Protein AF-A0ABD3GRA4-F1 (afdb_monomer)

Solvent-accessible surface area (backbone atoms only — not comparable to full-atom values): 23542 Å² total; per-residue (Å²): 140,82,86,83,85,83,82,88,80,82,86,82,70,78,74,65,75,72,73,77,81,79,74,88,78,79,84,75,77,83,80,80,84,81,78,81,77,82,74,78,76,74,87,75,80,74,75,79,78,67,68,38,83,41,50,31,40,39,38,40,36,30,64,94,40,62,54,54,72,63,49,53,52,30,49,48,56,46,41,74,77,55,38,71,28,29,38,39,17,38,41,63,38,94,86,76,68,31,35,24,39,36,31,27,38,30,29,74,39,68,41,56,68,55,52,45,50,55,49,31,50,55,53,50,34,69,86,60,54,57,84,53,52,44,79,48,56,42,75,51,78,70,49,81,34,38,27,74,43,18,35,47,12,52,50,50,72,54,74,85,42,93,76,44,47,76,51,71,39,78,67,50,72,68,46,49,53,53,2,42,53,35,12,58,74,56,54,70,42,89,51,74,82,29,47,71,36,38,92,88,46,41,64,63,50,49,51,49,45,56,75,76,66,50,91,53,91,64,63,92,44,70,69,52,46,52,52,53,46,36,64,67,55,42,27,29,73,32,73,74,70,62,74,46,99,80,64,48,71,69,40,54,48,29,42,47,34,40,59,75,38,29,88,80,48,49,74,63,31,55,41,34,54,76,42,40,90,41,94,86,46,52,79,73,71,56,87,76,39,68,63,59,58,48,49,53,50,49,50,51,51,50,50,51,51,51,54,50,50,50,53,50,52,56,50,50,53,50,56,58,73,70,60,82,87,79,78,79,90,83,81,87,83,89,82,88,82,89,83,90,83,84,86,86,87,88,82,86,89,85,87,82,87,88,79,87,88,89,84,89,87,84,82,90,85,82,86,83,85,80,83,85,76,88,83,92,133

Radius of gyration: 33.42 Å; Cα contacts (8 Å, |Δi|>4): 390; chains: 1; bounding box: 102×71×97 Å

Sequence (377 aa):
MTYATVVSGTPKNIRELKRAARKPAPKQAEPPPLKKTTKVPAKVTRKKPEAKLQQVSITVGIVGDDITQETFADMKRFMDNRATVGLIALERGDATLQLHIQGVLALLSTSTKAVKQDIMEAIGWKSNCPLGGVVCVKALTNKGIHTLVGMVGYCTKDQQELHYQMHSVNVSPEQMEEGKRRYLIFGACNFKNRVELSPYNLLSRAMQYRRYRAKNPLPITFRGCLRQMLFTGQYYPGLRWLLSPKMSYERAESMWRLATAPESTTLRDIDFTFYGLQPTERYHTYNFNESMLFHAQEKAQAQEADDINQQLHDLEARIRGTTIAADPDENDDEDSQAGDHQNPPRFEESAPRLQCCGAALLSALNAVSVSVKPDCL

Nearest PDB structures (foldseek):
  6we0-assembly1_A  TM=5.720E-01  e=1.160E-01  Wheat dwarf virus
  6q1m-assembly1_A  TM=5.713E-01  e=1.953E-01  Wheat dwarf virus
  6u9d-assembly1_O  TM=3.521E-01  e=6.580E-01  Saccharomyces cerevisiae
  6yao-assembly1_A  TM=3.759E-01  e=2.217E+00  Zea mays
  6yap-assembly1_A  TM=3.249E-01  e=1.759E+00  Zea mays

Foldseek 3Di:
DDDDDDDDDDDDDPPVVVPPPDDDDDDDDDDPDDDDDPPPDDPPPPDDQFWDWFKKKKKKAAQPAADDPLLVVLVLVLCVVFFPWKKWKFDQDPPRRHTMITMIGTGTGSDQVVVQCSSCVSSVNNPPNPHRIDMDMDTQPCDQLSNRLLSLLQNCPCVVPPRMDMDIDPQDPVSNVVNVVSCVVQNPFPLVQAAEDDPVCLVVVLVVCCVPPCPDNFDPDSLSSQLVNLLVVRYAYDCNLVPQPPRDPVLVVLRVCSRPPSVPHDSCSSCCSQQNPDVVPRVPPPCPPVVVVVVVVVVVVVVVVVVVVVVVVVVVVVVVVPPDPPDDDDDDDDDDDDDDDDDDDDDDDDDDDDDDDDDDDPDPPPDDPDDDDDDDD

Organism: NCBI:txid122646

Mean predicted aligned error: 18.88 Å

InterPro domains:
  IPR054424 Replitron, HUH endonuclease domain [PF21859] (57-183)

Structure (mmCIF, N/CA/C/O backbone):
data_AF-A0ABD3GRA4-F1
#
_entry.id   AF-A0ABD3GRA4-F1
#
loop_
_atom_site.group_PDB
_atom_site.id
_atom_site.type_symbol
_atom_site.label_atom_id
_atom_site.label_alt_id
_atom_site.label_comp_id
_atom_site.label_asym_id
_atom_site.label_entity_id
_atom_site.label_seq_id
_atom_site.pdbx_PDB_ins_code
_atom_site.Cartn_x
_atom_site.Cartn_y
_atom_site.Cartn_z
_atom_site.occupancy
_atom_site.B_iso_or_equiv
_atom_site.auth_seq_id
_atom_site.auth_comp_id
_atom_site.auth_asym_id
_atom_site.auth_atom_id
_atom_site.pdbx_PDB_model_num
ATOM 1 N N . MET A 1 1 ? -10.895 10.662 -70.676 1.00 42.84 1 MET A N 1
ATOM 2 C CA . MET A 1 1 ? -10.137 10.721 -69.408 1.00 42.84 1 MET A CA 1
ATOM 3 C C . MET A 1 1 ? -9.459 12.073 -69.360 1.00 42.84 1 MET A C 1
ATOM 5 O O . MET A 1 1 ? -8.559 12.323 -70.147 1.00 42.84 1 MET A O 1
ATOM 9 N N . THR A 1 2 ? -9.998 12.976 -68.550 1.00 32.81 2 THR A N 1
ATOM 10 C CA . THR A 1 2 ? -9.712 14.414 -68.596 1.00 32.81 2 THR A CA 1
ATOM 11 C C . THR A 1 2 ? -8.955 14.783 -67.324 1.00 32.81 2 THR A C 1
ATOM 13 O O . THR A 1 2 ? -9.456 14.544 -66.228 1.00 32.81 2 THR A O 1
ATOM 16 N N . TYR A 1 3 ? -7.738 15.307 -67.465 1.00 33.28 3 TYR A N 1
ATOM 17 C CA . TYR A 1 3 ? -6.909 15.752 -66.345 1.00 33.28 3 TYR A CA 1
ATOM 18 C C . TYR A 1 3 ? -7.356 17.145 -65.889 1.00 33.28 3 TYR A C 1
ATOM 20 O O . TYR A 1 3 ? -7.451 18.061 -66.703 1.00 33.28 3 TYR A O 1
ATOM 28 N N . ALA A 1 4 ? -7.632 17.295 -64.592 1.00 36.78 4 ALA A N 1
ATOM 29 C CA . ALA A 1 4 ? -7.951 18.575 -63.970 1.00 36.78 4 ALA A CA 1
ATOM 30 C C . ALA A 1 4 ? -6.682 19.220 -63.392 1.00 36.78 4 ALA A C 1
ATOM 32 O O . ALA A 1 4 ? -6.004 18.650 -62.537 1.00 36.78 4 ALA A O 1
ATOM 33 N N . THR A 1 5 ? -6.381 20.422 -63.876 1.00 39.12 5 THR A N 1
ATOM 34 C CA . THR A 1 5 ? -5.289 21.295 -63.439 1.00 39.12 5 THR A CA 1
ATOM 35 C C . THR A 1 5 ? -5.660 21.978 -62.121 1.00 39.12 5 THR A C 1
ATOM 37 O O . THR A 1 5 ? -6.655 22.699 -62.059 1.00 39.12 5 THR A O 1
ATOM 40 N N . VAL A 1 6 ? -4.862 21.791 -61.066 1.00 41.25 6 VAL A N 1
ATOM 41 C CA . VAL A 1 6 ? -5.013 22.522 -59.796 1.00 41.25 6 VAL A CA 1
ATOM 42 C C . VAL A 1 6 ? -4.161 23.790 -59.847 1.00 41.25 6 VAL A C 1
ATOM 44 O O . VAL A 1 6 ? -2.940 23.729 -59.969 1.00 41.25 6 VAL A O 1
ATOM 47 N N . VAL A 1 7 ? -4.822 24.944 -59.758 1.00 38.09 7 VAL A N 1
ATOM 48 C CA . VAL A 1 7 ? -4.205 26.274 -59.703 1.00 38.09 7 VAL A CA 1
ATOM 49 C C . VAL A 1 7 ? -3.816 26.589 -58.256 1.00 38.09 7 VAL A C 1
ATOM 51 O O . VAL A 1 7 ? -4.661 26.603 -57.363 1.00 38.09 7 VAL A O 1
ATOM 54 N N . SER A 1 8 ? -2.532 26.856 -58.020 1.00 36.38 8 SER A N 1
ATOM 55 C CA . SER A 1 8 ? -1.988 27.271 -56.725 1.00 36.38 8 SER A CA 1
ATOM 56 C C . SER A 1 8 ? -2.227 28.764 -56.473 1.00 36.38 8 SER A C 1
ATOM 58 O O . SER A 1 8 ? -1.632 29.611 -57.141 1.00 36.38 8 SER A O 1
ATOM 60 N N . GLY A 1 9 ? -3.061 29.098 -55.488 1.00 39.53 9 GLY A N 1
ATOM 61 C CA . GLY A 1 9 ? -3.200 30.459 -54.964 1.00 39.53 9 GLY A CA 1
ATOM 62 C C . GLY A 1 9 ? -2.287 30.694 -53.758 1.00 39.53 9 GLY A C 1
ATOM 63 O O . GLY A 1 9 ? -2.387 29.999 -52.751 1.00 39.53 9 GLY A O 1
ATOM 64 N N . THR A 1 10 ? -1.401 31.685 -53.842 1.00 45.12 10 THR A N 1
ATOM 65 C CA . THR A 1 10 ? -0.575 32.181 -52.725 1.00 45.12 10 THR A CA 1
ATOM 66 C C . THR A 1 10 ? -1.410 32.913 -51.662 1.00 45.12 10 THR A C 1
ATOM 68 O O . THR A 1 10 ? -2.288 33.699 -52.031 1.00 45.12 10 THR A O 1
ATOM 71 N N . PRO A 1 11 ? -1.114 32.770 -50.354 1.00 42.31 11 PRO A N 1
ATOM 72 C CA . PRO A 1 11 ? -1.825 33.501 -49.312 1.00 42.31 11 PRO A CA 1
ATOM 73 C C . PRO A 1 11 ? -1.339 34.952 -49.184 1.00 42.31 11 PRO A C 1
ATOM 75 O O . PRO A 1 11 ? -0.147 35.238 -49.057 1.00 42.31 11 PRO A O 1
ATOM 78 N N . LYS A 1 12 ? -2.305 35.877 -49.180 1.00 49.62 12 LYS A N 1
ATOM 79 C CA . LYS A 1 12 ? -2.115 37.312 -48.949 1.00 49.62 12 LYS A CA 1
ATOM 80 C C . LYS A 1 12 ? -1.783 37.601 -47.475 1.00 49.62 12 LYS A C 1
ATOM 82 O O . LYS A 1 12 ? -2.536 37.272 -46.569 1.00 49.62 12 LYS A O 1
ATOM 87 N N . ASN A 1 13 ? -0.630 38.239 -47.285 1.00 48.66 13 ASN A N 1
ATOM 88 C CA . ASN A 1 13 ? -0.258 39.241 -46.278 1.00 48.66 13 ASN A CA 1
ATOM 89 C C . ASN A 1 13 ? -1.005 39.250 -44.913 1.00 48.66 13 ASN A C 1
ATOM 91 O O . ASN A 1 13 ? -1.967 39.981 -44.692 1.00 48.66 13 ASN A O 1
ATOM 95 N N . ILE A 1 14 ? -0.447 38.537 -43.928 1.00 54.81 14 ILE A N 1
ATOM 96 C CA . ILE A 1 14 ? -0.885 38.475 -42.512 1.00 54.81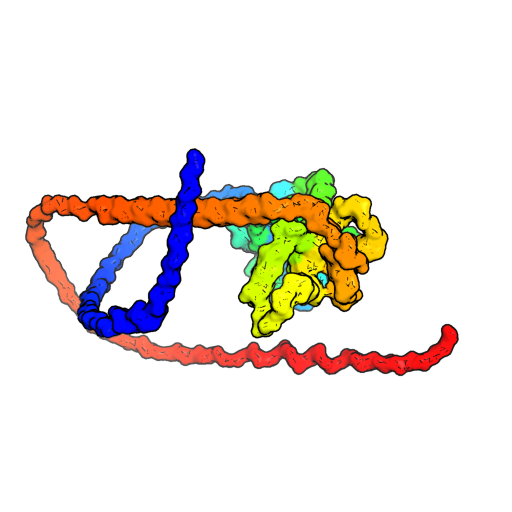 14 ILE A CA 1
ATOM 97 C C . ILE A 1 14 ? -0.834 39.844 -41.785 1.00 54.81 14 ILE A C 1
ATOM 99 O O . ILE A 1 14 ? -1.385 40.002 -40.692 1.00 54.81 14 ILE A O 1
ATOM 103 N N . ARG A 1 15 ? -0.199 40.870 -42.369 1.00 50.81 15 ARG A N 1
ATOM 104 C CA . ARG A 1 15 ? -0.061 42.200 -41.746 1.00 50.81 15 ARG A CA 1
ATOM 105 C C . ARG A 1 15 ? -1.327 43.063 -41.781 1.00 50.81 15 ARG A C 1
ATOM 107 O O . ARG A 1 15 ? -1.425 43.967 -40.954 1.00 50.81 15 ARG A O 1
ATOM 114 N N . GLU A 1 16 ? -2.311 42.775 -42.632 1.00 51.34 16 GLU A N 1
ATOM 115 C CA . GLU A 1 16 ? -3.551 43.574 -42.692 1.00 51.34 16 GLU A CA 1
ATOM 116 C C . GLU A 1 16 ? -4.628 43.116 -41.694 1.00 51.34 16 GLU A C 1
ATOM 118 O O . GLU A 1 16 ? -5.396 43.937 -41.194 1.00 51.34 16 GLU A O 1
ATOM 123 N N . LEU A 1 17 ? -4.611 41.849 -41.263 1.00 51.69 17 LEU A N 1
ATOM 124 C CA . LEU A 1 17 ? -5.580 41.312 -40.293 1.00 51.69 17 LEU A CA 1
ATOM 125 C C . LEU A 1 17 ? -5.391 41.828 -38.855 1.00 51.69 17 LEU A C 1
ATOM 127 O O . LEU A 1 17 ? -6.306 41.740 -38.041 1.00 51.69 17 LEU A O 1
ATOM 131 N N . LYS A 1 18 ? -4.233 42.413 -38.521 1.00 50.22 18 LYS A N 1
ATOM 132 C CA . LYS A 1 18 ? -3.946 42.912 -37.161 1.00 50.22 18 LYS A CA 1
ATOM 133 C C . LYS A 1 18 ? -4.336 44.375 -36.919 1.00 50.22 18 LYS A C 1
ATOM 135 O O . LYS A 1 18 ? -4.207 44.844 -35.790 1.00 50.22 18 LYS A O 1
ATOM 140 N N . ARG A 1 19 ? -4.830 45.102 -37.931 1.00 48.66 19 ARG A N 1
ATOM 141 C CA . ARG A 1 19 ? -5.167 46.535 -37.803 1.00 48.66 19 ARG A CA 1
ATOM 142 C C . ARG A 1 19 ? -6.656 46.838 -37.590 1.00 48.66 19 ARG A C 1
ATOM 144 O O . ARG A 1 19 ? -6.978 47.966 -37.238 1.00 48.66 19 ARG A O 1
ATOM 151 N N . ALA A 1 20 ? -7.544 45.846 -37.699 1.00 45.97 20 ALA A N 1
ATOM 152 C CA . ALA A 1 20 ? -8.993 46.032 -37.534 1.00 45.97 20 ALA A CA 1
ATOM 153 C C . ALA A 1 20 ? -9.529 45.810 -36.097 1.00 45.97 20 ALA A C 1
ATOM 155 O O . ALA A 1 20 ? -10.708 46.036 -35.846 1.00 45.97 20 ALA A O 1
ATOM 156 N N . ALA A 1 21 ? -8.691 45.408 -35.132 1.00 48.84 21 ALA A N 1
ATOM 157 C CA . ALA A 1 21 ? -9.140 44.958 -33.803 1.00 48.84 21 ALA A CA 1
ATOM 158 C C . ALA A 1 21 ? -8.899 45.955 -32.645 1.00 48.84 21 ALA A C 1
ATOM 160 O O . ALA A 1 21 ? -8.736 45.549 -31.496 1.00 48.84 21 ALA A O 1
ATOM 161 N N . ARG A 1 22 ? -8.860 47.267 -32.909 1.00 53.09 22 ARG A N 1
ATOM 162 C CA . ARG A 1 22 ? -8.808 48.297 -31.853 1.00 53.09 22 ARG A CA 1
ATOM 163 C C . ARG A 1 22 ? -9.919 49.328 -32.039 1.00 53.09 22 ARG A C 1
ATOM 165 O O . ARG A 1 22 ? -9.678 50.442 -32.486 1.00 53.09 22 ARG A O 1
ATOM 172 N N . LYS A 1 23 ? -11.139 48.949 -31.655 1.00 50.16 23 LYS A N 1
ATOM 173 C CA . LYS A 1 23 ? -12.157 49.908 -31.204 1.00 50.16 23 LYS A CA 1
ATOM 174 C C . LYS A 1 23 ? -12.236 49.827 -29.673 1.00 50.16 23 LYS A C 1
ATOM 176 O O . LYS A 1 23 ? -12.261 48.713 -29.151 1.00 50.16 23 LYS A O 1
ATOM 181 N N . PRO A 1 24 ? -12.232 50.957 -28.947 1.00 49.62 24 PRO A N 1
ATOM 182 C CA . PRO A 1 24 ? -12.436 50.952 -27.504 1.00 49.62 24 PRO A CA 1
ATOM 183 C C . PRO A 1 24 ? -13.862 50.484 -27.189 1.00 49.62 24 PRO A C 1
ATOM 185 O O . PRO A 1 24 ? -14.824 50.950 -27.799 1.00 49.62 24 PRO A O 1
ATOM 188 N N . ALA A 1 25 ? -13.984 49.529 -26.267 1.00 52.97 25 ALA A N 1
ATOM 189 C CA . ALA A 1 25 ? -15.270 49.019 -25.810 1.00 52.97 25 ALA A CA 1
ATOM 190 C C . ALA A 1 25 ? -16.052 50.119 -25.060 1.00 52.97 25 ALA A C 1
ATOM 192 O O . ALA A 1 25 ? -15.443 50.888 -24.310 1.00 52.97 25 ALA A O 1
ATOM 193 N N . PRO A 1 26 ? -17.383 50.211 -25.239 1.00 51.25 26 PRO A N 1
ATOM 194 C CA . PRO A 1 26 ? -18.208 51.147 -24.487 1.00 51.25 26 PRO A CA 1
ATOM 195 C C . PRO A 1 26 ? -18.197 50.775 -22.999 1.00 51.25 26 PRO A C 1
ATOM 197 O O . PRO A 1 26 ? -18.285 49.599 -22.643 1.00 51.25 26 PRO A O 1
ATOM 200 N N . LYS A 1 27 ? -18.073 51.789 -22.132 1.00 51.75 27 LYS A N 1
ATOM 201 C CA . LYS A 1 27 ? -18.171 51.647 -20.673 1.00 51.75 27 LYS A CA 1
ATOM 202 C C . LYS A 1 27 ? -19.510 50.994 -20.324 1.00 51.75 27 LYS A C 1
ATOM 204 O O . LYS A 1 27 ? -20.558 51.604 -20.521 1.00 51.75 27 LYS A O 1
ATOM 209 N N . GLN A 1 28 ? -19.464 49.762 -19.824 1.00 46.94 28 GLN A N 1
ATOM 210 C CA . GLN A 1 28 ? -20.629 49.098 -19.251 1.00 46.94 28 GLN A CA 1
ATOM 211 C C . GLN A 1 28 ? -21.009 49.809 -17.949 1.00 46.94 28 GLN A C 1
ATOM 213 O O . GLN A 1 28 ? -20.153 50.044 -17.097 1.00 46.94 28 GLN A O 1
ATOM 218 N N . ALA A 1 29 ? -22.282 50.187 -17.841 1.00 59.81 29 ALA A N 1
ATOM 219 C CA . ALA A 1 29 ? -22.868 50.709 -16.616 1.00 59.81 29 ALA A CA 1
ATOM 220 C C . ALA A 1 29 ? -22.843 49.626 -15.527 1.00 59.81 29 ALA A C 1
ATOM 222 O O . ALA A 1 29 ? -23.078 48.450 -15.812 1.00 59.81 29 ALA A O 1
ATOM 223 N N . GLU A 1 30 ? -22.533 50.026 -14.294 1.00 56.22 30 GLU A N 1
ATOM 224 C CA . GLU A 1 30 ? -22.500 49.122 -13.147 1.00 56.22 30 GLU A CA 1
ATOM 225 C C . GLU A 1 30 ? -23.884 48.492 -12.913 1.00 56.22 30 GLU A C 1
ATOM 227 O O . GLU A 1 30 ? -24.892 49.207 -12.913 1.00 56.22 30 GLU A O 1
ATOM 232 N N . PRO A 1 31 ? -23.967 47.163 -12.722 1.00 57.78 31 PRO A N 1
ATOM 233 C CA . PRO A 1 31 ? -25.227 46.509 -12.416 1.00 57.78 31 PRO A CA 1
ATOM 234 C C . PRO A 1 31 ? -25.711 46.911 -11.012 1.00 57.78 31 PRO A C 1
ATOM 236 O O . PRO A 1 31 ? -24.899 47.027 -10.089 1.00 57.78 31 PRO A O 1
ATOM 239 N N . PRO A 1 32 ? -27.029 47.096 -10.818 1.00 62.09 32 PRO A N 1
ATOM 240 C CA . PRO A 1 32 ? -27.587 47.447 -9.520 1.00 62.09 32 PRO A CA 1
ATOM 241 C C . PRO A 1 32 ? -27.321 46.346 -8.476 1.00 62.09 32 PRO A C 1
ATOM 243 O O . PRO A 1 32 ? -27.218 45.164 -8.820 1.00 62.09 32 PRO A O 1
ATOM 246 N N . PRO A 1 33 ? -27.218 46.709 -7.184 1.00 52.44 33 PRO A N 1
ATOM 247 C CA . PRO A 1 33 ? -26.868 45.775 -6.123 1.00 52.44 33 PRO A CA 1
ATOM 248 C C . PRO A 1 33 ? -27.915 44.660 -5.986 1.00 52.44 33 PRO A C 1
ATOM 250 O O . PRO A 1 33 ? -29.092 44.909 -5.723 1.00 52.44 33 PRO A O 1
ATOM 253 N N . LEU A 1 34 ? -27.459 43.412 -6.130 1.00 46.53 34 LEU A N 1
ATOM 254 C CA . LEU A 1 34 ? -28.235 42.193 -5.891 1.00 46.53 34 LEU A CA 1
ATOM 255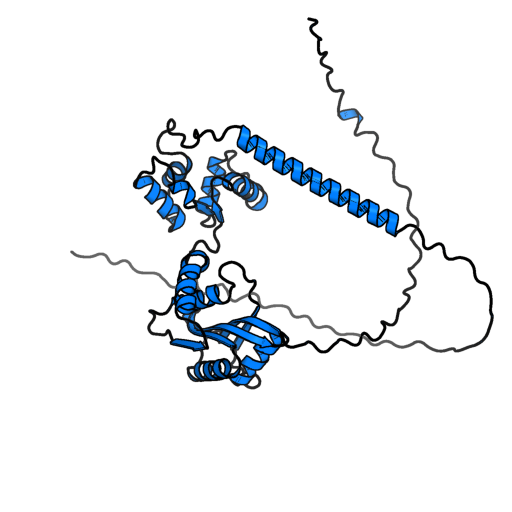 C C . LEU A 1 34 ? -28.785 42.187 -4.455 1.00 46.53 34 LEU A C 1
ATOM 257 O O . LEU A 1 34 ? -28.042 41.979 -3.490 1.00 46.53 34 LEU A O 1
ATOM 261 N N . LYS A 1 35 ? -30.102 42.385 -4.311 1.00 49.59 35 LYS A N 1
ATOM 262 C CA . LYS A 1 35 ? -30.821 42.176 -3.048 1.00 49.59 35 LYS A CA 1
ATOM 263 C C . LYS A 1 35 ? -30.716 40.697 -2.667 1.00 49.59 35 LYS A C 1
ATOM 265 O O . LYS A 1 35 ? -31.293 39.832 -3.320 1.00 49.59 35 LYS A O 1
ATOM 270 N N . LYS A 1 36 ? -29.956 40.410 -1.606 1.00 44.19 36 LYS A N 1
ATOM 271 C CA . LYS A 1 36 ? -29.840 39.075 -1.008 1.00 44.19 36 LYS A CA 1
ATOM 272 C C . LYS A 1 36 ? -31.192 38.675 -0.413 1.00 44.19 36 LYS A C 1
ATOM 274 O O . LYS A 1 36 ? -31.533 39.097 0.686 1.00 44.19 36 LYS A O 1
ATOM 279 N N . THR A 1 37 ? -31.956 37.857 -1.125 1.00 45.69 37 THR A N 1
ATOM 280 C CA . THR A 1 37 ? -33.089 37.131 -0.550 1.00 45.69 37 THR A CA 1
ATOM 281 C C . THR A 1 37 ? -32.544 35.977 0.283 1.00 45.69 37 THR A C 1
ATOM 283 O O . THR A 1 37 ? -32.072 34.961 -0.229 1.00 45.69 37 THR A O 1
ATOM 286 N N . THR A 1 38 ? -32.566 36.151 1.602 1.00 47.03 38 THR A N 1
ATOM 287 C CA . THR A 1 38 ? -32.235 35.107 2.572 1.00 47.03 38 THR A CA 1
ATOM 288 C C . THR A 1 38 ? -33.339 34.049 2.542 1.00 47.03 38 THR A C 1
ATOM 290 O O . THR A 1 38 ? -34.284 34.097 3.324 1.00 47.03 38 THR A O 1
ATOM 293 N N . LYS A 1 39 ? -33.255 33.094 1.607 1.00 52.16 39 LYS A N 1
ATOM 294 C CA . LYS A 1 39 ? -34.074 31.876 1.655 1.00 52.16 39 LYS A CA 1
ATOM 295 C C . LYS A 1 39 ? -33.667 31.098 2.902 1.00 52.16 39 LYS A C 1
ATOM 297 O O . LYS A 1 39 ? -32.576 30.534 2.947 1.00 52.16 39 LYS A O 1
ATOM 302 N N . VAL A 1 40 ? -34.530 31.092 3.915 1.00 51.62 40 VAL A N 1
ATOM 303 C CA . VAL A 1 40 ? -34.389 30.225 5.089 1.00 51.62 40 VAL A CA 1
ATOM 304 C C . VAL A 1 40 ? -34.418 28.779 4.577 1.00 51.62 40 VAL A C 1
ATOM 306 O O . VAL A 1 40 ? -35.428 28.367 4.003 1.00 51.62 40 VAL A O 1
ATOM 309 N N . PRO A 1 41 ? -33.319 28.011 4.688 1.00 53.62 41 PRO A N 1
ATOM 310 C CA . PRO A 1 41 ? -33.286 26.660 4.155 1.00 53.62 41 PRO A CA 1
ATOM 311 C C . PRO A 1 41 ? -34.271 25.796 4.941 1.00 53.62 41 PRO A C 1
ATOM 313 O O . PRO A 1 41 ? -34.193 25.703 6.168 1.00 53.62 41 PRO A O 1
ATOM 316 N N . ALA A 1 42 ? -35.200 25.165 4.221 1.00 60.75 42 ALA A N 1
ATOM 317 C CA . ALA A 1 42 ? -36.113 24.182 4.781 1.00 60.75 42 ALA A CA 1
ATOM 318 C C . ALA A 1 42 ? -35.323 23.150 5.603 1.00 60.75 42 ALA A C 1
ATOM 320 O O . ALA A 1 42 ? -34.259 22.688 5.181 1.00 60.75 42 ALA A O 1
ATOM 321 N N . LYS A 1 43 ? -35.833 22.809 6.792 1.00 54.78 43 LYS A N 1
ATOM 322 C CA . LYS A 1 43 ? -35.249 21.823 7.712 1.00 54.78 43 LYS A CA 1
ATOM 323 C C . LYS A 1 43 ? -35.183 20.460 7.009 1.00 54.78 43 LYS A C 1
ATOM 325 O O . LYS A 1 43 ? -36.115 19.666 7.076 1.00 54.78 43 LYS A O 1
ATOM 330 N N . VAL A 1 44 ? -34.076 20.185 6.320 1.00 67.44 44 VAL A N 1
ATOM 331 C CA . VAL A 1 44 ? -33.795 18.864 5.752 1.00 67.44 44 VAL A CA 1
ATOM 332 C C . VAL A 1 44 ? -33.553 17.919 6.923 1.00 67.44 44 VAL A C 1
ATOM 334 O O . VAL A 1 44 ? -32.498 17.950 7.561 1.00 67.44 44 VAL A O 1
ATOM 337 N N . THR A 1 45 ? -34.538 17.080 7.228 1.00 68.31 45 THR A N 1
ATOM 338 C CA . THR A 1 45 ? -34.401 15.957 8.154 1.00 68.31 45 THR A CA 1
ATOM 339 C C . THR A 1 45 ? -33.395 14.970 7.567 1.00 68.31 45 THR A C 1
ATOM 341 O O . THR A 1 45 ? -33.714 14.114 6.743 1.00 68.31 45 THR A O 1
ATOM 344 N N . ARG A 1 46 ? -32.120 15.117 7.949 1.00 75.81 46 ARG A N 1
ATOM 345 C CA . ARG A 1 46 ? -31.058 14.186 7.552 1.00 75.81 46 ARG A CA 1
ATOM 346 C C . ARG A 1 46 ? -31.391 12.803 8.114 1.00 75.81 46 ARG A C 1
ATOM 348 O O . ARG A 1 46 ? -31.352 12.611 9.327 1.00 75.81 46 ARG A O 1
ATOM 355 N N . LYS A 1 47 ? -31.715 11.848 7.233 1.00 81.12 47 LYS A N 1
ATOM 356 C CA . LYS A 1 47 ? -31.865 10.431 7.599 1.00 81.12 47 LYS A CA 1
ATOM 357 C C . LYS A 1 47 ? -30.610 9.967 8.342 1.00 81.12 47 LYS A C 1
ATOM 359 O O . LYS A 1 47 ? -29.491 10.271 7.921 1.00 81.12 47 LYS A O 1
ATOM 364 N N . LYS A 1 48 ? -30.803 9.254 9.456 1.00 83.81 48 LYS A N 1
ATOM 365 C CA . LYS A 1 48 ? -29.708 8.680 10.246 1.00 83.81 48 LYS A CA 1
ATOM 366 C C . LYS A 1 48 ? -28.879 7.766 9.329 1.00 83.81 48 LYS A C 1
ATOM 368 O O . LYS A 1 48 ? -29.473 6.954 8.624 1.00 83.81 48 LYS A O 1
ATOM 373 N N . PRO A 1 49 ? -27.543 7.902 9.290 1.00 87.25 49 PRO A N 1
ATOM 374 C CA . PRO A 1 49 ? -26.718 7.069 8.427 1.00 87.25 49 PRO A CA 1
ATOM 375 C C . PRO A 1 49 ? -26.833 5.602 8.852 1.00 87.25 49 PRO A C 1
ATOM 377 O O . PRO A 1 49 ? -26.578 5.263 10.008 1.00 87.25 49 PRO A O 1
ATOM 380 N N . GLU A 1 50 ? -27.231 4.748 7.915 1.00 93.75 50 GLU A N 1
ATOM 381 C CA . GLU A 1 50 ? -27.313 3.299 8.107 1.00 93.75 50 GLU A CA 1
ATOM 382 C C . GLU A 1 50 ? -25.911 2.677 8.107 1.00 93.75 50 GLU A C 1
ATOM 384 O O . GLU A 1 50 ? -25.029 3.093 7.347 1.00 93.75 50 GLU A O 1
ATOM 389 N N . ALA A 1 51 ? -25.698 1.678 8.967 1.00 95.50 51 ALA A N 1
ATOM 390 C CA . ALA A 1 51 ? -24.454 0.920 8.986 1.00 95.50 51 ALA A CA 1
ATOM 391 C C . ALA A 1 51 ? -24.349 0.058 7.721 1.00 95.50 51 ALA A C 1
ATOM 393 O O . ALA A 1 51 ? -25.303 -0.613 7.333 1.00 95.50 51 ALA A O 1
ATOM 394 N N . LYS A 1 52 ? -23.181 0.073 7.078 1.00 97.00 52 LYS A N 1
ATOM 395 C CA . LYS A 1 52 ? -22.891 -0.706 5.869 1.00 97.00 52 LYS A CA 1
ATOM 396 C C . LYS A 1 52 ? -21.605 -1.489 6.060 1.00 97.00 52 LYS A C 1
ATOM 398 O O . LYS A 1 52 ? -20.755 -1.090 6.854 1.00 97.00 52 LYS A O 1
ATOM 403 N N . LEU A 1 53 ? -21.445 -2.578 5.312 1.00 97.88 53 LEU A N 1
ATOM 404 C CA . LEU A 1 53 ? -20.179 -3.302 5.279 1.00 97.88 53 LEU A CA 1
ATOM 405 C C . LEU A 1 53 ? -19.112 -2.407 4.637 1.00 97.88 53 LEU A C 1
ATOM 407 O O . LEU A 1 53 ? -19.210 -2.054 3.462 1.00 97.88 53 LEU A O 1
ATOM 411 N N . GLN A 1 54 ? -18.111 -2.017 5.420 1.00 97.88 54 GLN A N 1
ATOM 412 C CA . GLN A 1 54 ? -16.984 -1.204 4.981 1.00 97.88 54 GLN A CA 1
ATOM 413 C C . GLN A 1 54 ? -15.722 -2.047 4.966 1.00 97.88 54 GLN A C 1
ATOM 415 O O . GLN A 1 54 ? -15.454 -2.773 5.917 1.00 97.88 54 GLN A O 1
ATOM 420 N N . GLN A 1 55 ? -14.932 -1.901 3.904 1.00 98.44 55 GLN A N 1
ATOM 421 C CA . GLN A 1 55 ? -13.574 -2.425 3.841 1.00 98.44 55 GLN A CA 1
ATOM 422 C C . GLN A 1 55 ? -12.599 -1.270 4.034 1.00 98.44 55 GLN A C 1
ATOM 424 O O . GLN A 1 55 ? -12.644 -0.276 3.300 1.00 98.44 55 GLN A O 1
ATOM 429 N N . VAL A 1 56 ? -11.730 -1.387 5.030 1.00 98.62 56 VAL A N 1
ATOM 430 C CA . VAL A 1 56 ? -10.816 -0.322 5.436 1.00 98.62 56 VAL A CA 1
ATOM 431 C C . VAL A 1 56 ? -9.403 -0.853 5.617 1.00 98.62 56 VAL A C 1
ATOM 433 O O . VAL A 1 56 ? -9.212 -1.966 6.097 1.00 98.62 56 VAL A O 1
ATOM 436 N N . SER A 1 57 ? -8.410 -0.041 5.264 1.00 98.50 57 SER A N 1
ATOM 437 C CA . SER A 1 57 ? -7.038 -0.211 5.746 1.00 98.50 57 SER A CA 1
ATOM 438 C C . SER A 1 57 ? -6.857 0.592 7.026 1.00 98.50 57 SER A C 1
ATOM 440 O O . SER A 1 57 ? -7.314 1.743 7.096 1.00 98.50 57 SER A O 1
ATOM 442 N N . ILE A 1 58 ? -6.147 0.020 7.988 1.00 98.50 58 ILE A N 1
ATOM 443 C CA . ILE A 1 58 ? -5.846 0.651 9.265 1.00 98.50 58 ILE A CA 1
ATOM 444 C C . ILE A 1 58 ? -4.338 0.729 9.494 1.00 98.50 58 ILE A C 1
ATOM 446 O O . ILE A 1 58 ? -3.595 -0.167 9.098 1.00 98.50 58 ILE A O 1
ATOM 450 N N . THR A 1 59 ? -3.918 1.807 10.147 1.00 98.19 59 THR A N 1
ATOM 451 C CA . THR A 1 59 ? -2.559 1.983 10.662 1.00 98.19 59 THR A CA 1
ATOM 452 C C . THR A 1 59 ? -2.663 2.565 12.068 1.00 98.19 59 THR A C 1
ATOM 454 O O . THR A 1 59 ? -3.326 3.592 12.250 1.00 98.19 59 THR A O 1
ATOM 457 N N . VAL A 1 60 ? -2.031 1.927 13.051 1.00 98.44 60 VAL A N 1
ATOM 458 C CA . VAL A 1 60 ? -1.951 2.398 14.443 1.00 98.44 60 VAL A CA 1
ATOM 459 C C . VAL A 1 60 ? -0.484 2.486 14.834 1.00 98.44 60 VAL A C 1
ATOM 461 O O . VAL A 1 60 ? 0.225 1.492 14.741 1.00 98.44 60 VAL A O 1
ATOM 464 N N . GLY A 1 61 ? -0.017 3.653 15.261 1.00 97.75 61 GLY A N 1
ATOM 465 C CA . GLY A 1 61 ? 1.388 3.865 15.609 1.00 97.75 61 GLY A CA 1
ATOM 466 C C . GLY A 1 61 ? 1.580 5.012 16.592 1.00 97.75 61 GLY A C 1
ATOM 467 O O . GLY A 1 61 ? 0.633 5.747 16.878 1.00 97.75 61 GLY A O 1
ATOM 468 N N . ILE A 1 62 ? 2.808 5.178 17.078 1.00 97.75 62 ILE A N 1
ATOM 469 C CA . ILE A 1 62 ? 3.232 6.318 17.895 1.00 97.75 62 ILE A CA 1
ATOM 470 C C . ILE A 1 62 ? 4.413 6.969 17.177 1.00 97.75 62 ILE A C 1
ATOM 472 O O . ILE A 1 62 ? 5.389 6.313 16.841 1.00 97.75 62 ILE A O 1
ATOM 476 N N . VAL A 1 63 ? 4.319 8.259 16.869 1.00 94.56 63 VAL A N 1
ATOM 477 C CA . VAL A 1 63 ? 5.421 8.967 16.210 1.00 94.56 63 VAL A CA 1
ATOM 478 C C . VAL A 1 63 ? 6.583 9.097 17.187 1.00 94.56 63 VAL A C 1
ATOM 480 O O . VAL A 1 63 ? 6.456 9.789 18.192 1.00 94.56 63 VAL A O 1
ATOM 483 N N . GLY A 1 64 ? 7.724 8.497 16.856 1.00 93.94 64 GLY A N 1
ATOM 484 C CA . GLY A 1 64 ? 8.913 8.565 17.710 1.00 93.94 64 GLY A CA 1
ATOM 485 C C . GLY A 1 64 ? 9.100 7.349 18.617 1.00 93.94 64 GLY A C 1
ATOM 486 O O . GLY A 1 64 ? 10.156 7.259 19.235 1.00 93.94 64 GLY A O 1
ATOM 487 N N . ASP A 1 65 ? 8.136 6.427 18.671 1.00 97.31 65 ASP A N 1
ATOM 488 C CA . ASP A 1 65 ? 8.137 5.324 19.634 1.00 97.31 65 ASP A CA 1
ATOM 489 C C . ASP A 1 65 ? 7.495 4.045 19.065 1.00 97.31 65 ASP A C 1
ATOM 491 O O . ASP A 1 65 ? 6.765 4.080 18.072 1.00 97.31 65 ASP A O 1
ATOM 495 N N . ASP A 1 66 ? 7.774 2.908 19.694 1.00 97.62 66 ASP A N 1
ATOM 496 C CA . ASP A 1 66 ? 7.174 1.619 19.361 1.00 97.62 66 ASP A CA 1
ATOM 497 C C . ASP A 1 66 ? 5.781 1.500 20.008 1.00 97.62 66 ASP A C 1
ATOM 499 O O . ASP A 1 66 ? 5.563 1.897 21.155 1.00 97.62 66 ASP A O 1
ATOM 503 N N . ILE A 1 67 ? 4.814 0.900 19.308 1.00 97.38 67 ILE A N 1
ATOM 504 C CA . ILE A 1 67 ? 3.575 0.496 19.984 1.00 97.38 67 ILE A CA 1
ATOM 505 C C . ILE A 1 67 ? 3.828 -0.640 20.985 1.00 97.38 67 ILE A C 1
ATOM 507 O O . ILE A 1 67 ? 4.681 -1.509 20.786 1.00 97.38 67 ILE A O 1
ATOM 511 N N . THR A 1 68 ? 3.030 -0.681 22.050 1.00 97.31 68 THR A N 1
ATOM 512 C CA . THR A 1 68 ? 3.137 -1.731 23.067 1.00 97.31 68 THR A CA 1
ATOM 513 C C . THR A 1 68 ? 2.476 -3.037 22.618 1.00 97.31 68 THR A C 1
ATOM 515 O O . THR A 1 68 ? 1.526 -3.049 21.830 1.00 97.31 68 THR A O 1
ATOM 518 N N . GLN A 1 69 ? 2.928 -4.161 23.183 1.00 96.94 69 GLN A N 1
ATOM 519 C CA . GLN A 1 69 ? 2.282 -5.467 22.986 1.00 96.94 69 GLN A CA 1
ATOM 520 C C . GLN A 1 69 ? 0.835 -5.488 23.505 1.00 96.94 69 GLN A C 1
ATOM 522 O O . GLN A 1 69 ? -0.016 -6.162 22.929 1.00 96.94 69 GLN A O 1
ATOM 527 N N . GLU A 1 70 ? 0.539 -4.716 24.553 1.00 98.00 70 GLU A N 1
ATOM 528 C CA . GLU A 1 70 ? -0.819 -4.541 25.078 1.00 98.00 70 GLU A CA 1
ATOM 529 C C . GLU A 1 70 ? -1.741 -3.881 24.044 1.00 98.00 70 GLU A C 1
ATOM 531 O O . GLU A 1 70 ? -2.806 -4.417 23.750 1.00 98.00 70 GLU A O 1
ATOM 536 N N . THR A 1 71 ? -1.277 -2.812 23.382 1.00 98.12 71 THR A N 1
ATOM 537 C CA . THR A 1 71 ? -2.021 -2.160 22.287 1.00 98.12 71 THR A CA 1
ATOM 538 C C . THR A 1 71 ? -2.330 -3.153 21.161 1.00 98.12 71 THR A C 1
ATOM 540 O O . THR A 1 71 ? -3.427 -3.158 20.598 1.00 98.12 71 THR A O 1
ATOM 543 N N . PHE A 1 72 ? -1.375 -4.029 20.828 1.00 98.38 72 PHE A N 1
ATOM 544 C CA . PHE A 1 72 ? -1.598 -5.072 19.830 1.00 98.38 72 PHE A CA 1
ATOM 545 C C . PHE A 1 72 ? -2.630 -6.105 20.304 1.00 98.38 72 PHE A C 1
ATOM 547 O O . PHE A 1 72 ? -3.523 -6.460 19.536 1.00 98.38 72 PHE A O 1
ATOM 554 N N . ALA A 1 73 ? -2.570 -6.545 21.565 1.00 98.44 73 ALA A N 1
ATOM 555 C CA . ALA A 1 73 ? -3.556 -7.453 22.153 1.00 98.44 73 ALA A CA 1
ATOM 556 C C . ALA A 1 73 ? -4.977 -6.855 22.172 1.00 98.44 73 ALA A C 1
ATOM 558 O O . ALA A 1 73 ? -5.941 -7.551 21.845 1.00 98.44 73 ALA A O 1
ATOM 559 N N . ASP A 1 74 ? -5.117 -5.563 22.470 1.00 98.50 74 ASP A N 1
ATOM 560 C CA . ASP A 1 74 ? -6.393 -4.840 22.400 1.00 98.50 74 ASP A CA 1
ATOM 561 C C . ASP A 1 74 ? -6.958 -4.807 20.986 1.00 98.50 74 ASP A C 1
ATOM 563 O O . ASP A 1 74 ? -8.145 -5.066 20.777 1.00 98.50 74 ASP A O 1
ATOM 567 N N . MET A 1 75 ? -6.101 -4.584 19.989 1.00 98.50 75 MET A N 1
ATOM 568 C CA . MET A 1 75 ? -6.516 -4.639 18.591 1.00 98.50 75 MET A CA 1
ATOM 569 C C . MET A 1 75 ? -6.948 -6.036 18.145 1.00 98.50 75 MET A C 1
ATOM 571 O O . MET A 1 75 ? -7.881 -6.140 17.343 1.00 98.50 75 MET A O 1
ATOM 575 N N . LYS A 1 76 ? -6.337 -7.108 18.671 1.00 98.69 76 LYS A N 1
ATOM 576 C CA . LYS A 1 76 ? -6.811 -8.480 18.420 1.00 98.69 76 LYS A CA 1
ATOM 577 C C . LYS A 1 76 ? -8.235 -8.661 18.942 1.00 98.69 76 LYS A C 1
ATOM 579 O O . LYS A 1 76 ? -9.119 -9.025 18.171 1.00 98.69 76 LYS A O 1
ATOM 584 N N . ARG A 1 77 ? -8.476 -8.276 20.203 1.00 98.62 77 ARG A N 1
ATOM 585 C CA . ARG A 1 77 ? -9.805 -8.326 20.838 1.00 98.62 77 ARG A CA 1
ATOM 586 C C . ARG A 1 77 ? -10.839 -7.487 20.091 1.00 98.62 77 ARG A C 1
ATOM 588 O O . ARG A 1 77 ? -11.977 -7.916 19.912 1.00 98.62 77 ARG A O 1
ATOM 595 N N . PHE A 1 78 ? -10.462 -6.292 19.641 1.00 98.44 78 PHE A N 1
ATOM 596 C CA . PHE A 1 78 ? -11.318 -5.460 18.802 1.00 98.44 78 PHE A CA 1
ATOM 597 C C . PHE A 1 78 ? -11.712 -6.188 17.513 1.00 98.44 78 PHE A C 1
ATOM 599 O O . PHE A 1 78 ? -12.893 -6.219 17.160 1.00 98.44 78 PHE A O 1
ATOM 606 N N . MET A 1 79 ? -10.736 -6.784 16.823 1.00 98.25 79 MET A N 1
ATOM 607 C CA . MET A 1 79 ? -10.970 -7.470 15.558 1.00 98.25 79 MET A CA 1
ATOM 608 C C . MET A 1 79 ? -11.877 -8.692 15.733 1.00 98.25 79 MET A C 1
ATOM 610 O O . MET A 1 79 ? -12.841 -8.811 14.982 1.00 98.25 79 MET A O 1
ATOM 614 N N . ASP A 1 80 ? -11.640 -9.521 16.751 1.00 98.44 80 ASP A N 1
ATOM 615 C CA . ASP A 1 80 ? -12.455 -10.711 17.043 1.00 98.44 80 ASP A CA 1
ATOM 616 C C . ASP A 1 80 ? -13.933 -10.367 17.283 1.00 98.44 80 ASP A C 1
ATOM 618 O O . ASP A 1 80 ? -14.827 -11.107 16.882 1.00 98.44 80 ASP A O 1
ATOM 622 N N . ASN A 1 81 ? -14.199 -9.209 17.894 1.00 98.06 81 ASN A N 1
ATOM 623 C CA . ASN A 1 81 ? -15.555 -8.777 18.228 1.00 98.06 81 ASN A CA 1
ATOM 624 C C . ASN A 1 81 ? -16.274 -8.029 17.095 1.00 98.06 81 ASN A C 1
ATOM 626 O O . ASN A 1 81 ? -17.505 -7.967 17.078 1.00 98.06 81 ASN A O 1
ATOM 630 N N . ARG A 1 82 ? -15.534 -7.359 16.204 1.00 97.75 82 ARG A N 1
ATOM 631 C CA . ARG A 1 82 ? -16.106 -6.356 15.284 1.00 97.75 82 ARG A CA 1
ATOM 632 C C . ARG A 1 82 ? -15.909 -6.682 13.813 1.00 97.75 82 ARG A C 1
ATOM 634 O O . ARG A 1 82 ? -16.710 -6.225 12.996 1.00 97.75 82 ARG A O 1
ATOM 641 N N . ALA A 1 83 ? -14.855 -7.409 13.455 1.00 97.94 83 ALA A N 1
ATOM 642 C CA . ALA A 1 83 ? -14.546 -7.690 12.063 1.00 97.94 83 ALA A CA 1
ATOM 643 C C . ALA A 1 83 ? -15.287 -8.934 11.573 1.00 97.94 83 ALA A C 1
ATOM 645 O O . ALA A 1 83 ? -15.286 -9.983 12.206 1.00 97.94 83 ALA A O 1
ATOM 646 N N . THR A 1 84 ? -15.888 -8.827 10.392 1.00 98.12 84 THR A N 1
ATOM 647 C CA . THR A 1 84 ? -16.390 -9.989 9.655 1.00 98.12 84 THR A CA 1
ATOM 648 C C . THR A 1 84 ? -15.232 -10.747 9.014 1.00 98.12 84 THR A C 1
ATOM 650 O O . THR A 1 84 ? -15.214 -11.972 9.040 1.00 98.12 84 THR A O 1
ATOM 653 N N . VAL A 1 85 ? -14.265 -10.015 8.452 1.00 98.44 85 VAL A N 1
ATOM 654 C CA . VAL A 1 85 ? -13.005 -10.531 7.898 1.00 98.44 85 VAL A CA 1
ATOM 655 C C . VAL A 1 85 ? -11.919 -9.508 8.203 1.00 98.44 85 VAL A C 1
ATOM 657 O O . VAL A 1 85 ? -12.159 -8.309 8.055 1.00 98.44 85 VAL A O 1
ATOM 660 N N . GLY A 1 86 ? -10.724 -9.930 8.592 1.00 98.19 86 GLY A N 1
ATOM 661 C CA . GLY A 1 86 ? -9.636 -8.987 8.806 1.00 98.19 86 GLY A CA 1
ATOM 662 C C . GLY A 1 86 ? -8.298 -9.636 9.101 1.00 98.19 86 GLY A C 1
ATOM 663 O O . GLY A 1 86 ? -8.221 -10.790 9.515 1.00 98.19 86 GLY A O 1
ATOM 664 N N . LEU A 1 87 ? -7.240 -8.868 8.885 1.00 98.69 87 LEU A N 1
ATOM 665 C CA . LEU A 1 87 ? -5.887 -9.216 9.284 1.00 98.69 87 LEU A CA 1
ATOM 666 C C . LEU A 1 87 ? -5.199 -7.962 9.806 1.00 98.69 87 LEU A C 1
ATOM 668 O O . LEU A 1 87 ? -5.281 -6.898 9.187 1.00 98.69 87 LEU A O 1
ATOM 672 N N . ILE A 1 88 ? -4.516 -8.103 10.934 1.00 98.62 88 ILE A N 1
ATOM 673 C CA . ILE A 1 88 ? -3.610 -7.093 11.468 1.00 98.62 88 ILE A CA 1
ATOM 674 C C . ILE A 1 88 ? -2.238 -7.722 11.676 1.00 98.62 88 ILE A C 1
ATOM 676 O O . ILE A 1 88 ? -2.128 -8.886 12.064 1.00 98.62 88 ILE A O 1
ATOM 680 N N . ALA A 1 89 ? -1.205 -6.935 11.436 1.00 98.31 89 ALA A N 1
ATOM 681 C CA . ALA A 1 89 ? 0.178 -7.289 11.658 1.00 98.31 89 ALA A CA 1
ATOM 682 C C . ALA A 1 89 ? 0.860 -6.201 12.486 1.00 98.31 89 ALA A C 1
ATOM 684 O O . ALA A 1 89 ? 0.595 -5.013 12.308 1.00 98.31 89 ALA A O 1
ATOM 685 N N . LEU A 1 90 ? 1.714 -6.629 13.403 1.00 98.00 90 LEU A N 1
ATOM 686 C CA . LEU A 1 90 ? 2.705 -5.813 14.076 1.00 98.00 90 LEU A CA 1
ATOM 687 C C . LEU A 1 90 ? 3.975 -5.862 13.220 1.00 98.00 90 LEU A C 1
ATOM 689 O O . LEU A 1 90 ? 4.575 -6.926 13.108 1.00 98.00 90 LEU A O 1
ATOM 693 N N . GLU A 1 91 ? 4.363 -4.742 12.615 1.00 95.62 91 GLU A N 1
ATOM 694 C CA . GLU A 1 91 ? 5.526 -4.640 11.718 1.00 95.62 91 GLU A CA 1
ATOM 695 C C . GLU A 1 91 ? 6.333 -3.358 12.007 1.00 95.62 91 GLU A C 1
ATOM 697 O O . GLU A 1 91 ? 5.816 -2.412 12.615 1.00 95.62 91 GLU A O 1
ATOM 702 N N . ARG A 1 92 ? 7.615 -3.305 11.611 1.00 92.12 92 ARG A N 1
ATOM 703 C CA . ARG A 1 92 ? 8.409 -2.064 11.664 1.00 92.12 92 ARG A CA 1
ATOM 704 C C . ARG A 1 92 ? 8.231 -1.268 10.375 1.00 92.12 92 ARG A C 1
ATOM 706 O O . ARG A 1 92 ? 8.267 -1.809 9.279 1.00 92.12 92 ARG A O 1
ATOM 713 N N . GLY A 1 93 ? 8.038 0.043 10.498 1.00 83.00 93 GLY A N 1
ATOM 714 C CA . GLY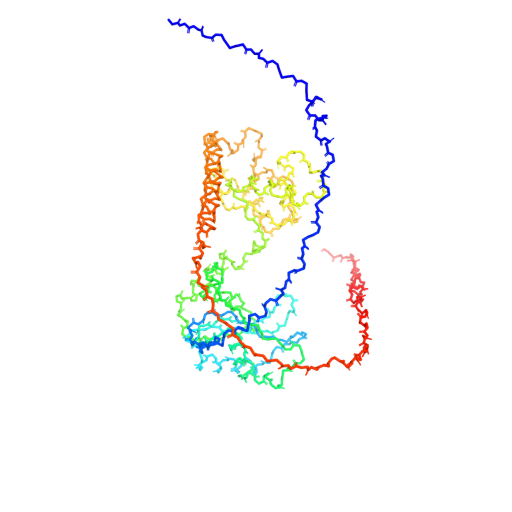 A 1 93 ? 7.935 0.914 9.326 1.00 83.00 93 GLY A CA 1
ATOM 715 C C . GLY A 1 93 ? 9.292 1.110 8.654 1.00 83.00 93 GLY A C 1
ATOM 716 O O . GLY A 1 93 ? 10.246 1.473 9.334 1.00 83.00 93 GLY A O 1
ATOM 717 N N . ASP A 1 94 ? 9.366 0.969 7.328 1.00 75.88 94 ASP A N 1
ATOM 718 C CA . ASP A 1 94 ? 10.620 1.073 6.558 1.00 75.88 94 ASP A CA 1
ATOM 719 C C . ASP A 1 94 ? 11.412 2.368 6.846 1.00 75.88 94 ASP A C 1
ATOM 721 O O . ASP A 1 94 ? 12.639 2.368 6.851 1.00 75.88 94 ASP A O 1
ATOM 725 N N . ALA A 1 95 ? 10.713 3.488 7.079 1.00 73.50 95 ALA A N 1
ATOM 726 C CA . ALA A 1 95 ? 11.330 4.803 7.276 1.00 73.50 95 ALA A CA 1
ATOM 727 C C . ALA A 1 95 ? 11.579 5.167 8.748 1.00 73.50 95 ALA A C 1
ATOM 729 O O . ALA A 1 95 ? 12.581 5.800 9.064 1.00 73.50 95 ALA A O 1
ATOM 730 N N . THR A 1 96 ? 10.646 4.832 9.641 1.00 77.75 96 THR A N 1
ATOM 731 C CA . THR A 1 96 ? 10.725 5.214 11.062 1.00 77.75 96 THR A CA 1
ATOM 732 C C . THR A 1 96 ? 11.404 4.153 11.913 1.00 77.75 96 THR A C 1
ATOM 734 O O . THR A 1 96 ? 11.788 4.442 13.041 1.00 77.75 96 THR A O 1
ATOM 737 N N . LEU A 1 97 ? 11.513 2.928 11.389 1.00 87.38 97 LEU A N 1
ATOM 738 C CA . LEU A 1 97 ? 11.942 1.726 12.096 1.00 87.38 97 LEU A CA 1
ATOM 739 C C . LEU A 1 97 ? 11.136 1.448 13.369 1.00 87.38 97 LEU A C 1
ATOM 741 O O . LEU A 1 97 ? 11.574 0.646 14.178 1.00 87.38 97 LEU A O 1
ATOM 745 N N . GLN A 1 98 ? 9.966 2.067 13.545 1.00 95.19 98 GLN A N 1
ATOM 746 C CA . GLN A 1 98 ? 9.108 1.907 14.720 1.00 95.19 98 GLN A CA 1
ATOM 747 C C . GLN A 1 98 ? 8.068 0.814 14.501 1.00 95.19 98 GLN A C 1
ATOM 749 O O . GLN A 1 98 ? 7.529 0.672 13.395 1.00 95.19 98 GLN A O 1
ATOM 754 N N . LEU A 1 99 ? 7.769 0.070 15.563 1.00 97.19 99 LEU A N 1
ATOM 755 C CA . LEU A 1 99 ? 6.672 -0.884 15.602 1.00 97.19 99 LEU A CA 1
ATOM 756 C C . LEU A 1 99 ? 5.345 -0.147 15.485 1.00 97.19 99 LEU A C 1
ATOM 758 O O . LEU A 1 99 ? 5.042 0.771 16.248 1.00 97.19 99 LEU A O 1
ATOM 762 N N . HIS A 1 100 ? 4.532 -0.599 14.543 1.00 97.88 100 HIS A N 1
ATOM 763 C CA . HIS A 1 100 ? 3.179 -0.123 14.328 1.00 97.88 100 HIS A CA 1
ATOM 764 C C . HIS A 1 100 ? 2.280 -1.296 13.930 1.00 97.88 100 HIS A C 1
ATOM 766 O O . HIS A 1 100 ? 2.748 -2.356 13.516 1.00 97.88 100 HIS A O 1
ATOM 772 N N . ILE A 1 101 ? 0.971 -1.109 14.076 1.00 98.50 101 ILE A N 1
ATOM 773 C CA . ILE A 1 101 ? -0.027 -2.050 13.573 1.00 98.50 101 ILE A CA 1
ATOM 774 C C . ILE A 1 101 ? -0.412 -1.602 12.181 1.00 98.50 101 ILE A C 1
ATOM 776 O O . ILE A 1 101 ? -0.908 -0.487 12.002 1.00 98.50 101 ILE A O 1
ATOM 780 N N . GLN A 1 102 ? -0.262 -2.498 11.224 1.00 98.06 102 GLN A N 1
ATOM 781 C CA . GLN A 1 102 ? -0.798 -2.357 9.887 1.00 98.06 102 GLN A CA 1
ATOM 782 C C . GLN A 1 102 ? -1.889 -3.405 9.692 1.00 98.06 102 GLN A C 1
ATOM 784 O O . GLN A 1 102 ? -1.761 -4.543 10.135 1.00 98.06 102 GLN A O 1
ATOM 789 N N . GLY A 1 103 ? -3.003 -3.041 9.064 1.00 98.25 103 GLY A N 1
ATOM 790 C CA . GLY A 1 103 ? -4.081 -4.006 8.906 1.00 98.25 103 GLY A CA 1
ATOM 791 C C . GLY A 1 103 ? -5.123 -3.659 7.868 1.00 98.25 103 GLY A C 1
ATOM 792 O O . GLY A 1 103 ? -5.172 -2.561 7.304 1.00 98.25 103 GLY A O 1
ATOM 793 N N . VAL A 1 104 ? -6.005 -4.624 7.647 1.00 98.69 104 VAL A N 1
ATOM 794 C CA . VAL A 1 104 ? -7.178 -4.502 6.795 1.00 98.69 104 VAL A CA 1
ATOM 795 C C . VAL A 1 104 ? -8.364 -5.195 7.441 1.00 98.69 104 VAL A C 1
ATOM 797 O O . VAL A 1 104 ? -8.243 -6.314 7.927 1.00 98.69 104 VAL A O 1
ATOM 800 N N . LEU A 1 105 ? -9.515 -4.527 7.437 1.00 98.62 105 LEU A N 1
ATOM 801 C CA . LEU A 1 105 ? -10.736 -5.008 8.075 1.00 98.62 105 LEU A CA 1
ATOM 802 C C . LEU A 1 105 ? -11.934 -4.849 7.137 1.00 98.62 105 LEU A C 1
ATOM 804 O O . LEU A 1 105 ? -12.051 -3.846 6.431 1.00 98.62 105 LEU A O 1
ATOM 808 N N . ALA A 1 106 ? -12.856 -5.802 7.192 1.00 98.56 106 ALA A N 1
ATOM 809 C CA . ALA A 1 106 ? -14.214 -5.711 6.682 1.00 98.56 106 ALA A CA 1
ATOM 810 C C . ALA A 1 106 ? -15.187 -5.787 7.869 1.00 98.56 106 ALA A C 1
ATOM 812 O O . ALA A 1 106 ? -15.220 -6.797 8.571 1.00 98.56 106 ALA A O 1
ATOM 813 N N . LEU A 1 107 ? -15.953 -4.723 8.120 1.00 98.50 107 LEU A N 1
ATOM 814 C CA . LEU A 1 107 ? -16.845 -4.611 9.285 1.00 98.50 107 LEU A CA 1
ATOM 815 C C . LEU A 1 107 ? -18.061 -3.722 8.992 1.00 98.50 107 LEU A C 1
ATOM 817 O O . LEU A 1 107 ? -18.022 -2.878 8.096 1.00 98.50 107 LEU A O 1
ATOM 821 N N . LEU A 1 108 ? -19.141 -3.882 9.758 1.00 98.31 108 LEU A N 1
ATOM 822 C CA . LEU A 1 108 ? -20.321 -3.015 9.667 1.00 98.31 108 LEU A CA 1
ATOM 823 C C . LEU A 1 108 ? -20.067 -1.675 10.370 1.00 98.31 108 LEU A C 1
ATOM 825 O O . LEU A 1 108 ? -19.857 -1.630 11.580 1.00 98.31 108 LEU A O 1
ATOM 829 N N . SER A 1 109 ? -20.109 -0.570 9.625 1.00 97.81 109 SER A N 1
ATOM 830 C CA . SER A 1 109 ? -19.965 0.776 10.188 1.00 97.81 109 SER A CA 1
ATOM 831 C C . SER A 1 109 ? -20.680 1.841 9.359 1.00 97.81 109 SER A C 1
ATOM 833 O O . SER A 1 109 ? -20.968 1.667 8.174 1.00 97.81 109 SER A O 1
ATOM 835 N N . THR A 1 110 ? -20.973 2.973 9.994 1.00 97.38 110 THR A N 1
ATOM 836 C CA . THR A 1 110 ? -21.570 4.147 9.345 1.00 97.38 110 THR A CA 1
ATOM 837 C C . THR A 1 110 ? -20.531 4.982 8.593 1.00 97.38 110 THR A C 1
ATOM 839 O O . THR A 1 110 ? -20.869 5.644 7.616 1.00 97.38 110 THR A O 1
ATOM 842 N N . SER A 1 111 ? -19.258 4.967 9.013 1.00 97.56 111 SER A N 1
ATOM 843 C CA . SER A 1 111 ? -18.173 5.740 8.389 1.00 97.56 111 SER A CA 1
ATOM 844 C C . SER A 1 111 ? -16.789 5.291 8.869 1.00 97.56 111 SER A C 1
ATOM 846 O O . SER A 1 111 ? -16.642 4.774 9.973 1.00 97.56 111 SER A O 1
ATOM 848 N N . THR A 1 112 ? -15.742 5.617 8.109 1.00 97.62 112 THR A N 1
ATOM 849 C CA . THR A 1 112 ? -14.345 5.412 8.536 1.00 97.62 112 THR A CA 1
ATOM 850 C C . THR A 1 112 ? -13.996 6.182 9.811 1.00 97.62 112 THR A C 1
ATOM 852 O O . THR A 1 112 ? -13.177 5.726 10.607 1.00 97.62 112 THR A O 1
ATOM 855 N N . LYS A 1 113 ? -14.642 7.334 10.045 1.00 98.06 113 LYS A N 1
ATOM 856 C CA . LYS A 1 113 ? -14.491 8.114 11.280 1.00 98.06 113 LYS A CA 1
ATOM 857 C C . LYS A 1 113 ? -15.032 7.355 12.493 1.00 98.06 113 LYS A C 1
ATOM 859 O O . LYS A 1 113 ? -14.383 7.376 13.532 1.00 98.06 113 LYS A O 1
ATOM 864 N N . ALA A 1 114 ? -16.172 6.678 12.346 1.00 97.81 114 ALA A N 1
ATOM 865 C CA . ALA A 1 114 ? -16.725 5.830 13.399 1.00 97.81 114 ALA A CA 1
ATOM 866 C C . ALA A 1 114 ? -15.789 4.649 13.692 1.00 97.81 114 ALA A C 1
ATOM 868 O O . ALA A 1 114 ? -15.442 4.431 14.841 1.00 97.81 114 ALA A O 1
ATOM 869 N N . VAL A 1 115 ? -15.258 3.983 12.657 1.00 98.25 115 VAL A N 1
ATOM 870 C CA . VAL A 1 115 ? -14.256 2.914 12.846 1.00 98.25 115 VAL A CA 1
ATOM 871 C C . VAL A 1 115 ? -13.019 3.413 13.596 1.00 98.25 115 VAL A C 1
ATOM 873 O O . VAL A 1 115 ? -12.543 2.747 14.507 1.00 98.25 115 VAL A O 1
ATOM 876 N N . LYS A 1 116 ? -12.504 4.601 13.252 1.00 98.50 116 LYS A N 1
ATOM 877 C CA . LYS A 1 116 ? -11.376 5.207 13.973 1.00 98.50 116 LYS A CA 1
ATOM 878 C C . LYS A 1 116 ? -11.695 5.423 15.455 1.00 98.50 116 LYS A C 1
ATOM 880 O O . LYS A 1 116 ? -10.834 5.169 16.289 1.00 98.50 116 LYS A O 1
ATOM 885 N N . GLN A 1 117 ? -12.890 5.920 15.770 1.00 98.31 117 GLN A N 1
ATOM 886 C CA . GLN A 1 117 ? -13.314 6.143 17.153 1.00 98.31 117 GLN A CA 1
ATOM 887 C C . GLN A 1 117 ? -13.446 4.825 17.917 1.00 98.31 117 GLN A C 1
ATOM 889 O O . GLN A 1 117 ? -12.910 4.738 19.016 1.00 98.31 117 GLN A O 1
ATOM 894 N N . ASP A 1 118 ? -14.061 3.807 17.310 1.00 98.25 118 ASP A N 1
ATOM 895 C CA . ASP A 1 118 ? -14.184 2.470 17.898 1.00 98.25 118 ASP A CA 1
ATOM 896 C C . ASP A 1 118 ? -12.801 1.863 18.193 1.00 98.25 118 ASP A C 1
ATOM 898 O O . ASP A 1 118 ? -12.588 1.315 19.270 1.00 98.25 118 ASP A O 1
ATOM 902 N N . ILE A 1 119 ? -11.839 2.008 17.272 1.00 98.50 119 ILE A N 1
ATOM 903 C CA . ILE A 1 119 ? -10.453 1.555 17.471 1.00 98.50 119 ILE A CA 1
ATOM 904 C C . ILE A 1 119 ? -9.792 2.310 18.625 1.00 98.50 119 ILE A C 1
ATOM 906 O O . ILE A 1 119 ? -9.234 1.682 19.516 1.00 98.50 119 ILE A O 1
ATOM 910 N N . MET A 1 120 ? -9.858 3.648 18.623 1.00 98.50 120 MET A N 1
ATOM 911 C CA . MET A 1 120 ? -9.271 4.467 19.692 1.00 98.50 120 MET A CA 1
ATOM 912 C C . MET A 1 120 ? -9.865 4.138 21.062 1.00 98.50 120 MET A C 1
ATOM 914 O O . MET A 1 120 ? -9.164 4.214 22.065 1.00 98.50 120 MET A O 1
ATOM 918 N N . GLU A 1 121 ? -11.150 3.805 21.117 1.00 98.31 121 GLU A N 1
ATOM 919 C CA . GLU A 1 121 ? -11.810 3.361 22.340 1.00 98.31 121 GLU A CA 1
ATOM 920 C C . GLU A 1 121 ? -11.322 1.978 22.770 1.00 98.31 121 GLU A C 1
ATOM 922 O O . GLU A 1 121 ? -10.952 1.807 23.928 1.00 98.31 121 GLU A O 1
ATOM 927 N N . ALA A 1 122 ? -11.241 1.028 21.835 1.00 98.00 122 ALA A N 1
ATOM 928 C CA . ALA A 1 122 ? -10.816 -0.338 22.117 1.00 98.00 122 ALA A CA 1
ATOM 929 C C . ALA A 1 122 ? -9.379 -0.438 22.649 1.00 98.00 122 ALA A C 1
ATOM 931 O O . ALA A 1 122 ? -9.124 -1.271 23.509 1.00 98.00 122 ALA A O 1
ATOM 932 N N . ILE A 1 123 ? -8.468 0.421 22.178 1.00 98.12 123 ILE A N 1
ATOM 933 C CA . ILE A 1 123 ? -7.068 0.476 22.645 1.00 98.12 123 ILE A CA 1
ATOM 934 C C . ILE A 1 123 ? -6.846 1.477 23.795 1.00 98.12 123 ILE A C 1
ATOM 936 O O . ILE A 1 123 ? -5.711 1.816 24.118 1.00 98.12 123 ILE A O 1
ATOM 940 N N . GLY A 1 124 ? -7.913 2.055 24.360 1.00 97.75 124 GLY A N 1
ATOM 941 C CA . GLY A 1 124 ? -7.826 3.011 25.475 1.00 97.75 124 GLY A CA 1
ATOM 942 C C . GLY A 1 124 ? -7.300 4.415 25.124 1.00 97.75 124 GLY A C 1
ATOM 943 O O . GLY A 1 124 ? -7.180 5.273 26.000 1.00 97.75 124 GLY A O 1
ATOM 944 N N . TRP A 1 125 ? -7.034 4.715 23.851 1.00 98.06 125 TRP A N 1
ATOM 945 C CA . TRP A 1 125 ? -6.469 5.997 23.398 1.00 98.06 125 TRP A CA 1
ATOM 946 C C . TRP A 1 125 ? -7.496 7.119 23.227 1.00 98.06 125 TRP A C 1
ATOM 948 O O . TRP A 1 125 ? -7.128 8.258 22.953 1.00 98.06 125 TRP A O 1
ATOM 958 N N . LYS A 1 126 ? -8.795 6.850 23.380 1.00 95.81 126 LYS A N 1
ATOM 959 C CA . LYS A 1 126 ? -9.832 7.895 23.311 1.00 95.81 126 LYS A CA 1
ATOM 960 C C . LYS A 1 126 ? -9.638 8.981 24.375 1.00 95.81 126 LYS A C 1
ATOM 962 O O . LYS A 1 126 ? -9.827 10.155 24.070 1.00 95.81 126 LYS A O 1
ATOM 967 N N . SER A 1 127 ? -9.245 8.579 25.583 1.00 94.12 127 SER A N 1
ATOM 968 C CA . SER A 1 127 ? -8.988 9.487 26.710 1.00 94.12 127 SER A CA 1
ATOM 969 C C . SER A 1 127 ? -7.504 9.585 27.059 1.00 94.12 127 SER A C 1
ATOM 971 O O . SER A 1 127 ? -7.065 10.626 27.531 1.00 94.12 127 SER A O 1
ATOM 973 N N . ASN A 1 128 ? -6.731 8.529 26.781 1.00 95.25 128 ASN A N 1
ATOM 974 C CA . ASN A 1 128 ? -5.327 8.406 27.172 1.00 95.25 128 ASN A CA 1
ATOM 975 C C . ASN A 1 128 ? -4.434 8.167 25.947 1.00 95.25 128 ASN A C 1
ATOM 977 O O . ASN A 1 128 ? -3.631 7.237 25.924 1.00 95.25 128 ASN A O 1
ATOM 981 N N . CYS A 1 129 ? -4.611 8.958 24.884 1.00 96.25 129 CYS A N 1
ATOM 982 C CA . CYS A 1 129 ? -3.748 8.843 23.711 1.00 96.25 129 CYS A CA 1
ATOM 983 C C . CYS A 1 129 ? -2.305 9.199 24.105 1.00 96.25 129 CYS A C 1
ATOM 985 O O . CYS A 1 129 ? -2.089 10.309 24.603 1.00 96.25 129 CYS A O 1
ATOM 987 N N . PRO A 1 130 ? -1.314 8.326 23.854 1.00 96.44 130 PRO A N 1
ATOM 988 C CA . PRO A 1 130 ? 0.082 8.687 24.053 1.00 96.44 130 PRO A CA 1
ATOM 989 C C . PRO A 1 130 ? 0.451 9.875 23.158 1.00 96.44 130 PRO A C 1
ATOM 991 O O . PRO A 1 130 ? -0.159 10.100 22.103 1.00 96.44 130 PRO A O 1
ATOM 994 N N . LEU A 1 131 ? 1.459 10.644 23.573 1.00 96.75 131 LEU A N 1
ATOM 995 C CA . LEU A 1 131 ? 1.973 11.750 22.769 1.00 96.75 131 LEU A CA 1
ATOM 996 C C . LEU A 1 131 ? 2.475 11.204 21.425 1.00 96.75 131 LEU A C 1
ATOM 998 O O . LEU A 1 131 ? 3.287 10.289 21.390 1.00 96.75 131 LEU A O 1
ATOM 1002 N N . GLY A 1 132 ? 1.962 11.740 20.316 1.00 95.75 132 GLY A N 1
ATOM 1003 C CA . GLY A 1 132 ? 2.287 11.235 18.978 1.00 95.75 132 GLY A CA 1
ATOM 1004 C C . GLY A 1 132 ? 1.507 9.984 18.553 1.00 95.75 132 GLY A C 1
ATOM 1005 O O . GLY A 1 132 ? 1.769 9.467 17.471 1.00 95.75 132 GLY A O 1
ATOM 1006 N N . GLY A 1 133 ? 0.539 9.510 19.345 1.00 97.50 133 GLY A N 1
ATOM 1007 C CA . GLY A 1 133 ? -0.349 8.411 18.968 1.00 97.50 133 GLY A CA 1
ATOM 1008 C C . GLY A 1 133 ? -1.206 8.752 17.744 1.00 97.50 133 GLY A C 1
ATOM 1009 O O . GLY A 1 133 ? -1.881 9.783 17.686 1.00 97.50 133 GLY A O 1
ATOM 1010 N N . VAL A 1 134 ? -1.193 7.874 16.742 1.00 97.50 134 VAL A N 1
ATOM 1011 C CA . VAL A 1 134 ? -1.915 8.050 15.479 1.00 97.50 134 VAL A CA 1
ATOM 1012 C C . VAL A 1 134 ? -2.709 6.794 15.150 1.00 97.50 134 VAL A C 1
ATOM 1014 O O . VAL A 1 134 ? -2.159 5.707 15.015 1.00 97.50 134 VAL A O 1
ATOM 1017 N N . VAL A 1 135 ? -4.011 6.980 14.918 1.00 98.44 135 VAL A N 1
ATOM 1018 C CA . VAL A 1 135 ? -4.883 5.993 14.266 1.00 98.44 135 VAL A CA 1
ATOM 1019 C C . VAL A 1 135 ? -5.327 6.550 12.916 1.00 98.44 135 VAL A C 1
ATOM 1021 O O . VAL A 1 135 ? -6.003 7.589 12.840 1.00 98.44 135 VAL A O 1
ATOM 1024 N N . CYS A 1 136 ? -4.956 5.862 11.840 1.00 98.38 136 CYS A N 1
ATOM 1025 C CA . CYS A 1 136 ? -5.372 6.155 10.476 1.00 98.38 136 CYS A CA 1
ATOM 1026 C C . CYS A 1 136 ? -6.321 5.065 9.978 1.00 98.38 136 CYS A C 1
ATOM 1028 O O . CYS A 1 136 ? -5.997 3.884 10.040 1.00 98.38 136 CYS A O 1
ATOM 1030 N N . VAL A 1 137 ? -7.479 5.467 9.454 1.00 98.62 137 VAL A N 1
ATOM 1031 C CA . VAL A 1 137 ? -8.446 4.560 8.828 1.00 98.62 137 VAL A CA 1
ATOM 1032 C C . VAL A 1 137 ? -8.798 5.121 7.460 1.00 98.62 137 VAL A C 1
ATOM 1034 O O . VAL A 1 137 ? -9.250 6.264 7.351 1.00 98.62 137 VAL A O 1
ATOM 1037 N N . LYS A 1 138 ? -8.595 4.326 6.410 1.00 98.31 138 LYS A N 1
ATOM 1038 C CA . LYS A 1 138 ? -8.901 4.710 5.026 1.00 98.31 138 LYS A CA 1
ATOM 1039 C C . LYS A 1 138 ? -9.803 3.663 4.393 1.00 98.31 138 LYS A C 1
ATOM 1041 O O . LYS A 1 138 ? -9.549 2.471 4.527 1.00 98.31 138 LYS A O 1
ATOM 1046 N N . ALA A 1 139 ? -10.839 4.110 3.690 1.00 98.25 139 ALA A N 1
ATOM 1047 C CA . ALA A 1 139 ? -11.659 3.216 2.882 1.00 98.25 139 ALA A CA 1
ATOM 1048 C C . ALA A 1 139 ? -10.827 2.651 1.723 1.00 98.25 139 ALA A C 1
ATOM 1050 O O . ALA A 1 139 ? -10.045 3.377 1.102 1.00 98.25 139 ALA A O 1
ATOM 1051 N N . LEU A 1 140 ? -11.000 1.364 1.430 1.00 97.81 140 LEU A N 1
ATOM 1052 C CA . LEU A 1 140 ? -10.350 0.736 0.285 1.00 97.81 140 LEU A CA 1
ATOM 1053 C C . LEU A 1 140 ? -10.997 1.206 -1.023 1.00 97.81 140 LEU A C 1
ATOM 1055 O O . LEU A 1 140 ? -12.214 1.345 -1.121 1.00 97.81 140 LEU A O 1
ATOM 1059 N N . THR A 1 141 ? -10.174 1.442 -2.045 1.00 95.94 141 THR A N 1
ATOM 1060 C CA . THR A 1 141 ? -10.636 1.909 -3.365 1.00 95.94 141 THR A CA 1
ATOM 1061 C C . THR A 1 141 ? -11.048 0.768 -4.294 1.00 95.94 141 THR A C 1
ATOM 1063 O O . THR A 1 141 ? -11.556 1.022 -5.385 1.00 95.94 141 THR A O 1
ATOM 1066 N N . ASN A 1 142 ? -10.803 -0.478 -3.882 1.00 93.81 142 ASN A N 1
ATOM 1067 C CA . ASN A 1 142 ? -10.968 -1.700 -4.664 1.00 93.81 142 ASN A CA 1
ATOM 1068 C C . ASN A 1 142 ? -10.127 -1.741 -5.953 1.00 93.81 142 ASN A C 1
ATOM 1070 O O . ASN A 1 142 ? -10.493 -2.408 -6.919 1.00 93.81 142 ASN A O 1
ATOM 1074 N N . LYS A 1 143 ? -8.983 -1.042 -5.976 1.00 87.88 143 LYS A N 1
ATOM 1075 C CA . LYS A 1 143 ? -8.060 -0.994 -7.123 1.00 87.88 143 LYS A CA 1
ATOM 1076 C C . LYS A 1 143 ? -6.643 -1.400 -6.721 1.00 87.88 143 LYS A C 1
ATOM 1078 O O . LYS A 1 143 ? -6.128 -0.942 -5.702 1.00 87.88 143 LYS A O 1
ATOM 1083 N N . GLY A 1 144 ? -5.991 -2.215 -7.553 1.00 87.81 144 GLY A N 1
ATOM 1084 C CA . GLY A 1 144 ? -4.615 -2.675 -7.327 1.00 87.81 144 GLY A CA 1
ATOM 1085 C C . GLY A 1 144 ? -4.448 -3.338 -5.956 1.00 87.81 144 GLY A C 1
ATOM 1086 O O . GLY A 1 144 ? -5.209 -4.240 -5.601 1.00 87.81 144 GLY A O 1
ATOM 1087 N N . ILE A 1 145 ? -3.485 -2.850 -5.165 1.00 92.25 145 ILE A N 1
ATOM 1088 C CA . ILE A 1 145 ? -3.243 -3.347 -3.802 1.00 92.25 145 ILE A CA 1
ATOM 1089 C C . ILE A 1 145 ? -4.334 -2.928 -2.801 1.00 92.25 145 ILE A C 1
ATOM 1091 O O . ILE A 1 145 ? -4.544 -3.619 -1.812 1.00 92.25 145 ILE A O 1
ATOM 1095 N N . HIS A 1 146 ? -5.093 -1.858 -3.074 1.00 94.69 146 HIS A N 1
ATOM 1096 C CA . HIS A 1 146 ? -6.138 -1.318 -2.191 1.00 94.69 146 HIS A CA 1
ATOM 1097 C C . HIS A 1 146 ? -7.459 -2.099 -2.302 1.00 94.69 146 HIS A C 1
ATOM 1099 O O . HIS A 1 146 ? -8.528 -1.525 -2.507 1.00 94.69 146 HIS A O 1
ATOM 1105 N N . THR A 1 147 ? -7.375 -3.421 -2.198 1.00 97.31 147 THR A N 1
ATOM 1106 C CA . THR A 1 147 ? -8.491 -4.373 -2.080 1.00 97.31 147 THR A CA 1
ATOM 1107 C C . THR A 1 147 ? -8.317 -5.142 -0.772 1.00 97.31 147 THR A C 1
ATOM 1109 O O . THR A 1 147 ? -7.199 -5.189 -0.263 1.00 97.31 147 THR A O 1
ATOM 1112 N N . LEU A 1 148 ? -9.371 -5.763 -0.227 1.00 97.94 148 LEU A N 1
ATOM 1113 C CA . LEU A 1 148 ? -9.252 -6.566 1.002 1.00 97.94 148 LEU A CA 1
ATOM 1114 C C . LEU A 1 148 ? -8.123 -7.604 0.886 1.00 97.94 148 LEU A C 1
ATOM 1116 O O . LEU A 1 148 ? -7.193 -7.607 1.684 1.00 97.94 148 LEU A O 1
ATOM 1120 N N . VAL A 1 149 ? -8.155 -8.406 -0.180 1.00 97.81 149 VAL A N 1
ATOM 1121 C CA . VAL A 1 149 ? -7.154 -9.449 -0.452 1.00 97.81 149 VAL A CA 1
ATOM 1122 C C . VAL A 1 149 ? -5.773 -8.861 -0.765 1.00 97.81 149 VAL A C 1
ATOM 1124 O O . VAL A 1 149 ? -4.762 -9.363 -0.291 1.00 97.81 149 VAL A O 1
ATOM 1127 N N . GLY A 1 150 ? -5.699 -7.761 -1.522 1.00 95.88 150 GLY A N 1
ATOM 1128 C CA . GLY A 1 150 ? -4.419 -7.097 -1.795 1.00 95.88 150 GLY A CA 1
ATOM 1129 C C . GLY A 1 150 ? -3.741 -6.579 -0.523 1.00 95.88 150 GLY A C 1
ATOM 1130 O O . GLY A 1 150 ? -2.536 -6.751 -0.353 1.00 95.88 150 GLY A O 1
ATOM 1131 N N . MET A 1 151 ? -4.515 -6.003 0.398 1.00 97.94 151 MET A N 1
ATOM 1132 C CA . MET A 1 151 ? -3.999 -5.522 1.676 1.00 97.94 151 MET A CA 1
ATOM 1133 C C . MET A 1 151 ? -3.667 -6.657 2.648 1.00 97.94 151 MET A C 1
ATOM 1135 O O . MET A 1 151 ? -2.741 -6.485 3.431 1.00 97.94 151 MET A O 1
ATOM 1139 N N . VAL A 1 152 ? -4.346 -7.810 2.573 1.00 98.12 152 VAL A N 1
ATOM 1140 C CA . VAL A 1 152 ? -3.916 -9.034 3.277 1.00 98.12 152 VAL A CA 1
ATOM 1141 C C . VAL A 1 152 ? -2.481 -9.375 2.879 1.00 98.12 152 VAL A C 1
ATOM 1143 O O . VAL A 1 152 ? -1.623 -9.480 3.744 1.00 98.12 152 VAL A O 1
ATOM 1146 N N . GLY A 1 153 ? -2.192 -9.424 1.574 1.00 95.88 153 GLY A N 1
ATOM 1147 C CA . GLY A 1 153 ? -0.828 -9.629 1.084 1.00 95.88 153 GLY A CA 1
ATOM 1148 C C . GLY A 1 153 ? 0.156 -8.573 1.577 1.00 95.88 153 GLY A C 1
ATOM 1149 O O . GLY A 1 153 ? 1.239 -8.911 2.047 1.00 95.88 153 GLY A O 1
ATOM 1150 N N . TYR A 1 154 ? -0.241 -7.298 1.512 1.00 95.31 154 TYR A N 1
ATOM 1151 C CA . TYR A 1 154 ? 0.579 -6.183 1.989 1.00 95.31 154 TYR A CA 1
ATOM 1152 C C . TYR A 1 154 ? 0.975 -6.330 3.458 1.00 95.31 154 TYR A C 1
ATOM 1154 O O . TYR A 1 154 ? 2.140 -6.148 3.774 1.00 95.31 154 TYR A O 1
ATOM 1162 N N . CYS A 1 155 ? 0.039 -6.698 4.332 1.00 97.00 155 CYS A N 1
ATOM 1163 C CA . CYS A 1 155 ? 0.303 -6.860 5.762 1.00 97.00 155 CYS A CA 1
ATOM 1164 C C . CYS A 1 155 ? 1.117 -8.123 6.088 1.00 97.00 155 CYS A C 1
ATOM 1166 O O . CYS A 1 155 ? 1.479 -8.306 7.235 1.00 97.00 155 CYS A O 1
ATOM 1168 N N . THR A 1 156 ? 1.380 -9.005 5.116 1.00 95.69 156 THR A N 1
ATOM 1169 C CA . THR A 1 156 ? 2.181 -10.235 5.303 1.00 95.69 156 THR A CA 1
ATOM 1170 C C . THR A 1 156 ? 3.593 -10.130 4.734 1.00 95.69 156 THR A C 1
ATOM 1172 O O . THR A 1 156 ? 4.328 -11.118 4.720 1.00 95.69 156 THR A O 1
ATOM 1175 N N . LYS A 1 157 ? 3.975 -8.948 4.234 1.00 90.69 157 LYS A N 1
ATOM 1176 C CA . LYS A 1 157 ? 5.258 -8.725 3.553 1.00 90.69 157 LYS A CA 1
ATOM 1177 C C . LYS A 1 157 ? 6.467 -9.049 4.445 1.00 90.69 157 LYS A C 1
ATOM 1179 O O . LYS A 1 157 ? 7.438 -9.600 3.941 1.00 90.69 157 LYS A O 1
ATOM 1184 N N . ASP A 1 158 ? 6.341 -8.808 5.751 1.00 91.31 158 ASP A N 1
ATOM 1185 C CA . ASP A 1 158 ? 7.420 -8.936 6.737 1.00 91.31 158 ASP A CA 1
ATOM 1186 C C . ASP A 1 158 ? 7.299 -10.226 7.566 1.00 91.31 158 ASP A C 1
ATOM 1188 O O . ASP A 1 158 ? 7.902 -10.352 8.623 1.00 91.31 158 ASP A O 1
ATOM 1192 N N . GLN A 1 159 ? 6.540 -11.229 7.103 1.00 93.31 159 GLN A N 1
ATOM 1193 C CA . GLN A 1 159 ? 6.277 -12.467 7.861 1.00 93.31 159 GLN A CA 1
ATOM 1194 C C . GLN A 1 159 ? 7.530 -13.276 8.261 1.00 93.31 159 GLN A C 1
ATOM 1196 O O . GLN A 1 159 ? 7.425 -14.214 9.047 1.00 93.31 159 GLN A O 1
ATOM 1201 N N . GLN A 1 160 ? 8.691 -12.967 7.677 1.00 89.19 160 GLN A N 1
ATOM 1202 C CA . GLN A 1 160 ? 9.977 -13.603 7.983 1.00 89.19 160 GLN A CA 1
ATOM 1203 C C . GLN A 1 160 ? 10.805 -12.816 9.013 1.00 89.19 160 GLN A C 1
ATOM 1205 O O . GLN A 1 160 ? 11.848 -13.297 9.451 1.00 89.19 160 GLN A O 1
ATOM 1210 N N . GLU A 1 161 ? 10.351 -11.629 9.412 1.00 89.00 161 GLU A N 1
ATOM 1211 C CA . GLU A 1 161 ? 11.054 -10.762 10.349 1.00 89.00 161 GLU A CA 1
ATOM 1212 C C . GLU A 1 161 ? 10.805 -11.174 11.806 1.00 89.00 161 GLU A C 1
ATOM 1214 O O . GLU A 1 161 ? 9.689 -11.506 12.201 1.00 89.00 161 GLU A O 1
ATOM 1219 N N . LEU A 1 162 ? 11.836 -11.083 12.654 1.00 91.50 162 LEU A N 1
ATOM 1220 C CA . LEU A 1 162 ? 11.761 -11.508 14.066 1.00 91.50 162 LEU A CA 1
ATOM 1221 C C . LEU A 1 162 ? 10.731 -10.730 14.897 1.00 91.50 162 LEU A C 1
ATOM 1223 O O . LEU A 1 162 ? 10.226 -11.230 15.899 1.00 91.50 162 LEU A O 1
ATOM 1227 N N . HIS A 1 163 ? 10.461 -9.483 14.517 1.00 88.69 163 HIS A N 1
ATOM 1228 C CA . HIS A 1 163 ? 9.540 -8.601 15.227 1.00 88.69 163 HIS A CA 1
ATOM 1229 C C . HIS A 1 163 ? 8.094 -8.725 14.728 1.00 88.69 163 HIS A C 1
ATOM 1231 O O . HIS A 1 163 ? 7.194 -8.129 15.323 1.00 88.69 163 HIS A O 1
ATOM 1237 N N . TYR A 1 164 ? 7.877 -9.471 13.643 1.00 96.50 164 TYR A N 1
ATOM 1238 C CA . TYR A 1 164 ? 6.578 -9.593 13.014 1.00 96.50 164 TYR A CA 1
ATOM 1239 C C . TYR A 1 164 ? 5.647 -10.481 13.838 1.00 96.50 164 TYR A C 1
ATOM 1241 O O . TYR A 1 164 ? 5.978 -11.607 14.211 1.00 96.50 164 TYR A O 1
ATOM 1249 N N . GLN A 1 165 ? 4.440 -9.988 14.091 1.00 97.88 165 GLN A N 1
ATOM 1250 C CA . GLN A 1 165 ? 3.354 -10.792 14.645 1.00 97.88 165 GLN A CA 1
ATOM 1251 C C . GLN A 1 165 ? 2.079 -10.519 13.869 1.00 97.88 165 GLN A C 1
ATOM 1253 O O . GLN A 1 165 ? 1.823 -9.384 13.492 1.00 97.88 165 GLN A O 1
ATOM 1258 N N . MET A 1 166 ? 1.224 -11.523 13.697 1.00 98.00 166 MET A N 1
ATOM 1259 C CA . MET A 1 166 ? -0.050 -11.345 13.002 1.00 98.00 166 MET A CA 1
ATOM 1260 C C . MET A 1 166 ? -1.227 -11.923 13.776 1.00 98.00 166 MET A C 1
ATOM 1262 O O . MET A 1 166 ? -1.078 -12.823 14.601 1.00 98.00 166 MET A O 1
ATOM 1266 N N . HIS A 1 167 ? -2.407 -11.387 13.487 1.00 98.56 167 HIS A N 1
ATOM 1267 C CA . HIS A 1 167 ? -3.695 -11.923 13.906 1.00 98.56 167 HIS A CA 1
ATOM 1268 C C . HIS A 1 167 ? -4.670 -11.834 12.737 1.00 98.56 167 HIS A C 1
ATOM 1270 O O . HIS A 1 167 ? -4.669 -10.839 12.010 1.00 98.56 167 HIS A O 1
ATOM 1276 N N . SER A 1 168 ? -5.499 -12.857 12.549 1.00 98.44 168 SER A N 1
ATOM 1277 C CA . SER A 1 168 ? -6.436 -12.942 11.426 1.00 98.44 168 SER A CA 1
ATOM 1278 C C . SER A 1 168 ? -7.796 -13.464 11.869 1.00 98.44 168 SER A C 1
ATOM 1280 O O . SER A 1 168 ? -7.869 -14.443 12.606 1.00 98.44 168 SER A O 1
ATOM 1282 N N . VAL A 1 169 ? -8.860 -12.864 11.339 1.00 98.62 169 VAL A N 1
ATOM 1283 C CA . VAL A 1 169 ? -10.255 -13.280 11.526 1.00 98.62 169 VAL A CA 1
ATOM 1284 C C . VAL A 1 169 ? -10.852 -13.594 10.159 1.00 98.62 169 VAL A C 1
ATOM 1286 O O . VAL A 1 169 ? -10.907 -12.722 9.292 1.00 98.62 169 VAL A O 1
ATOM 1289 N N . ASN A 1 170 ? -11.301 -14.838 9.965 1.00 98.31 170 ASN A N 1
ATOM 1290 C CA . ASN A 1 170 ? -11.991 -15.317 8.756 1.00 98.31 170 ASN A CA 1
ATOM 1291 C C . ASN A 1 170 ? -11.265 -15.032 7.423 1.00 98.31 170 ASN A C 1
ATOM 1293 O O . ASN A 1 170 ? -11.910 -14.862 6.388 1.00 98.31 170 ASN A O 1
ATOM 1297 N N . VAL A 1 171 ? -9.929 -14.974 7.429 1.00 98.06 171 VAL A N 1
ATOM 1298 C CA . VAL A 1 171 ? -9.122 -14.913 6.202 1.00 98.06 171 VAL A CA 1
ATOM 1299 C C . VAL A 1 171 ? -8.748 -16.336 5.807 1.00 98.06 171 VAL A C 1
ATOM 1301 O O . VAL A 1 171 ? -8.038 -17.022 6.537 1.00 98.06 171 VAL A O 1
ATOM 1304 N N . SER A 1 172 ? -9.246 -16.784 4.659 1.00 98.06 172 SER A N 1
ATOM 1305 C CA . SER A 1 172 ? -8.954 -18.126 4.140 1.00 98.06 172 SER A CA 1
ATOM 1306 C C . SER A 1 172 ? -7.500 -18.258 3.654 1.00 98.06 172 SER A C 1
ATOM 1308 O O . SER A 1 172 ? -6.912 -17.266 3.204 1.00 98.06 172 SER A O 1
ATOM 1310 N N . PRO A 1 173 ? -6.912 -19.468 3.677 1.00 97.56 173 PRO A N 1
ATOM 1311 C CA . PRO A 1 173 ? -5.596 -19.721 3.087 1.00 97.56 173 PRO A CA 1
ATOM 1312 C C . PRO A 1 173 ? -5.500 -19.292 1.614 1.00 97.56 173 PRO A C 1
ATOM 1314 O O . PRO A 1 173 ? -4.498 -18.714 1.198 1.00 97.56 173 PRO A O 1
ATOM 1317 N N . GLU A 1 174 ? -6.564 -19.481 0.832 1.00 97.19 174 GLU A N 1
ATOM 1318 C CA . GLU A 1 174 ? -6.625 -19.070 -0.573 1.00 97.19 174 GLU A CA 1
ATOM 1319 C C . GLU A 1 174 ? -6.529 -17.545 -0.719 1.00 97.19 174 GLU A C 1
ATOM 1321 O O . GLU A 1 174 ? -5.841 -17.041 -1.609 1.00 97.19 174 GLU A O 1
ATOM 1326 N N . GLN A 1 175 ? -7.180 -16.791 0.175 1.00 96.75 175 GLN A N 1
ATOM 1327 C CA . GLN A 1 175 ? -7.050 -15.332 0.220 1.00 96.75 175 GLN A CA 1
ATOM 1328 C C . GLN A 1 175 ? -5.648 -14.891 0.642 1.00 96.75 175 GLN A C 1
ATOM 1330 O O . GLN A 1 175 ? -5.169 -13.879 0.133 1.00 96.75 175 GLN A O 1
ATOM 1335 N N . MET A 1 176 ? -4.985 -15.623 1.541 1.00 96.81 176 MET A N 1
ATOM 1336 C CA . MET A 1 176 ? -3.600 -15.336 1.925 1.00 96.81 176 MET A CA 1
ATOM 1337 C C . MET A 1 176 ? -2.657 -15.487 0.727 1.00 96.81 176 MET A C 1
ATOM 1339 O O . MET A 1 176 ? -1.891 -14.570 0.433 1.00 96.81 176 MET A O 1
ATOM 1343 N N . GLU A 1 177 ? -2.749 -16.596 -0.010 1.00 92.88 177 GLU A N 1
ATOM 1344 C CA . GLU A 1 177 ? -1.896 -16.851 -1.178 1.00 92.88 177 GLU A CA 1
ATOM 1345 C C . GLU A 1 177 ? -2.180 -15.887 -2.340 1.00 92.88 177 GLU A C 1
ATOM 1347 O O . GLU A 1 177 ? -1.258 -15.288 -2.903 1.00 92.88 177 GLU A O 1
ATOM 1352 N N . GLU A 1 178 ? -3.453 -15.636 -2.659 1.00 92.75 178 GLU A N 1
ATOM 1353 C CA . GLU A 1 178 ? -3.819 -14.615 -3.648 1.00 92.75 178 GLU A CA 1
ATOM 1354 C C . GLU A 1 178 ? -3.372 -13.215 -3.200 1.00 92.75 178 GLU A C 1
ATOM 1356 O O . GLU A 1 178 ? -2.937 -12.403 -4.022 1.00 92.75 178 GLU A O 1
ATOM 1361 N N . GLY A 1 179 ? -3.437 -12.930 -1.899 1.00 94.69 179 GLY A N 1
ATOM 1362 C CA . GLY A 1 179 ? -2.933 -11.700 -1.307 1.00 94.69 179 GLY A CA 1
ATOM 1363 C C . GLY A 1 179 ? -1.440 -11.531 -1.554 1.00 94.69 179 GLY A C 1
ATOM 1364 O O . GLY A 1 179 ? -1.039 -10.517 -2.130 1.00 94.69 179 GLY A O 1
ATOM 1365 N N . LYS A 1 180 ? -0.621 -12.532 -1.203 1.00 90.31 180 LYS A N 1
ATOM 1366 C CA . LYS A 1 180 ? 0.827 -12.543 -1.477 1.00 90.31 180 LYS A CA 1
ATOM 1367 C C . LYS A 1 180 ? 1.107 -12.308 -2.959 1.00 90.31 180 LYS A C 1
ATOM 1369 O O . LYS A 1 180 ? 1.900 -11.432 -3.302 1.00 90.31 180 LYS A O 1
ATOM 1374 N N . ARG A 1 181 ? 0.392 -12.998 -3.854 1.00 84.44 181 ARG A N 1
ATOM 1375 C CA . ARG A 1 181 ? 0.524 -12.812 -5.308 1.00 84.44 181 ARG A CA 1
ATOM 1376 C C . ARG A 1 181 ? 0.212 -11.374 -5.736 1.00 84.44 181 ARG A C 1
ATOM 1378 O O . ARG A 1 181 ? 0.976 -10.776 -6.493 1.00 84.44 181 ARG A O 1
ATOM 1385 N N . ARG A 1 182 ? -0.877 -10.779 -5.237 1.00 86.62 182 ARG A N 1
ATOM 1386 C CA . ARG A 1 182 ? -1.228 -9.372 -5.508 1.00 86.62 182 ARG A CA 1
ATOM 1387 C C . ARG A 1 182 ? -0.207 -8.401 -4.941 1.00 86.62 182 ARG A C 1
ATOM 1389 O O . ARG A 1 182 ? 0.086 -7.402 -5.596 1.00 86.62 182 ARG A O 1
ATOM 1396 N N . TYR A 1 183 ? 0.333 -8.675 -3.758 1.00 88.06 183 TYR A N 1
ATOM 1397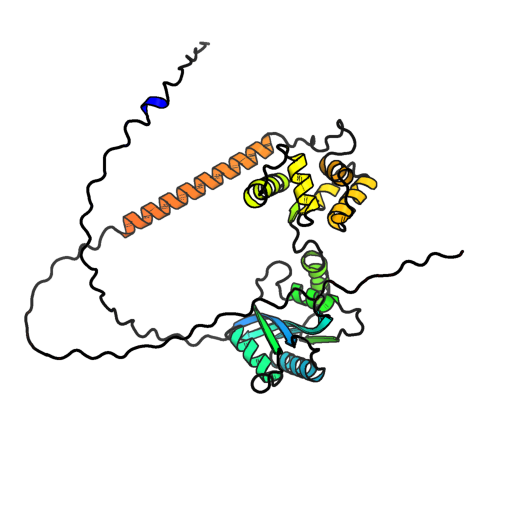 C CA . TYR A 1 183 ? 1.415 -7.882 -3.197 1.00 88.06 183 TYR A CA 1
ATOM 1398 C C . TYR A 1 183 ? 2.660 -7.966 -4.071 1.00 88.06 183 TYR A C 1
ATOM 1400 O O . TYR A 1 183 ? 3.213 -6.933 -4.401 1.00 88.06 183 TYR A O 1
ATOM 1408 N N . LEU A 1 184 ? 3.059 -9.126 -4.576 1.00 78.56 184 LEU A N 1
ATOM 1409 C CA . LEU A 1 184 ? 4.203 -9.190 -5.490 1.00 78.56 184 LEU A CA 1
ATOM 1410 C C . LEU A 1 184 ? 3.973 -8.385 -6.783 1.00 78.56 184 LEU A C 1
ATOM 1412 O O . LEU A 1 184 ? 4.874 -7.685 -7.232 1.00 78.56 184 LEU A O 1
ATOM 1416 N N . ILE A 1 185 ? 2.757 -8.413 -7.338 1.00 76.12 185 ILE A N 1
ATOM 1417 C CA . ILE A 1 185 ? 2.425 -7.714 -8.593 1.00 76.12 185 ILE A CA 1
ATOM 1418 C C . ILE A 1 185 ? 2.289 -6.194 -8.404 1.00 76.12 185 ILE A C 1
ATOM 1420 O O . ILE A 1 185 ? 2.766 -5.415 -9.225 1.00 76.12 185 ILE A O 1
ATOM 1424 N N . PHE A 1 186 ? 1.594 -5.755 -7.352 1.00 77.81 186 PHE A N 1
ATOM 1425 C CA . PHE A 1 186 ? 1.195 -4.351 -7.166 1.00 77.81 186 PHE A CA 1
ATOM 1426 C C . PHE A 1 186 ? 1.873 -3.671 -5.971 1.00 77.81 186 PHE A C 1
ATOM 1428 O O . PHE A 1 186 ? 1.756 -2.459 -5.801 1.00 77.81 186 PHE A O 1
ATOM 1435 N N . GLY A 1 187 ? 2.496 -4.455 -5.097 1.00 68.75 187 GLY 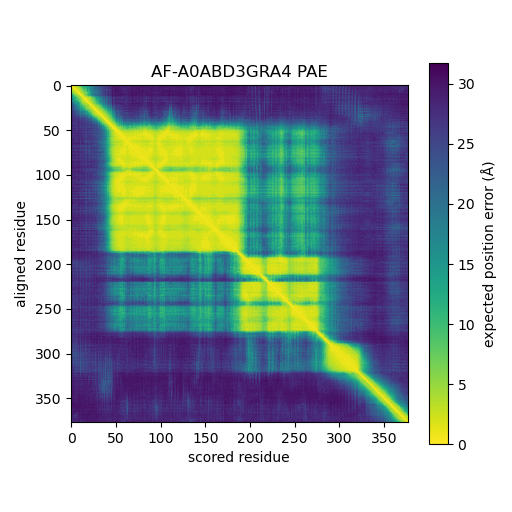A N 1
ATOM 1436 C CA . GLY A 1 187 ? 2.866 -4.146 -3.719 1.00 68.75 187 GLY A CA 1
ATOM 1437 C C . GLY A 1 187 ? 4.377 -4.036 -3.464 1.00 68.75 187 GLY A C 1
ATOM 1438 O O . GLY A 1 187 ? 4.826 -3.007 -2.964 1.00 68.75 187 GLY A O 1
ATOM 1439 N N . ALA A 1 188 ? 5.127 -5.083 -3.810 1.00 59.00 188 ALA A N 1
ATOM 1440 C CA . ALA A 1 188 ? 6.552 -5.285 -3.531 1.00 59.00 188 ALA A CA 1
ATOM 1441 C C . ALA A 1 188 ? 7.469 -4.567 -4.527 1.00 59.00 188 ALA A C 1
ATOM 1443 O O . ALA A 1 188 ? 8.673 -4.439 -4.324 1.00 59.00 188 ALA A O 1
ATOM 1444 N N . CYS A 1 189 ? 6.914 -4.111 -5.644 1.00 54.56 189 CYS A N 1
ATOM 1445 C CA . CYS A 1 189 ? 7.706 -3.455 -6.656 1.00 54.56 189 CYS A CA 1
ATOM 1446 C C . CYS A 1 189 ? 8.134 -2.052 -6.202 1.00 54.56 189 CYS A C 1
ATOM 1448 O O . CYS A 1 189 ? 7.297 -1.155 -6.077 1.00 54.56 189 CYS A O 1
ATOM 1450 N N . ASN A 1 190 ? 9.451 -1.811 -6.166 1.00 55.84 190 ASN A N 1
ATOM 1451 C CA . ASN A 1 190 ? 10.067 -0.471 -6.212 1.00 55.84 190 ASN A CA 1
ATOM 1452 C C . ASN A 1 190 ? 9.586 0.369 -7.420 1.00 55.84 190 ASN A C 1
ATOM 1454 O O . ASN A 1 190 ? 9.851 1.565 -7.524 1.00 55.84 190 ASN A O 1
ATOM 1458 N N . PHE A 1 191 ? 8.826 -0.247 -8.330 1.00 55.31 191 PHE A N 1
ATOM 1459 C CA . PHE A 1 191 ? 8.070 0.393 -9.397 1.00 55.31 191 PHE A CA 1
ATOM 1460 C C . PHE A 1 191 ? 6.806 1.138 -8.954 1.00 55.31 191 PHE A C 1
ATOM 1462 O O . PHE A 1 191 ? 6.246 1.847 -9.778 1.00 55.31 191 PHE A O 1
ATOM 1469 N N . LYS A 1 192 ? 6.331 1.030 -7.704 1.00 56.56 192 LYS A N 1
ATOM 1470 C CA . LYS A 1 192 ? 5.075 1.676 -7.254 1.00 56.56 192 LYS A CA 1
ATOM 1471 C C . LYS A 1 192 ? 5.004 3.179 -7.537 1.00 56.56 192 LYS A C 1
ATOM 1473 O O . LYS A 1 192 ? 3.935 3.695 -7.846 1.00 56.56 192 LYS A O 1
ATOM 1478 N N . ASN A 1 193 ? 6.147 3.860 -7.464 1.00 64.94 193 ASN A N 1
ATOM 1479 C CA . ASN A 1 193 ? 6.273 5.288 -7.768 1.00 64.94 193 ASN A CA 1
ATOM 1480 C C . ASN A 1 193 ? 6.883 5.552 -9.153 1.00 64.94 193 ASN A C 1
ATOM 1482 O O . ASN A 1 193 ? 7.173 6.699 -9.497 1.00 64.94 193 ASN A O 1
ATOM 1486 N N . ARG A 1 194 ? 7.108 4.496 -9.940 1.00 80.81 194 ARG A N 1
ATOM 1487 C CA . ARG A 1 194 ? 7.723 4.559 -11.260 1.00 80.81 194 ARG A CA 1
ATOM 1488 C C . ARG A 1 194 ? 6.687 4.258 -12.334 1.00 80.81 194 ARG A C 1
ATOM 1490 O O . ARG A 1 194 ? 5.821 3.403 -12.197 1.00 80.81 194 ARG A O 1
ATOM 1497 N N . VAL A 1 195 ? 6.791 4.963 -13.444 1.00 84.62 195 VAL A N 1
ATOM 1498 C CA . VAL A 1 195 ? 5.934 4.779 -14.606 1.00 84.62 195 VAL A CA 1
ATOM 1499 C C . VAL A 1 195 ? 6.563 3.729 -15.512 1.00 84.62 195 VAL A C 1
ATOM 1501 O O . VAL A 1 195 ? 7.657 3.928 -16.044 1.00 84.62 195 VAL A O 1
ATOM 1504 N N . GLU A 1 196 ? 5.851 2.623 -15.713 1.00 89.81 196 GLU A N 1
ATOM 1505 C CA . GLU A 1 196 ? 6.233 1.621 -16.705 1.00 89.81 196 GLU A CA 1
ATOM 1506 C C . GLU A 1 196 ? 6.159 2.226 -18.110 1.00 89.81 196 GLU A C 1
ATOM 1508 O O . GLU A 1 196 ? 5.118 2.733 -18.545 1.00 89.81 196 GLU A O 1
ATOM 1513 N N . LEU A 1 197 ? 7.268 2.143 -18.834 1.00 91.38 197 LEU A N 1
ATOM 1514 C CA . LEU A 1 197 ? 7.353 2.452 -20.247 1.00 91.38 197 LEU A CA 1
ATOM 1515 C C . LEU A 1 197 ? 7.105 1.169 -21.029 1.00 91.38 197 LEU A C 1
ATOM 1517 O O . LEU A 1 197 ? 7.940 0.270 -21.039 1.00 91.38 197 LEU A O 1
ATOM 1521 N N . SER A 1 198 ? 5.970 1.096 -21.709 1.00 88.88 198 SER A N 1
ATOM 1522 C CA . SER A 1 198 ? 5.640 0.054 -22.680 1.00 88.88 198 SER A CA 1
ATOM 1523 C C . SER A 1 198 ? 5.713 0.630 -24.096 1.00 88.88 198 SER A C 1
ATOM 1525 O O . SER A 1 198 ? 5.619 1.851 -24.255 1.00 88.88 198 SER A O 1
ATOM 1527 N N . PRO A 1 199 ? 5.801 -0.206 -25.146 1.00 85.38 199 PRO A N 1
ATOM 1528 C CA . PRO A 1 199 ? 5.767 0.283 -26.526 1.00 85.38 199 PRO A CA 1
ATOM 1529 C C . PRO A 1 199 ? 4.562 1.191 -26.837 1.00 85.38 199 PRO A C 1
ATOM 1531 O O . PRO A 1 199 ? 4.682 2.119 -27.629 1.00 85.38 199 PRO A O 1
ATOM 1534 N N . TYR A 1 200 ? 3.422 0.980 -26.170 1.00 84.25 200 TYR A N 1
ATOM 1535 C CA . TYR A 1 200 ? 2.185 1.735 -26.407 1.00 84.25 200 TYR A CA 1
ATOM 1536 C C . TYR A 1 200 ? 2.138 3.102 -25.723 1.00 84.25 200 TYR A C 1
ATOM 1538 O O . TYR A 1 200 ? 1.449 4.001 -26.196 1.00 84.25 200 TYR A O 1
ATOM 1546 N N . ASN A 1 201 ? 2.829 3.271 -24.591 1.00 86.75 201 ASN A N 1
ATOM 1547 C CA . ASN A 1 201 ? 2.782 4.516 -23.818 1.00 86.75 201 ASN A CA 1
ATOM 1548 C C . ASN A 1 201 ? 4.089 5.323 -23.890 1.00 86.75 201 ASN A C 1
ATOM 1550 O O . ASN A 1 201 ? 4.125 6.456 -23.416 1.00 86.75 201 ASN A O 1
ATOM 1554 N N . LEU A 1 202 ? 5.148 4.770 -24.491 1.00 89.56 202 LEU A N 1
ATOM 1555 C CA . LEU A 1 202 ? 6.474 5.381 -24.520 1.00 89.56 202 LEU A CA 1
ATOM 1556 C C . LEU A 1 202 ? 6.435 6.813 -25.072 1.00 89.56 202 LEU A C 1
ATOM 1558 O O . LEU A 1 202 ? 6.952 7.737 -24.442 1.00 89.56 202 LEU A O 1
ATOM 1562 N N . LEU A 1 203 ? 5.781 7.007 -26.222 1.00 87.88 203 LEU A N 1
ATOM 1563 C CA . LEU A 1 203 ? 5.713 8.309 -26.884 1.00 87.88 203 LEU A CA 1
ATOM 1564 C C . LEU A 1 203 ? 4.894 9.323 -26.075 1.00 87.88 203 LEU A C 1
ATOM 1566 O O . LEU A 1 203 ? 5.352 10.442 -25.844 1.00 87.88 203 LEU A O 1
ATOM 1570 N N . SER A 1 204 ? 3.712 8.927 -25.595 1.00 85.81 204 SER A N 1
ATOM 1571 C CA . SER A 1 204 ? 2.836 9.819 -24.829 1.00 85.81 204 SER A CA 1
ATOM 1572 C C . SER A 1 204 ? 3.467 10.227 -23.494 1.00 85.81 204 SER A C 1
ATOM 1574 O O . SER A 1 204 ? 3.394 11.396 -23.108 1.00 85.81 204 SER A O 1
ATOM 1576 N N . ARG A 1 205 ? 4.179 9.313 -22.821 1.00 89.69 205 ARG A N 1
ATOM 1577 C CA . ARG A 1 205 ? 4.946 9.617 -21.603 1.00 89.69 205 ARG A CA 1
ATOM 1578 C C . ARG A 1 205 ? 6.142 10.523 -21.875 1.00 89.69 205 ARG A C 1
ATOM 1580 O O . ARG A 1 205 ? 6.353 11.456 -21.103 1.00 89.69 205 ARG A O 1
ATOM 1587 N N . ALA A 1 206 ? 6.869 10.324 -22.974 1.00 88.25 206 ALA A N 1
ATOM 1588 C CA . ALA A 1 206 ? 7.963 11.216 -23.366 1.00 88.25 206 ALA A CA 1
ATOM 1589 C C . ALA A 1 206 ? 7.474 12.641 -23.665 1.00 88.25 206 ALA A C 1
ATOM 1591 O O . ALA A 1 206 ? 8.073 13.618 -23.211 1.00 88.25 206 ALA A O 1
ATOM 1592 N N . MET A 1 207 ? 6.337 12.776 -24.353 1.00 84.62 207 MET A N 1
ATOM 1593 C CA . MET A 1 207 ? 5.711 14.077 -24.597 1.00 84.62 207 MET A CA 1
ATOM 1594 C C . MET A 1 207 ? 5.256 14.757 -23.301 1.00 84.62 207 MET A C 1
ATOM 1596 O O . MET A 1 207 ? 5.521 15.945 -23.113 1.00 84.62 207 MET A O 1
ATOM 1600 N N . GLN A 1 208 ? 4.617 14.020 -22.385 1.00 82.88 208 GLN A N 1
ATOM 1601 C CA . GLN A 1 208 ? 4.229 14.545 -21.070 1.00 82.88 208 GLN A CA 1
ATOM 1602 C C . GLN A 1 208 ? 5.451 14.999 -20.266 1.00 82.88 208 GLN A C 1
ATOM 1604 O O . GLN A 1 208 ? 5.460 16.107 -19.733 1.00 82.88 208 GLN A O 1
ATOM 1609 N N . TYR A 1 209 ? 6.506 14.184 -20.222 1.00 85.62 209 TYR A N 1
ATOM 1610 C CA . TYR A 1 209 ? 7.748 14.533 -19.539 1.00 85.62 209 TYR A CA 1
ATOM 1611 C C . TYR A 1 209 ? 8.348 15.832 -20.095 1.00 85.62 209 TYR A C 1
ATOM 1613 O O . TYR A 1 209 ? 8.652 16.753 -19.333 1.00 85.62 209 TYR A O 1
ATOM 1621 N N . ARG A 1 210 ? 8.423 15.952 -21.427 1.00 83.31 210 ARG A N 1
ATOM 1622 C CA . ARG A 1 210 ? 8.873 17.172 -22.108 1.00 83.31 210 ARG A CA 1
ATOM 1623 C C . ARG A 1 210 ? 8.004 18.385 -21.796 1.00 83.31 210 ARG A C 1
ATOM 1625 O O . ARG A 1 210 ? 8.544 19.468 -21.620 1.00 83.31 210 ARG A O 1
ATOM 1632 N N . ARG A 1 211 ? 6.683 18.226 -21.722 1.00 80.19 211 ARG A N 1
ATOM 1633 C CA . ARG A 1 211 ? 5.757 19.335 -21.453 1.00 80.19 211 ARG A CA 1
ATOM 1634 C C . ARG A 1 211 ? 5.836 19.839 -20.012 1.00 80.19 211 ARG A C 1
ATOM 1636 O O . ARG A 1 211 ? 5.751 21.041 -19.797 1.00 80.19 211 ARG A O 1
ATOM 1643 N N . TYR A 1 212 ? 5.955 18.935 -19.039 1.00 77.00 212 TYR A N 1
ATOM 1644 C CA . TYR A 1 212 ? 5.730 19.270 -17.626 1.00 77.00 212 TYR A CA 1
ATOM 1645 C C . TYR A 1 212 ? 6.991 19.332 -16.765 1.00 77.00 212 TYR A C 1
ATOM 1647 O O . TYR A 1 212 ? 6.967 19.961 -15.710 1.00 77.00 212 TYR A O 1
ATOM 1655 N N . ARG A 1 213 ? 8.079 18.662 -17.155 1.00 66.94 213 ARG A N 1
ATOM 1656 C CA . ARG A 1 213 ? 9.254 18.492 -16.281 1.00 66.94 213 ARG A CA 1
ATOM 1657 C C . ARG A 1 213 ? 10.544 19.080 -16.815 1.00 66.94 213 ARG A C 1
ATOM 1659 O O . ARG A 1 213 ? 11.474 19.317 -16.047 1.00 66.94 213 ARG A O 1
ATOM 1666 N N . ALA A 1 214 ? 10.592 19.362 -18.103 1.00 61.25 214 ALA A N 1
ATOM 1667 C CA . ALA A 1 214 ? 11.713 20.034 -18.716 1.00 61.25 214 ALA A CA 1
ATOM 1668 C C . ALA A 1 214 ? 11.706 21.532 -18.400 1.00 61.25 214 ALA A C 1
ATOM 1670 O O . ALA A 1 214 ? 11.193 22.337 -19.170 1.00 61.25 214 ALA A O 1
ATOM 1671 N N . LYS A 1 215 ? 12.288 21.920 -17.263 1.00 59.25 215 LYS A N 1
ATOM 1672 C CA . LYS A 1 215 ? 12.569 23.340 -16.981 1.00 59.25 215 LYS A CA 1
ATOM 1673 C C . LYS A 1 215 ? 13.636 23.923 -17.924 1.00 59.25 215 LYS A C 1
ATOM 1675 O O . LYS A 1 215 ? 13.690 25.132 -18.095 1.00 59.25 215 LYS A O 1
ATOM 1680 N N . ASN A 1 216 ? 14.435 23.061 -18.557 1.00 59.78 216 ASN A N 1
ATOM 1681 C CA . ASN A 1 216 ? 15.441 23.412 -19.560 1.00 59.78 216 ASN A CA 1
ATOM 1682 C C . ASN A 1 216 ? 14.968 22.995 -20.962 1.00 59.78 216 ASN A C 1
ATOM 1684 O O . ASN A 1 216 ? 14.248 21.997 -21.067 1.00 59.78 216 ASN A O 1
ATOM 1688 N N . PRO A 1 217 ? 15.391 23.680 -22.044 1.00 63.94 217 PRO A N 1
ATOM 1689 C CA . PRO A 1 217 ? 15.172 23.193 -23.402 1.00 63.94 217 PRO A CA 1
ATOM 1690 C C . PRO A 1 217 ? 15.831 21.816 -23.527 1.00 63.94 217 PRO A C 1
ATOM 1692 O O . PRO A 1 217 ? 17.053 21.688 -23.535 1.00 63.94 217 PRO A O 1
ATOM 1695 N N . LEU A 1 218 ? 15.008 20.766 -23.526 1.00 58.28 218 LEU A N 1
ATOM 1696 C CA . LEU A 1 218 ? 15.483 19.392 -23.634 1.00 58.28 218 LEU A CA 1
ATOM 1697 C C . LEU A 1 218 ? 16.315 19.207 -24.904 1.00 58.28 218 LEU A C 1
ATOM 1699 O O . LEU A 1 218 ? 16.080 19.906 -25.894 1.00 58.28 218 LEU A O 1
ATOM 1703 N N . PRO A 1 219 ? 17.212 18.204 -24.930 1.00 58.12 219 PRO A N 1
ATOM 1704 C CA . PRO A 1 219 ? 17.749 17.717 -26.192 1.00 58.12 219 PRO A CA 1
ATOM 1705 C C . PRO A 1 219 ? 16.601 17.484 -27.186 1.00 58.12 219 PRO A C 1
ATOM 1707 O O . PRO A 1 219 ? 15.593 16.861 -26.852 1.00 58.12 219 PRO A O 1
ATOM 1710 N N . ILE A 1 220 ? 16.762 18.005 -28.408 1.00 65.75 220 ILE A N 1
ATOM 1711 C CA . ILE A 1 220 ? 15.722 18.052 -29.455 1.00 65.75 220 ILE A CA 1
ATOM 1712 C C . ILE A 1 220 ? 15.200 16.643 -29.809 1.00 65.75 220 ILE A C 1
ATOM 1714 O O . ILE A 1 220 ? 14.087 16.492 -30.311 1.00 65.75 220 ILE A O 1
ATOM 1718 N N . THR A 1 221 ? 15.979 15.596 -29.523 1.00 86.31 221 THR A N 1
ATOM 1719 C CA . THR A 1 221 ? 15.697 14.225 -29.952 1.00 86.31 221 THR A CA 1
ATOM 1720 C C . THR A 1 221 ? 14.914 13.411 -28.919 1.00 86.31 221 THR A C 1
ATOM 1722 O O . THR A 1 221 ? 15.146 13.477 -27.710 1.00 86.31 221 THR A O 1
ATOM 1725 N N . PHE A 1 222 ? 14.030 12.543 -29.419 1.00 84.25 222 PHE A N 1
ATOM 1726 C CA . PHE A 1 222 ? 13.292 11.561 -28.616 1.00 84.25 222 PHE A CA 1
ATOM 1727 C C . PHE A 1 222 ? 14.219 10.675 -27.767 1.00 84.25 222 PHE A C 1
ATOM 1729 O O . PHE A 1 222 ? 13.968 10.468 -26.582 1.00 84.25 222 PHE A O 1
ATOM 1736 N N . ARG A 1 223 ? 15.348 10.237 -28.342 1.00 85.31 223 ARG A N 1
ATOM 1737 C CA . ARG A 1 223 ? 16.382 9.458 -27.643 1.00 85.31 223 ARG A CA 1
ATOM 1738 C C . ARG A 1 223 ? 16.957 10.203 -26.437 1.00 85.31 223 ARG A C 1
ATOM 1740 O O . ARG A 1 223 ? 17.126 9.603 -25.380 1.00 85.31 223 ARG A O 1
ATOM 1747 N N . GLY A 1 224 ? 17.228 11.504 -26.570 1.00 84.94 224 GLY A N 1
ATOM 1748 C CA . GLY A 1 224 ? 17.695 12.337 -25.460 1.00 84.94 224 GLY A CA 1
ATOM 1749 C C . GLY A 1 224 ? 16.653 12.471 -24.347 1.00 84.94 224 GLY A C 1
ATOM 1750 O O . GLY A 1 224 ? 16.994 12.343 -23.172 1.00 84.94 224 GLY A O 1
ATOM 1751 N N . CYS A 1 225 ? 15.382 12.659 -24.713 1.00 87.25 225 CYS A N 1
ATOM 1752 C CA . CYS A 1 225 ? 14.271 12.722 -23.761 1.00 87.25 225 CYS A CA 1
ATOM 1753 C C . CYS A 1 225 ? 14.111 11.407 -22.979 1.00 87.25 225 CYS A C 1
ATOM 1755 O O . CYS A 1 225 ? 14.076 11.428 -21.750 1.00 87.25 225 CYS A O 1
ATOM 1757 N N . LEU A 1 226 ? 14.113 10.267 -23.677 1.00 88.56 226 LEU A N 1
ATOM 1758 C CA . LEU A 1 226 ? 13.992 8.943 -23.066 1.00 88.56 226 LEU A CA 1
ATOM 1759 C C . LEU A 1 226 ? 15.129 8.647 -22.080 1.00 88.56 226 LEU A C 1
ATOM 1761 O O . LEU A 1 226 ? 14.883 8.141 -20.986 1.00 88.56 226 LEU A O 1
ATOM 1765 N N . ARG A 1 227 ? 16.367 9.006 -22.440 1.00 88.50 227 ARG A N 1
ATOM 1766 C CA . ARG A 1 227 ? 17.521 8.844 -21.547 1.00 88.50 227 ARG A CA 1
ATOM 1767 C C . ARG A 1 227 ? 17.326 9.599 -20.237 1.00 88.50 227 ARG A C 1
ATOM 1769 O O . ARG A 1 227 ? 17.482 9.022 -19.167 1.00 88.50 227 ARG A O 1
ATOM 1776 N N . GLN A 1 228 ? 16.920 10.865 -20.315 1.00 86.06 228 GLN A N 1
ATOM 1777 C CA . GLN A 1 228 ? 16.671 11.666 -19.118 1.00 86.06 228 GLN A CA 1
ATOM 1778 C C . GLN A 1 228 ? 15.522 11.117 -18.274 1.00 86.06 228 GLN A C 1
ATOM 1780 O O . GLN A 1 228 ? 15.650 11.079 -17.056 1.00 86.06 228 GLN A O 1
ATOM 1785 N N . MET A 1 229 ? 14.432 10.657 -18.901 1.00 89.38 229 MET A N 1
ATOM 1786 C CA . MET A 1 229 ? 13.324 10.022 -18.183 1.00 89.38 229 MET A CA 1
ATOM 1787 C C . MET A 1 229 ? 13.809 8.845 -17.337 1.00 89.38 229 MET A C 1
ATOM 1789 O O . MET A 1 229 ? 13.506 8.786 -16.148 1.00 89.38 229 MET A O 1
ATOM 1793 N N . LEU A 1 230 ? 14.580 7.930 -17.922 1.00 89.56 230 LEU A N 1
ATOM 1794 C CA . LEU A 1 230 ? 15.059 6.735 -17.225 1.00 89.56 230 LEU A CA 1
ATOM 1795 C C . LEU A 1 230 ? 16.053 7.077 -16.108 1.00 89.56 230 LEU A C 1
ATOM 1797 O O . LEU A 1 230 ? 15.924 6.541 -15.011 1.00 89.56 230 LEU A O 1
ATOM 1801 N N . PHE A 1 231 ? 16.955 8.040 -16.333 1.00 84.94 231 PHE A N 1
ATOM 1802 C CA . PHE A 1 231 ? 17.892 8.502 -15.301 1.00 84.94 231 PHE A CA 1
ATOM 1803 C C . PHE A 1 231 ? 17.230 9.182 -14.105 1.00 84.94 231 PHE A C 1
ATOM 1805 O O . PHE A 1 231 ? 17.826 9.235 -13.036 1.00 84.94 231 PHE A O 1
ATOM 1812 N N . THR A 1 232 ? 15.990 9.667 -14.229 1.00 83.06 232 THR A N 1
ATOM 1813 C CA . THR A 1 232 ? 15.263 10.151 -13.044 1.00 83.06 232 THR A CA 1
ATOM 1814 C C . THR A 1 232 ? 14.938 9.040 -12.044 1.00 83.06 232 THR A C 1
ATOM 1816 O O . THR A 1 232 ? 14.455 9.335 -10.954 1.00 83.06 232 THR A O 1
ATOM 1819 N N . GLY A 1 233 ? 15.075 7.769 -12.438 1.00 82.25 233 GLY A N 1
ATOM 1820 C CA . GLY A 1 233 ? 14.603 6.628 -11.663 1.00 82.25 233 GLY A CA 1
ATOM 1821 C C . GLY A 1 233 ? 13.078 6.549 -11.569 1.00 82.25 233 GLY A C 1
ATOM 1822 O O . GLY A 1 233 ? 12.562 5.604 -10.996 1.00 82.25 233 GLY A O 1
ATOM 1823 N N . GLN A 1 234 ? 12.317 7.479 -12.157 1.00 85.19 234 GLN A N 1
ATOM 1824 C CA . GLN A 1 234 ? 10.848 7.482 -12.107 1.00 85.19 234 GLN A CA 1
ATOM 1825 C C . GLN A 1 234 ? 10.195 6.741 -13.267 1.00 85.19 234 GLN A C 1
ATOM 1827 O O . GLN A 1 234 ? 8.977 6.625 -13.309 1.00 85.19 234 GLN A O 1
ATOM 1832 N N . TYR A 1 235 ? 10.979 6.257 -14.221 1.00 90.75 235 TYR A N 1
ATOM 1833 C CA . TYR A 1 235 ? 10.501 5.488 -15.362 1.00 90.75 235 TYR A CA 1
ATOM 1834 C C . TYR A 1 235 ? 11.323 4.207 -15.470 1.00 90.75 235 TYR A C 1
ATOM 1836 O O . TYR A 1 235 ? 12.479 4.181 -15.045 1.00 90.75 235 TYR A O 1
ATOM 1844 N N . TYR A 1 236 ? 10.742 3.145 -16.017 1.00 91.25 236 TYR A N 1
ATOM 1845 C CA . TYR A 1 236 ? 11.445 1.882 -16.254 1.00 91.25 236 TYR A CA 1
ATOM 1846 C C . TYR A 1 236 ? 10.883 1.170 -17.486 1.00 91.25 236 TYR A C 1
ATOM 1848 O O . TYR A 1 236 ? 9.706 1.358 -17.797 1.00 91.25 236 TYR A O 1
ATOM 1856 N N . PRO A 1 237 ? 11.684 0.374 -18.212 1.00 91.00 237 PRO A N 1
ATOM 1857 C CA . PRO A 1 237 ? 11.172 -0.437 -19.308 1.00 91.00 237 PRO A CA 1
ATOM 1858 C C . PRO A 1 237 ? 10.309 -1.584 -18.762 1.00 91.00 237 PRO A C 1
ATOM 1860 O O . PRO A 1 237 ? 10.741 -2.346 -17.902 1.00 91.00 237 PRO A O 1
ATOM 1863 N N . GLY A 1 238 ? 9.090 -1.719 -19.277 1.00 86.44 238 GLY A N 1
ATOM 1864 C CA . GLY A 1 238 ? 8.195 -2.829 -18.955 1.00 86.44 238 GLY A CA 1
ATOM 1865 C C . GLY A 1 238 ? 8.645 -4.185 -19.504 1.00 86.44 238 GLY A C 1
ATOM 1866 O O . GLY A 1 238 ? 9.449 -4.270 -20.435 1.00 86.44 238 GLY A O 1
ATOM 1867 N N . LEU A 1 239 ? 8.046 -5.272 -19.009 1.00 81.31 239 LEU A N 1
ATOM 1868 C CA . LEU A 1 239 ? 8.368 -6.639 -19.456 1.00 81.31 239 LEU A CA 1
ATOM 1869 C C . LEU A 1 239 ? 8.098 -6.868 -20.950 1.00 81.31 239 LEU A C 1
ATOM 1871 O O . LEU A 1 239 ? 8.704 -7.738 -21.563 1.00 81.31 239 LEU A O 1
ATOM 1875 N N . ARG A 1 240 ? 7.229 -6.067 -21.580 1.00 81.19 240 ARG A N 1
ATOM 1876 C CA . ARG A 1 240 ? 6.937 -6.185 -23.020 1.00 81.19 240 ARG A CA 1
ATOM 1877 C C . ARG A 1 240 ? 8.151 -5.937 -23.913 1.00 81.19 240 ARG A C 1
ATOM 1879 O O . ARG A 1 240 ? 8.160 -6.410 -25.044 1.00 81.19 240 ARG A O 1
ATOM 1886 N N . TRP A 1 241 ? 9.169 -5.239 -23.416 1.00 79.06 241 TRP A N 1
ATOM 1887 C CA . TRP A 1 241 ? 10.432 -5.075 -24.134 1.00 79.06 241 TRP A CA 1
ATOM 1888 C C . TRP A 1 241 ? 11.261 -6.369 -24.161 1.00 79.06 241 TRP A C 1
ATOM 1890 O O . TRP A 1 241 ? 12.075 -6.525 -25.069 1.00 79.06 241 TRP A O 1
ATOM 1900 N N . LEU A 1 242 ? 11.003 -7.315 -23.241 1.00 70.56 242 LEU A N 1
ATOM 1901 C CA . LEU A 1 242 ? 11.646 -8.636 -23.188 1.00 70.56 242 LEU A CA 1
ATOM 1902 C C . LEU A 1 242 ? 11.083 -9.636 -24.203 1.00 70.56 242 LEU A C 1
ATOM 1904 O O . LEU A 1 242 ? 11.772 -10.578 -24.573 1.00 70.56 242 LEU A O 1
ATOM 1908 N N . LEU A 1 243 ? 9.858 -9.428 -24.692 1.00 67.19 243 LEU A N 1
ATOM 1909 C CA . LEU A 1 243 ? 9.149 -10.388 -25.551 1.00 67.19 243 LEU A CA 1
ATOM 1910 C C . LEU A 1 243 ? 9.620 -10.378 -27.021 1.00 67.19 243 LEU A C 1
ATOM 1912 O O . LEU A 1 243 ? 8.925 -10.873 -27.905 1.00 67.19 243 LEU A O 1
ATOM 1916 N N . SER A 1 244 ? 10.791 -9.803 -27.303 1.00 66.06 244 SER A N 1
ATOM 1917 C CA . SER A 1 244 ? 11.394 -9.842 -28.636 1.00 66.06 244 SER A CA 1
ATOM 1918 C C . SER A 1 244 ? 11.998 -11.229 -28.900 1.00 66.06 244 SER A C 1
ATOM 1920 O O . SER A 1 244 ? 12.775 -11.699 -28.069 1.00 66.06 244 SER A O 1
ATOM 1922 N N . PRO A 1 245 ? 11.766 -11.849 -30.075 1.00 63.38 245 PRO A N 1
ATOM 1923 C CA . PRO A 1 245 ? 12.364 -13.138 -30.449 1.00 63.38 245 PRO A CA 1
ATOM 1924 C C . PRO A 1 245 ? 13.901 -13.171 -30.425 1.00 63.38 245 PRO A C 1
ATOM 1926 O O . PRO A 1 245 ? 14.489 -14.242 -30.490 1.00 63.38 245 PRO A O 1
ATOM 1929 N N . LYS A 1 246 ? 14.559 -12.006 -30.363 1.00 71.56 246 LYS A N 1
ATOM 1930 C CA . LYS A 1 246 ? 16.022 -11.872 -30.327 1.00 71.56 246 LYS A CA 1
ATOM 1931 C C . LYS A 1 246 ? 16.508 -11.201 -29.032 1.00 71.56 246 LYS A C 1
ATOM 1933 O O . LYS A 1 246 ? 17.354 -10.307 -29.058 1.00 71.56 246 LYS A O 1
ATOM 1938 N N . MET A 1 247 ? 15.902 -11.537 -27.896 1.00 78.12 247 MET A N 1
ATOM 1939 C CA . MET A 1 247 ? 16.371 -11.059 -26.595 1.00 78.12 247 MET A CA 1
ATOM 1940 C C . MET A 1 247 ? 17.717 -11.713 -26.258 1.00 78.12 247 MET A C 1
ATOM 1942 O O . MET A 1 247 ? 17.778 -12.929 -26.098 1.00 78.12 247 MET A O 1
ATOM 1946 N N . SER A 1 248 ? 18.788 -10.921 -26.165 1.00 84.94 248 SER A N 1
ATOM 1947 C CA . SER A 1 248 ? 20.081 -11.404 -25.666 1.00 84.94 248 SER A CA 1
ATOM 1948 C C . SER A 1 248 ? 20.146 -11.291 -24.143 1.00 84.94 248 SER A C 1
ATOM 1950 O O . SER A 1 248 ? 19.431 -10.484 -23.540 1.00 84.94 248 SER A O 1
ATOM 1952 N N . TYR A 1 249 ? 21.025 -12.082 -23.526 1.00 85.06 249 TYR A N 1
ATOM 1953 C CA . TYR A 1 249 ? 21.261 -12.044 -22.083 1.00 85.06 249 TYR A CA 1
ATOM 1954 C C . TYR A 1 249 ? 21.670 -10.641 -21.617 1.00 85.06 249 TYR A C 1
ATOM 1956 O O . TYR A 1 249 ? 21.086 -10.089 -20.690 1.00 85.06 249 TYR A O 1
ATOM 1964 N N . GLU A 1 250 ? 22.599 -10.010 -22.331 1.00 86.25 250 GLU A N 1
ATOM 1965 C CA . GLU A 1 250 ? 23.120 -8.686 -22.001 1.00 86.25 250 GLU A CA 1
ATOM 1966 C C . GLU A 1 250 ? 22.021 -7.619 -22.080 1.00 86.25 250 GLU A C 1
ATOM 1968 O O . GLU A 1 250 ? 22.018 -6.665 -21.306 1.00 86.25 250 GLU A O 1
ATOM 1973 N N . ARG A 1 251 ? 21.059 -7.771 -23.001 1.00 84.38 251 ARG A N 1
ATOM 1974 C CA . ARG A 1 251 ? 19.927 -6.845 -23.119 1.00 84.38 251 ARG A CA 1
ATOM 1975 C C . ARG A 1 251 ? 18.952 -7.022 -21.963 1.00 84.38 251 ARG A C 1
ATOM 1977 O O . ARG A 1 251 ? 18.474 -6.026 -21.421 1.00 84.38 251 ARG A O 1
ATOM 1984 N N . ALA A 1 252 ? 18.668 -8.268 -21.587 1.00 87.12 252 ALA A N 1
ATOM 1985 C CA . ALA A 1 252 ? 17.866 -8.568 -20.409 1.00 87.12 252 ALA A CA 1
ATOM 1986 C C . ALA A 1 252 ? 18.532 -8.012 -19.139 1.00 87.12 252 ALA A C 1
ATOM 1988 O O . ALA A 1 252 ? 17.847 -7.434 -18.299 1.00 87.12 252 ALA A O 1
ATOM 1989 N N . GLU A 1 253 ? 19.861 -8.086 -19.043 1.00 89.62 253 GLU A N 1
ATOM 1990 C CA . GLU A 1 253 ? 20.632 -7.519 -17.936 1.00 89.62 253 GLU A CA 1
ATOM 1991 C C . GLU A 1 253 ? 20.593 -5.981 -17.921 1.00 89.62 253 GLU A C 1
ATOM 1993 O O . GLU A 1 253 ? 20.322 -5.383 -16.880 1.00 89.62 253 GLU A O 1
ATOM 1998 N N . SER A 1 254 ? 20.767 -5.315 -19.070 1.00 89.88 254 SER A N 1
ATOM 1999 C CA . SER A 1 254 ? 20.591 -3.858 -19.187 1.00 89.88 254 SER A CA 1
ATOM 2000 C C . SER A 1 254 ? 19.180 -3.419 -18.782 1.00 89.88 254 SER A C 1
ATOM 2002 O O . SER A 1 254 ? 19.014 -2.424 -18.072 1.00 89.88 254 SER A O 1
ATOM 2004 N N . MET A 1 255 ? 18.154 -4.171 -19.193 1.00 89.50 255 MET A N 1
ATOM 2005 C CA . MET A 1 255 ? 16.770 -3.935 -18.784 1.00 89.50 255 MET A CA 1
ATOM 2006 C C . MET A 1 255 ? 16.568 -4.129 -17.285 1.00 89.50 255 MET A C 1
ATOM 2008 O O . MET A 1 255 ? 15.927 -3.296 -16.644 1.00 89.50 255 MET A O 1
ATOM 2012 N N . TRP A 1 256 ? 17.120 -5.206 -16.726 1.00 88.81 256 TRP A N 1
ATOM 2013 C CA . TRP A 1 256 ? 17.075 -5.479 -15.297 1.00 88.81 256 TRP A CA 1
ATOM 2014 C C . TRP A 1 256 ? 17.728 -4.350 -14.507 1.00 88.81 256 TRP A C 1
ATOM 2016 O O . TRP A 1 256 ? 17.130 -3.865 -13.551 1.00 88.81 256 TRP A O 1
ATOM 2026 N N . ARG A 1 257 ? 18.895 -3.862 -14.942 1.00 89.75 257 ARG A N 1
ATOM 2027 C CA . ARG A 1 257 ? 19.608 -2.745 -14.310 1.00 89.75 257 ARG A CA 1
ATOM 2028 C C . ARG A 1 257 ? 18.803 -1.447 -14.367 1.00 89.75 257 ARG A C 1
ATOM 2030 O O . ARG A 1 257 ? 18.604 -0.823 -13.331 1.00 89.75 257 ARG A O 1
ATOM 2037 N N . LEU A 1 258 ? 18.222 -1.107 -15.523 1.00 88.81 258 LEU A N 1
ATOM 2038 C CA . LEU A 1 258 ? 17.291 0.029 -15.652 1.00 88.81 258 LEU A CA 1
ATOM 2039 C C . LEU A 1 258 ? 16.111 -0.074 -14.679 1.00 88.81 258 LEU A C 1
ATOM 2041 O O . LEU A 1 258 ? 15.613 0.934 -14.167 1.00 88.81 258 LEU A O 1
ATOM 2045 N N . ALA A 1 259 ? 15.624 -1.293 -14.466 1.00 85.94 259 ALA A N 1
ATOM 2046 C CA . ALA A 1 259 ? 14.463 -1.565 -13.644 1.00 85.94 259 ALA A CA 1
ATOM 2047 C C . ALA A 1 259 ? 14.807 -1.636 -12.144 1.00 85.94 259 ALA A C 1
ATOM 2049 O O . ALA A 1 259 ? 14.007 -1.196 -11.329 1.00 85.94 259 ALA A O 1
ATOM 2050 N N . THR A 1 260 ? 15.987 -2.097 -11.747 1.00 84.31 260 THR A N 1
ATOM 2051 C CA . THR A 1 260 ? 16.311 -2.342 -10.330 1.00 84.31 260 THR A CA 1
ATOM 2052 C C . THR A 1 260 ? 17.301 -1.350 -9.730 1.00 84.31 260 THR A C 1
ATOM 2054 O O . THR A 1 260 ? 17.161 -1.030 -8.556 1.00 84.31 260 THR A O 1
ATOM 2057 N N . ALA A 1 261 ? 18.226 -0.814 -10.527 1.00 85.25 261 ALA A N 1
ATOM 2058 C CA . ALA A 1 261 ? 19.307 0.067 -10.086 1.00 85.25 261 ALA A CA 1
ATOM 2059 C C . ALA A 1 261 ? 19.565 1.190 -11.121 1.00 85.25 261 ALA A C 1
ATOM 2061 O O . ALA A 1 261 ? 20.621 1.211 -11.774 1.00 85.25 261 ALA A O 1
ATOM 2062 N N . PRO A 1 262 ? 18.600 2.112 -11.339 1.00 83.19 262 PRO A N 1
ATOM 2063 C CA . PRO A 1 262 ? 18.694 3.162 -12.361 1.00 83.19 262 PRO A CA 1
ATOM 2064 C C . PRO A 1 262 ? 19.947 4.045 -12.224 1.00 83.19 262 PRO A C 1
ATOM 2066 O O . PRO A 1 262 ? 20.487 4.503 -13.228 1.00 83.19 262 PRO A O 1
ATOM 2069 N N . GLU A 1 263 ? 20.449 4.240 -11.006 1.00 81.25 263 GLU A N 1
ATOM 2070 C CA . GLU A 1 263 ? 21.680 4.969 -10.682 1.00 81.25 263 GLU A CA 1
ATOM 2071 C C . GLU A 1 263 ? 22.957 4.292 -11.196 1.00 81.25 263 GLU A C 1
ATOM 2073 O O . GLU A 1 263 ? 23.919 4.973 -11.538 1.00 81.25 263 GLU A O 1
ATOM 2078 N N . SER A 1 264 ? 22.954 2.961 -11.308 1.00 85.62 264 SER A N 1
ATOM 2079 C CA . SER A 1 264 ? 24.070 2.183 -11.866 1.00 85.62 264 SER A CA 1
ATOM 2080 C C . SER A 1 264 ? 24.004 2.056 -13.390 1.00 85.62 264 SER A C 1
ATOM 2082 O O . SER A 1 264 ? 24.839 1.401 -14.015 1.00 85.62 264 SER A O 1
ATOM 2084 N N . THR A 1 265 ? 22.976 2.641 -14.008 1.00 87.19 265 THR A N 1
ATOM 2085 C CA . THR A 1 265 ? 22.675 2.391 -15.409 1.00 87.19 265 THR A CA 1
ATOM 2086 C C . THR A 1 265 ? 23.451 3.318 -16.336 1.00 87.19 265 THR A C 1
ATOM 2088 O O . THR A 1 265 ? 23.597 4.511 -16.084 1.00 87.19 265 THR A O 1
ATOM 2091 N N . THR A 1 266 ? 23.925 2.784 -17.460 1.00 90.00 266 THR A N 1
ATOM 2092 C CA . THR A 1 266 ? 24.706 3.536 -18.448 1.00 90.00 266 THR A CA 1
ATOM 2093 C C . THR A 1 266 ? 23.855 3.988 -19.639 1.00 90.00 266 THR A C 1
ATOM 2095 O O . THR A 1 266 ? 22.773 3.465 -19.911 1.00 90.00 266 THR A O 1
ATOM 2098 N N . LEU A 1 267 ? 24.370 4.935 -20.433 1.00 88.31 267 LEU A N 1
ATOM 2099 C CA . LEU A 1 267 ? 23.751 5.299 -21.718 1.00 88.31 267 LEU A CA 1
ATOM 2100 C C . LEU A 1 267 ? 23.629 4.097 -22.665 1.00 88.31 267 LEU A C 1
ATOM 2102 O O . LEU A 1 267 ? 22.653 4.005 -23.411 1.00 88.31 267 LEU A O 1
ATOM 2106 N N . ARG A 1 268 ? 24.602 3.179 -22.608 1.00 88.00 268 ARG A N 1
ATOM 2107 C CA . ARG A 1 268 ? 24.607 1.944 -23.394 1.00 88.00 268 ARG A CA 1
ATOM 2108 C C . ARG A 1 268 ? 23.430 1.053 -23.020 1.00 88.00 268 ARG A C 1
ATOM 2110 O O . ARG A 1 268 ? 22.786 0.541 -23.922 1.00 88.00 268 ARG A O 1
ATOM 2117 N N . ASP A 1 269 ? 23.113 0.915 -21.736 1.00 88.50 269 ASP A N 1
ATOM 2118 C CA . ASP A 1 269 ? 21.995 0.082 -21.277 1.00 88.50 269 ASP A CA 1
ATOM 2119 C C . ASP A 1 269 ? 20.646 0.584 -21.808 1.00 88.50 269 ASP A C 1
ATOM 2121 O O . ASP A 1 269 ? 19.807 -0.203 -22.255 1.00 88.50 269 ASP A O 1
ATOM 2125 N N . ILE A 1 270 ? 20.458 1.908 -21.825 1.00 88.69 270 ILE A N 1
ATOM 2126 C CA . ILE A 1 270 ? 19.270 2.556 -22.397 1.00 88.69 270 ILE A CA 1
ATOM 2127 C C . ILE A 1 270 ? 19.214 2.311 -23.900 1.00 88.69 270 ILE A C 1
ATOM 2129 O O . ILE A 1 270 ? 18.198 1.868 -24.435 1.00 88.69 270 ILE A O 1
ATOM 2133 N N . ASP A 1 271 ? 20.310 2.594 -24.596 1.00 86.19 271 ASP A N 1
ATOM 2134 C CA . ASP A 1 271 ? 20.340 2.442 -26.042 1.00 86.19 271 ASP A CA 1
ATOM 2135 C C . ASP A 1 271 ? 20.109 0.991 -26.455 1.00 86.19 271 ASP A C 1
ATOM 2137 O O . ASP A 1 271 ? 19.326 0.715 -27.357 1.00 86.19 271 ASP A O 1
ATOM 21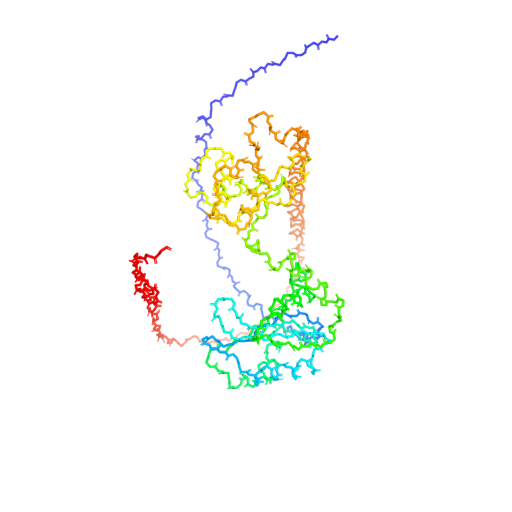41 N N . PHE A 1 272 ? 20.717 0.057 -25.737 1.00 85.25 272 PHE A N 1
ATOM 2142 C CA . PHE A 1 272 ? 20.608 -1.355 -26.029 1.00 85.25 272 PHE A CA 1
ATOM 2143 C C . PHE A 1 272 ? 19.206 -1.904 -25.751 1.00 85.25 272 PHE A C 1
ATOM 2145 O O . PHE A 1 272 ? 18.669 -2.669 -26.554 1.00 85.25 272 PHE A O 1
ATOM 2152 N N . THR A 1 273 ? 18.568 -1.442 -24.673 1.00 86.38 273 THR A N 1
ATOM 2153 C CA . THR A 1 273 ? 17.194 -1.818 -24.318 1.00 86.38 273 THR A CA 1
ATOM 2154 C C . THR A 1 273 ? 16.184 -1.404 -25.389 1.00 86.38 273 THR A C 1
ATOM 2156 O O . THR A 1 273 ? 15.329 -2.212 -25.763 1.00 86.38 273 THR A O 1
ATOM 2159 N N . PHE A 1 274 ? 16.275 -0.169 -25.893 1.00 84.88 274 PHE A N 1
ATOM 2160 C CA . PHE A 1 274 ? 15.248 0.420 -26.766 1.00 84.88 274 PHE A CA 1
ATOM 2161 C C . PHE A 1 274 ? 15.609 0.429 -28.261 1.00 84.88 274 PHE A C 1
ATOM 2163 O O . PHE A 1 274 ? 14.709 0.497 -29.094 1.00 84.88 274 PHE A O 1
ATOM 2170 N N . TYR A 1 275 ? 16.895 0.365 -28.619 1.00 78.44 275 TYR A N 1
ATOM 2171 C CA . TYR A 1 275 ? 17.374 0.552 -29.996 1.00 78.44 275 TYR A CA 1
ATOM 2172 C C . TYR A 1 275 ? 18.291 -0.571 -30.511 1.00 78.44 275 TYR A C 1
ATOM 2174 O O . TYR A 1 275 ? 18.542 -0.599 -31.712 1.00 78.44 275 TYR A O 1
ATOM 2182 N N . GLY A 1 276 ? 18.744 -1.504 -29.661 1.00 72.38 276 GLY A N 1
ATOM 2183 C CA . GLY A 1 276 ? 19.686 -2.570 -30.045 1.00 72.38 276 GLY A CA 1
ATOM 2184 C C . GLY A 1 276 ? 21.160 -2.121 -30.073 1.00 72.38 276 GLY A C 1
ATOM 2185 O O . GLY A 1 276 ? 21.460 -0.941 -29.893 1.00 72.38 276 GLY A O 1
ATOM 2186 N N . LEU A 1 277 ? 22.097 -3.069 -30.248 1.00 61.41 277 LEU A N 1
ATOM 2187 C CA . LEU A 1 277 ? 23.551 -2.799 -30.296 1.00 61.41 277 LEU A CA 1
ATOM 2188 C C . LEU A 1 277 ? 24.033 -2.352 -31.683 1.00 61.41 277 LEU A C 1
ATOM 2190 O O . LEU A 1 277 ? 25.051 -1.667 -31.774 1.00 61.41 277 LEU A O 1
ATOM 2194 N N . GLN A 1 278 ? 23.320 -2.714 -32.755 1.00 57.28 278 GLN A N 1
ATOM 2195 C CA . GLN A 1 278 ? 23.691 -2.345 -34.120 1.00 57.28 278 GLN A CA 1
ATOM 2196 C C . GLN A 1 278 ? 22.705 -1.336 -34.733 1.00 57.28 278 GLN A C 1
ATOM 2198 O O . GLN A 1 278 ? 21.495 -1.529 -34.627 1.00 57.28 278 GLN A O 1
ATOM 2203 N N . PRO A 1 279 ? 23.179 -0.297 -35.454 1.00 47.97 279 PRO A N 1
ATOM 2204 C CA . PRO A 1 279 ? 22.319 0.651 -36.179 1.00 47.97 279 PRO A CA 1
ATOM 2205 C C . PRO A 1 279 ? 21.365 -0.003 -37.193 1.00 47.97 279 PRO A C 1
ATOM 2207 O O . PRO A 1 279 ? 20.343 0.590 -37.546 1.00 47.97 279 PRO A O 1
ATOM 2210 N N . THR A 1 280 ? 21.718 -1.200 -37.670 1.00 47.66 280 THR A N 1
ATOM 2211 C CA . THR A 1 280 ? 20.969 -2.044 -38.615 1.00 47.66 280 THR A CA 1
ATOM 2212 C C . THR A 1 280 ? 19.947 -2.948 -37.925 1.00 47.66 280 THR A C 1
ATOM 2214 O O . THR A 1 280 ? 18.950 -3.323 -38.535 1.00 47.66 280 THR A O 1
ATOM 2217 N N . GLU A 1 281 ? 20.122 -3.233 -36.635 1.00 49.28 281 GLU A N 1
ATOM 2218 C CA . GLU A 1 281 ? 19.171 -3.971 -35.807 1.00 49.28 281 GLU A CA 1
ATOM 2219 C C . GLU A 1 281 ? 18.174 -3.017 -35.147 1.00 49.28 281 GLU A C 1
ATOM 2221 O O . GLU A 1 281 ? 17.947 -3.044 -33.936 1.00 49.28 281 GLU A O 1
ATOM 2226 N N . ARG A 1 282 ? 17.543 -2.144 -35.941 1.00 48.88 282 ARG A N 1
ATOM 2227 C CA . ARG A 1 282 ? 16.384 -1.398 -35.447 1.00 48.88 282 ARG A CA 1
ATOM 2228 C C . ARG A 1 282 ? 15.286 -2.409 -35.134 1.00 48.88 282 ARG A C 1
ATOM 2230 O O . ARG A 1 282 ? 14.551 -2.840 -36.014 1.00 48.88 282 ARG A O 1
ATOM 2237 N N . TYR A 1 283 ? 15.141 -2.760 -33.862 1.00 50.69 283 TYR A N 1
ATOM 2238 C CA . TYR A 1 283 ? 14.160 -3.734 -33.365 1.00 50.69 283 TYR A CA 1
ATOM 2239 C C . TYR A 1 283 ? 12.688 -3.294 -33.495 1.00 50.69 283 TYR A C 1
ATOM 2241 O O . TYR A 1 283 ? 11.787 -3.971 -33.004 1.00 50.69 283 TYR A O 1
ATOM 2249 N N . HIS A 1 284 ? 12.429 -2.200 -34.212 1.00 48.25 284 HIS A N 1
ATOM 2250 C CA . HIS A 1 284 ? 11.099 -1.699 -34.548 1.00 48.25 284 HIS A CA 1
ATOM 2251 C C . HIS A 1 284 ? 10.879 -1.569 -36.055 1.00 48.25 284 HIS A C 1
ATOM 2253 O O . HIS A 1 284 ? 10.239 -0.632 -36.518 1.00 48.25 284 HIS A O 1
ATOM 2259 N N . THR A 1 285 ? 11.380 -2.535 -36.819 1.00 43.00 285 THR A N 1
ATOM 2260 C CA . THR A 1 285 ? 10.734 -2.943 -38.073 1.00 43.00 285 THR A CA 1
ATOM 2261 C C . THR A 1 285 ? 10.119 -4.339 -37.945 1.00 43.00 285 THR A C 1
ATOM 2263 O O . THR A 1 285 ? 10.038 -5.090 -38.907 1.00 43.00 285 THR A O 1
ATOM 2266 N N . TYR A 1 286 ? 9.553 -4.686 -36.780 1.00 43.34 286 TYR A N 1
ATOM 2267 C CA . TYR A 1 286 ? 8.181 -5.187 -36.913 1.00 43.34 286 TYR A CA 1
ATOM 2268 C C . TYR A 1 286 ? 7.418 -4.050 -37.566 1.00 43.34 286 TYR A C 1
ATOM 2270 O O . TYR A 1 286 ? 7.641 -2.919 -37.146 1.00 43.34 286 TYR A O 1
ATOM 2278 N N . ASN A 1 287 ? 6.600 -4.335 -38.575 1.00 42.84 287 ASN A N 1
ATOM 2279 C CA . ASN A 1 287 ? 5.614 -3.429 -39.159 1.00 42.84 287 ASN A CA 1
ATOM 2280 C C . ASN A 1 287 ? 4.795 -2.724 -38.058 1.00 42.84 287 ASN A C 1
ATOM 2282 O O . ASN A 1 287 ? 3.624 -3.010 -37.828 1.00 42.84 287 ASN A O 1
ATOM 2286 N N . PHE A 1 288 ? 5.402 -1.744 -37.396 1.00 44.25 288 PHE A N 1
ATOM 2287 C CA . PHE A 1 288 ? 4.798 -0.619 -36.721 1.00 44.25 288 PHE A CA 1
ATOM 2288 C C . PHE A 1 288 ? 4.346 0.265 -37.879 1.00 44.25 288 PHE A C 1
ATOM 2290 O O . PHE A 1 288 ? 4.864 1.355 -38.095 1.00 44.25 288 PHE A O 1
ATOM 2297 N N . ASN A 1 289 ? 3.495 -0.327 -38.731 1.00 45.75 289 ASN A N 1
ATOM 2298 C CA . ASN A 1 289 ? 2.992 0.264 -39.945 1.00 45.75 289 ASN A CA 1
ATOM 2299 C C . ASN A 1 289 ? 2.522 1.647 -39.544 1.00 45.75 289 ASN A C 1
ATOM 2301 O O . ASN A 1 289 ? 1.864 1.802 -38.509 1.00 45.75 289 ASN A O 1
ATOM 2305 N N . GLU A 1 290 ? 2.804 2.624 -40.387 1.00 49.06 290 GLU A N 1
ATOM 2306 C CA . GLU A 1 290 ? 2.144 3.919 -40.345 1.00 49.06 290 GLU A CA 1
ATOM 2307 C C . GLU A 1 290 ? 0.641 3.761 -40.050 1.00 49.06 290 GLU A C 1
ATOM 2309 O O . GLU A 1 290 ? 0.115 4.555 -39.294 1.00 49.06 290 GLU A O 1
ATOM 2314 N N . SER A 1 291 ? -0.002 2.656 -40.464 1.00 50.06 291 SER A N 1
ATOM 2315 C CA . SER A 1 291 ? -1.347 2.206 -40.055 1.00 50.06 291 SER A CA 1
ATOM 2316 C C . SER A 1 291 ? -1.657 2.215 -38.545 1.00 50.06 291 SER A C 1
ATOM 2318 O O . SER A 1 291 ? -2.735 2.662 -38.183 1.00 50.06 291 SER A O 1
ATOM 2320 N N . MET A 1 292 ? -0.788 1.772 -37.629 1.00 52.84 292 MET A N 1
ATOM 2321 C CA . MET A 1 292 ? -1.103 1.801 -36.184 1.00 52.84 292 MET A CA 1
ATOM 2322 C C . MET A 1 292 ? -0.963 3.202 -35.581 1.00 52.84 292 MET A C 1
ATOM 2324 O O . MET A 1 292 ? -1.743 3.570 -34.705 1.00 52.84 292 MET A O 1
ATOM 2328 N N . LEU A 1 293 ? 0.007 3.988 -36.055 1.00 58.25 293 LEU A N 1
ATOM 2329 C CA . LEU A 1 293 ? 0.134 5.407 -35.705 1.00 58.25 293 LEU A CA 1
ATOM 2330 C C . LEU A 1 293 ? -1.038 6.211 -36.278 1.00 58.25 293 LEU A C 1
ATOM 2332 O O . LEU A 1 293 ? -1.620 7.021 -35.564 1.00 58.25 293 LEU A O 1
ATOM 2336 N N . PHE A 1 294 ? -1.433 5.909 -37.513 1.00 60.03 294 PHE A N 1
ATOM 2337 C CA . PHE A 1 294 ? -2.590 6.468 -38.196 1.00 60.03 294 PHE A CA 1
ATOM 2338 C C . PHE A 1 294 ? -3.876 6.107 -37.456 1.00 60.03 294 PHE A C 1
ATOM 2340 O O . PHE A 1 294 ? -4.616 7.006 -37.096 1.00 60.03 294 PHE A O 1
ATOM 2347 N N . HIS A 1 295 ? -4.092 4.842 -37.085 1.00 64.25 295 HIS A N 1
ATOM 2348 C CA . HIS A 1 295 ? -5.268 4.429 -36.313 1.00 64.25 295 HIS A CA 1
ATOM 2349 C C . HIS A 1 295 ? -5.282 4.965 -34.879 1.00 64.25 295 HIS A C 1
ATOM 2351 O O . HIS A 1 295 ? -6.351 5.239 -34.339 1.00 64.25 295 HIS A O 1
ATOM 2357 N N . ALA A 1 296 ? -4.126 5.119 -34.229 1.00 67.62 296 ALA A N 1
ATOM 2358 C CA . ALA A 1 296 ? -4.059 5.757 -32.916 1.00 67.62 296 ALA A CA 1
ATOM 2359 C C . ALA A 1 296 ? -4.386 7.255 -33.006 1.00 67.62 296 ALA A C 1
ATOM 2361 O O . ALA A 1 296 ? -5.078 7.783 -32.137 1.00 67.62 296 ALA A O 1
ATOM 2362 N N . GLN A 1 297 ? -3.925 7.925 -34.064 1.00 77.75 297 GLN A N 1
ATOM 2363 C CA . GLN A 1 297 ? -4.225 9.326 -34.341 1.00 77.75 297 GLN A CA 1
ATOM 2364 C C . GLN A 1 297 ? -5.693 9.520 -34.752 1.00 77.75 297 GLN A C 1
ATOM 2366 O O . GLN A 1 297 ? -6.342 10.431 -34.253 1.00 77.75 297 GLN A O 1
ATOM 2371 N N . GLU A 1 298 ? -6.240 8.616 -35.561 1.00 81.62 298 GLU A N 1
ATOM 2372 C CA . GLU A 1 298 ? -7.641 8.574 -35.987 1.00 81.62 298 GLU A CA 1
ATOM 2373 C C . GLU A 1 298 ? -8.575 8.317 -34.795 1.00 81.62 298 GLU A C 1
ATOM 2375 O O . GLU A 1 298 ? -9.563 9.022 -34.625 1.00 81.62 298 GLU A O 1
ATOM 2380 N N . LYS A 1 299 ? -8.217 7.400 -33.883 1.00 82.69 299 LYS A N 1
ATOM 2381 C CA . LYS A 1 299 ? -8.954 7.203 -32.622 1.00 82.69 299 LYS A CA 1
ATOM 2382 C C . LYS A 1 299 ? -8.881 8.410 -31.694 1.00 82.69 299 LYS A C 1
ATOM 2384 O O . LYS A 1 299 ? -9.870 8.719 -31.040 1.00 82.69 299 LYS A O 1
ATOM 2389 N N . ALA A 1 300 ? -7.730 9.078 -31.611 1.00 81.25 300 ALA A N 1
ATOM 2390 C CA . ALA A 1 300 ? -7.596 10.286 -30.800 1.00 81.25 300 ALA A CA 1
ATOM 2391 C C . ALA A 1 300 ? -8.446 11.438 -31.361 1.00 81.25 300 ALA A C 1
ATOM 2393 O O . ALA A 1 300 ? -9.106 12.128 -30.592 1.00 81.25 300 ALA A O 1
ATOM 2394 N N . GLN A 1 301 ? -8.478 11.599 -32.687 1.00 87.81 301 GLN A N 1
ATOM 2395 C CA . GLN A 1 301 ? -9.323 12.585 -33.366 1.00 87.81 301 GLN A CA 1
ATOM 2396 C C . GLN A 1 301 ? -10.815 12.253 -33.247 1.00 87.81 301 GLN A C 1
ATOM 2398 O O . GLN A 1 301 ? -11.615 13.155 -33.024 1.00 87.81 301 GLN A O 1
ATOM 2403 N N . ALA A 1 302 ? -11.191 10.973 -33.340 1.00 88.19 302 ALA A N 1
ATOM 2404 C CA . ALA A 1 302 ? -12.567 10.532 -33.125 1.00 88.19 302 ALA A CA 1
ATOM 2405 C C . ALA A 1 302 ? -13.032 10.817 -31.689 1.00 88.19 302 ALA A C 1
ATOM 2407 O O . ALA A 1 302 ? -14.100 11.387 -31.498 1.00 88.19 302 ALA A O 1
ATOM 2408 N N . GLN A 1 303 ? -12.196 10.520 -30.687 1.00 88.88 303 GLN A N 1
ATOM 2409 C CA . GLN A 1 303 ? -12.512 10.827 -29.291 1.00 88.88 303 GLN A CA 1
ATOM 2410 C C . GLN A 1 303 ? -12.647 12.338 -29.049 1.00 88.88 303 GLN A C 1
ATOM 2412 O O . GLN A 1 303 ? -13.550 12.763 -28.338 1.00 88.88 303 GLN A O 1
ATOM 2417 N N . GLU A 1 304 ? -11.775 13.156 -29.645 1.00 89.94 304 GLU A N 1
ATOM 2418 C CA . GLU A 1 304 ? -11.871 14.618 -29.551 1.00 89.94 304 GLU A CA 1
ATOM 2419 C C . GLU A 1 304 ? -13.161 15.145 -30.204 1.00 89.94 304 GLU A C 1
ATOM 2421 O O . GLU A 1 304 ? -13.807 16.038 -29.657 1.00 89.94 304 GLU A O 1
ATOM 2426 N N . ALA A 1 305 ? -13.582 14.565 -31.333 1.00 90.12 305 ALA A N 1
ATOM 2427 C CA . ALA A 1 305 ? -14.847 14.904 -31.981 1.00 90.12 305 ALA A CA 1
ATOM 2428 C C . ALA A 1 305 ? -16.070 14.503 -31.134 1.00 90.12 305 ALA A C 1
ATOM 2430 O O . ALA A 1 305 ? -17.014 15.287 -31.019 1.00 90.12 305 ALA A O 1
ATOM 2431 N N . ASP A 1 306 ? -16.041 13.327 -30.505 1.00 91.38 306 ASP A N 1
ATOM 2432 C CA . ASP A 1 306 ? -17.100 12.865 -29.601 1.00 91.38 306 ASP A CA 1
ATOM 2433 C C . ASP A 1 306 ? -17.208 13.759 -28.357 1.00 91.38 306 ASP A C 1
ATOM 2435 O O . ASP A 1 306 ? -18.310 14.159 -27.976 1.00 91.38 306 ASP A O 1
ATOM 2439 N N . ASP A 1 307 ? -16.074 14.154 -27.772 1.00 89.25 307 ASP A N 1
ATOM 2440 C CA . ASP A 1 307 ? -16.034 15.072 -26.630 1.00 89.25 307 ASP A CA 1
ATOM 2441 C C . ASP A 1 307 ? -16.614 16.454 -27.001 1.00 89.25 307 ASP A C 1
ATOM 2443 O O . ASP A 1 307 ? -17.359 17.047 -26.215 1.00 89.25 307 ASP A O 1
ATOM 2447 N N . ILE A 1 308 ? -16.325 16.964 -28.207 1.00 91.56 308 ILE A N 1
ATOM 2448 C CA . ILE A 1 308 ? -16.901 18.220 -28.722 1.00 91.56 308 ILE A CA 1
ATOM 2449 C C . ILE A 1 308 ? -18.416 18.089 -28.929 1.00 91.56 308 ILE A C 1
ATOM 2451 O O . ILE A 1 308 ? -19.169 18.978 -28.525 1.00 91.56 308 ILE A O 1
ATOM 2455 N N . ASN A 1 309 ? -18.881 16.987 -29.522 1.00 92.25 309 ASN A N 1
ATOM 2456 C CA . ASN A 1 309 ? -20.310 16.746 -29.735 1.00 92.25 309 ASN A CA 1
ATOM 2457 C C . ASN A 1 309 ? -21.072 16.638 -28.409 1.00 92.25 309 ASN A C 1
ATOM 2459 O O . ASN A 1 309 ? -22.154 17.211 -28.276 1.00 92.25 309 ASN A O 1
ATOM 2463 N N . GLN A 1 310 ? -20.490 15.978 -27.406 1.00 92.69 310 GLN A N 1
ATOM 2464 C CA . GLN A 1 310 ? -21.074 15.906 -26.069 1.00 92.69 310 GLN A CA 1
ATOM 2465 C C . GLN A 1 310 ? -21.171 17.296 -25.424 1.00 92.69 310 GLN A C 1
ATOM 2467 O O . GLN A 1 310 ? -22.213 17.647 -24.871 1.00 92.69 310 GLN A O 1
ATOM 2472 N N . GLN A 1 311 ? -20.126 18.122 -25.544 1.00 92.31 311 GLN A N 1
ATOM 2473 C CA . GLN A 1 311 ? -20.147 19.499 -25.039 1.00 92.31 311 GLN A CA 1
ATOM 2474 C C . GLN A 1 311 ? -21.218 20.361 -25.722 1.00 92.31 311 GLN A C 1
ATOM 2476 O O . GLN A 1 311 ? -21.872 21.161 -25.051 1.00 92.31 311 GLN A O 1
ATOM 2481 N N . LEU A 1 312 ? -21.421 20.200 -27.035 1.00 92.38 312 LEU A N 1
ATOM 2482 C CA . LEU A 1 312 ? -22.484 20.890 -27.771 1.00 92.38 312 LEU A CA 1
ATOM 2483 C C . LEU A 1 312 ? -23.874 20.437 -27.316 1.00 92.38 312 LEU A C 1
ATOM 2485 O O . LEU A 1 312 ? -24.732 21.281 -27.061 1.00 92.38 312 LEU A O 1
ATOM 2489 N N . HIS A 1 313 ? -24.080 19.131 -27.143 1.00 89.69 313 HIS A N 1
ATOM 2490 C CA . HIS A 1 313 ? -25.344 18.584 -26.655 1.00 89.69 313 HIS A CA 1
ATOM 2491 C C . HIS A 1 313 ? -25.687 19.099 -25.245 1.00 89.69 313 HIS A C 1
ATOM 2493 O O . HIS A 1 313 ? -26.815 19.522 -24.984 1.00 89.69 313 HIS A O 1
ATOM 2499 N N . ASP A 1 314 ? -24.704 19.142 -24.343 1.00 87.31 314 ASP A N 1
ATOM 2500 C CA . ASP A 1 314 ? -24.877 19.694 -22.997 1.00 87.31 314 ASP A CA 1
ATOM 2501 C C . ASP A 1 314 ? -25.198 21.201 -23.033 1.00 87.31 314 ASP A C 1
ATOM 2503 O O . ASP A 1 314 ? -25.998 21.697 -22.232 1.00 87.31 314 ASP A O 1
ATOM 2507 N N . LEU A 1 315 ? -24.608 21.945 -23.975 1.00 89.00 315 LEU A N 1
ATOM 2508 C CA . LEU A 1 315 ? -24.896 23.365 -24.178 1.00 89.00 315 LEU A CA 1
ATOM 2509 C C . LEU A 1 315 ? -26.333 23.584 -24.677 1.00 89.00 315 LEU A C 1
ATOM 2511 O O . LEU A 1 315 ? -27.041 24.440 -24.145 1.00 89.00 315 LEU A O 1
ATOM 2515 N N . GLU A 1 316 ? -26.789 22.795 -25.652 1.00 90.94 316 GLU A N 1
ATOM 2516 C CA . GLU A 1 316 ? -28.164 22.850 -26.157 1.00 90.94 316 GLU A CA 1
ATOM 2517 C C . GLU A 1 316 ? -29.188 22.509 -25.075 1.00 90.94 316 GLU A C 1
ATOM 2519 O O . GLU A 1 316 ? -30.202 23.200 -24.946 1.00 90.94 316 GLU A O 1
ATOM 2524 N N . ALA A 1 317 ? -28.918 21.480 -24.267 1.00 84.38 317 ALA A N 1
ATOM 2525 C CA . ALA A 1 317 ? -29.772 21.109 -23.145 1.00 84.38 317 ALA A CA 1
ATOM 2526 C C . ALA A 1 317 ? -29.890 22.254 -22.128 1.00 84.38 317 ALA A C 1
ATOM 2528 O O . ALA A 1 317 ? -30.985 22.531 -21.634 1.00 84.38 317 ALA A O 1
ATOM 2529 N N . ARG A 1 318 ? -28.793 22.979 -21.863 1.00 83.62 318 ARG A N 1
ATOM 2530 C CA . ARG A 1 318 ? -28.823 24.177 -21.010 1.00 83.62 318 ARG A CA 1
ATOM 2531 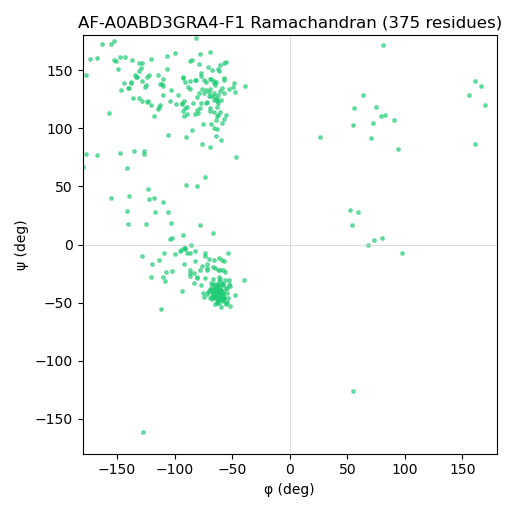C C . ARG A 1 318 ? -29.672 25.283 -21.625 1.00 83.62 318 ARG A C 1
ATOM 2533 O O . ARG A 1 318 ? -30.511 25.822 -20.913 1.00 83.62 318 ARG A O 1
ATOM 2540 N N . ILE A 1 319 ? -29.510 25.580 -22.916 1.00 79.44 319 ILE A N 1
ATOM 2541 C CA . ILE A 1 319 ? -30.287 26.618 -23.617 1.00 79.44 319 ILE A CA 1
ATOM 2542 C C . ILE A 1 319 ? -31.789 26.294 -23.584 1.00 79.44 319 ILE A C 1
ATOM 2544 O O . ILE A 1 319 ? -32.592 27.153 -23.217 1.00 79.44 319 ILE A O 1
ATOM 2548 N N . ARG A 1 320 ? -32.173 25.043 -23.874 1.00 77.19 320 ARG A N 1
ATOM 2549 C CA . ARG A 1 320 ? -33.578 24.596 -23.819 1.00 77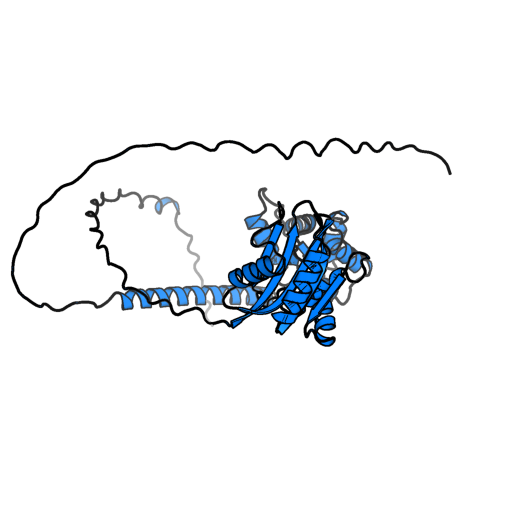.19 320 ARG A CA 1
ATOM 2550 C C . ARG A 1 320 ? -34.135 24.609 -22.396 1.00 77.19 320 ARG A C 1
ATOM 2552 O O . ARG A 1 320 ? -35.266 25.023 -22.194 1.00 77.19 320 ARG A O 1
ATOM 2559 N N . GLY A 1 321 ? -33.328 24.240 -21.402 1.00 68.62 321 GLY A N 1
ATOM 2560 C CA . GLY A 1 321 ? -33.706 24.329 -19.989 1.00 68.62 321 GLY A CA 1
ATOM 2561 C C . GLY A 1 321 ? -33.800 25.760 -19.447 1.00 68.62 321 GLY A C 1
ATOM 2562 O O . GLY A 1 321 ? -34.336 25.954 -18.362 1.00 68.62 321 GLY A O 1
ATOM 2563 N N . THR A 1 322 ? -33.296 26.765 -20.178 1.00 59.28 322 THR A N 1
ATOM 2564 C CA . THR A 1 322 ? -33.451 28.185 -19.805 1.00 59.28 322 THR A CA 1
ATOM 2565 C C . THR A 1 322 ? -34.643 28.857 -20.483 1.00 59.28 322 THR A C 1
ATOM 2567 O O . THR A 1 322 ? -34.927 30.016 -20.188 1.00 59.28 322 THR A O 1
ATOM 2570 N N . THR A 1 323 ? -35.351 28.166 -21.381 1.00 55.88 323 THR A N 1
ATOM 2571 C CA . THR A 1 323 ? -36.549 28.709 -22.020 1.00 55.88 323 THR A CA 1
ATOM 2572 C C . THR A 1 323 ? -37.794 28.170 -21.318 1.00 55.88 323 THR A C 1
ATOM 2574 O O . THR A 1 323 ? -38.039 26.970 -21.322 1.00 55.88 323 THR A O 1
ATOM 2577 N N . ILE A 1 324 ? -38.596 29.102 -20.792 1.00 48.97 324 ILE A N 1
ATOM 2578 C CA . ILE A 1 324 ? -39.936 28.943 -20.198 1.00 48.97 324 ILE A CA 1
ATOM 2579 C C . ILE A 1 324 ? -39.946 28.755 -18.668 1.00 48.97 324 ILE A C 1
ATOM 2581 O O . ILE A 1 324 ? -40.122 27.667 -18.133 1.00 48.97 324 ILE A O 1
ATOM 2585 N N . ALA A 1 325 ? -39.871 29.888 -17.972 1.00 44.81 325 ALA A N 1
ATOM 2586 C CA . ALA A 1 325 ? -40.867 30.217 -16.955 1.00 44.81 325 ALA A CA 1
ATOM 2587 C C . ALA A 1 325 ? -41.394 31.617 -17.305 1.00 44.81 325 ALA A C 1
ATOM 2589 O O . ALA A 1 325 ? -40.880 32.629 -16.838 1.00 44.81 325 ALA A O 1
ATOM 2590 N N . ALA A 1 326 ? -42.314 31.666 -18.270 1.00 46.19 326 ALA A N 1
ATOM 2591 C CA . ALA A 1 326 ? -43.198 32.810 -18.427 1.00 46.19 326 ALA A CA 1
ATOM 2592 C C . ALA A 1 326 ? -44.361 32.547 -17.469 1.00 46.19 326 ALA A C 1
ATOM 2594 O O . ALA A 1 326 ? -45.220 31.719 -17.770 1.00 46.19 326 ALA A O 1
ATOM 2595 N N . ASP A 1 327 ? -44.305 33.158 -16.288 1.00 41.88 327 ASP A N 1
ATOM 2596 C CA . ASP A 1 327 ? -45.426 33.153 -15.353 1.00 41.88 327 ASP A CA 1
ATOM 2597 C C . ASP A 1 327 ? -46.544 34.037 -15.928 1.00 41.88 327 ASP A C 1
ATOM 2599 O O . ASP A 1 327 ? -46.252 35.149 -16.387 1.00 41.88 327 ASP A O 1
ATOM 2603 N N . PRO A 1 328 ? -47.801 33.564 -15.959 1.00 46.44 328 PRO A N 1
ATOM 2604 C CA . PRO A 1 328 ? -48.933 34.421 -16.245 1.00 46.44 328 PRO A CA 1
ATOM 2605 C C . PRO A 1 328 ? -49.284 35.259 -15.011 1.00 46.44 328 PRO A C 1
ATOM 2607 O O . PRO A 1 328 ? -49.109 34.825 -13.872 1.00 46.44 328 PRO A O 1
ATOM 2610 N N . ASP A 1 329 ? -49.774 36.461 -15.301 1.00 44.28 329 ASP A N 1
ATOM 2611 C CA . ASP A 1 329 ? -50.401 37.412 -14.389 1.00 44.28 329 ASP A CA 1
ATOM 2612 C C . ASP A 1 329 ? -51.302 36.752 -13.340 1.00 44.28 329 ASP A C 1
ATOM 2614 O O . ASP A 1 329 ? -52.167 35.949 -13.688 1.00 44.28 329 ASP A O 1
ATOM 2618 N N . GLU A 1 330 ? -51.195 37.206 -12.090 1.00 41.31 330 GLU A N 1
ATOM 2619 C CA . GLU A 1 330 ? -52.341 37.256 -11.183 1.00 41.31 330 GLU A CA 1
ATOM 2620 C C . GLU A 1 330 ? -52.226 38.460 -10.233 1.00 41.31 330 GLU A C 1
ATOM 2622 O O . GLU A 1 330 ? -51.162 38.772 -9.692 1.00 41.31 330 GLU A O 1
ATOM 2627 N N . ASN A 1 331 ? -53.355 39.161 -10.149 1.00 35.62 331 ASN A N 1
ATOM 2628 C CA . ASN A 1 331 ? -53.624 40.439 -9.503 1.00 35.62 331 ASN A CA 1
ATOM 2629 C C . ASN A 1 331 ? -53.780 40.342 -7.973 1.00 35.62 331 ASN A C 1
ATOM 2631 O O . ASN A 1 331 ? -54.069 39.273 -7.446 1.00 35.62 331 ASN A O 1
ATOM 2635 N N . ASP A 1 332 ? -53.683 41.526 -7.354 1.00 36.69 332 ASP A N 1
ATOM 2636 C CA . ASP A 1 332 ? -54.381 42.029 -6.156 1.00 36.69 332 ASP A CA 1
ATOM 2637 C C . ASP A 1 332 ? -54.304 41.237 -4.833 1.00 36.69 332 ASP A C 1
ATOM 2639 O O . ASP A 1 332 ? -54.800 40.126 -4.698 1.00 36.69 332 ASP A O 1
ATOM 2643 N N . ASP A 1 333 ? -53.723 41.856 -3.797 1.00 33.19 333 ASP A N 1
ATOM 2644 C CA . ASP A 1 333 ? -54.524 42.550 -2.773 1.00 33.19 333 ASP A CA 1
ATOM 2645 C C . ASP A 1 333 ? -53.642 43.242 -1.714 1.00 33.19 333 ASP A C 1
ATOM 2647 O O . ASP A 1 333 ? -52.546 42.799 -1.354 1.00 33.19 333 ASP A O 1
ATOM 2651 N N . GLU A 1 334 ? -54.151 44.383 -1.251 1.00 37.50 334 GLU A N 1
ATOM 2652 C CA . GLU A 1 334 ? -53.658 45.221 -0.159 1.00 37.50 334 GLU A CA 1
ATOM 2653 C C . GLU A 1 334 ? -53.653 44.460 1.187 1.00 37.50 334 GLU A C 1
ATOM 2655 O O . GLU A 1 334 ? -54.480 43.585 1.420 1.00 37.50 334 GLU A O 1
ATOM 2660 N N . ASP A 1 335 ? -52.730 44.775 2.106 1.00 34.25 335 ASP A N 1
ATOM 2661 C CA . ASP A 1 335 ? -53.021 45.637 3.267 1.00 34.25 335 ASP A CA 1
ATOM 2662 C C . ASP A 1 335 ? -51.991 45.501 4.419 1.00 34.25 335 ASP A C 1
ATOM 2664 O O . ASP A 1 335 ? -51.604 44.415 4.846 1.00 34.25 335 ASP A O 1
ATOM 2668 N N . SER A 1 336 ? -51.685 46.653 5.020 1.00 39.94 336 SER A N 1
ATOM 2669 C CA . SER A 1 336 ? -51.397 46.875 6.451 1.00 39.94 336 SER A CA 1
ATOM 2670 C C . SER A 1 336 ? -50.064 46.464 7.147 1.00 39.94 336 SER A C 1
ATOM 2672 O O . SER A 1 336 ? -49.731 45.310 7.387 1.00 39.94 336 SER A O 1
ATOM 2674 N N . GLN A 1 337 ? -49.417 47.531 7.652 1.00 33.72 337 GLN A N 1
ATOM 2675 C CA . GLN A 1 337 ? -48.893 47.748 9.020 1.00 33.72 337 GLN A CA 1
ATOM 2676 C C . GLN A 1 337 ? -47.453 47.358 9.446 1.00 33.72 337 GLN A C 1
ATOM 2678 O O . GLN A 1 337 ? -47.124 46.220 9.747 1.00 33.72 337 GLN A O 1
ATOM 2683 N N . ALA A 1 338 ? -46.666 48.436 9.613 1.00 33.19 338 ALA A N 1
ATOM 2684 C CA . ALA A 1 338 ? -46.021 48.921 10.849 1.00 33.19 338 ALA A CA 1
ATOM 2685 C C . ALA A 1 338 ? -44.955 48.074 11.578 1.00 33.19 338 ALA A C 1
ATOM 2687 O O . ALA A 1 338 ? -45.199 46.961 12.029 1.00 33.19 338 ALA A O 1
ATOM 2688 N N . GLY A 1 339 ? -43.805 48.708 11.855 1.00 35.09 339 GLY A N 1
ATOM 2689 C CA . GLY A 1 339 ? -42.894 48.269 12.916 1.00 35.09 339 GLY A CA 1
ATOM 2690 C C . GLY A 1 339 ? -41.465 48.799 12.807 1.00 35.09 339 GLY A C 1
ATOM 2691 O O . GLY A 1 339 ? -40.594 48.125 12.268 1.00 35.09 339 GLY A O 1
ATOM 2692 N N . ASP A 1 340 ? -41.234 49.993 13.353 1.00 34.94 340 ASP A N 1
ATOM 2693 C CA . ASP A 1 340 ? -39.925 50.580 13.659 1.00 34.94 340 ASP A CA 1
ATOM 2694 C C . ASP A 1 340 ? -39.069 49.705 14.603 1.00 34.94 340 ASP A C 1
ATOM 2696 O O . ASP A 1 340 ? -39.593 49.139 15.559 1.00 34.94 340 ASP A O 1
ATOM 2700 N N . HIS A 1 341 ? -37.741 49.670 14.394 1.00 36.88 341 HIS A N 1
ATOM 2701 C CA . HIS A 1 341 ? -36.726 50.205 15.330 1.00 36.88 341 HIS A CA 1
ATOM 2702 C C . HIS A 1 341 ? -35.312 49.580 15.211 1.00 36.88 341 HIS A C 1
ATOM 2704 O O . HIS A 1 341 ? -35.105 48.380 15.340 1.00 36.88 341 HIS A O 1
ATOM 2710 N N . GLN A 1 342 ? -34.342 50.501 15.093 1.00 32.72 342 GLN A N 1
ATOM 2711 C CA . GLN A 1 342 ? -33.050 50.582 15.805 1.00 32.72 342 GLN A CA 1
ATOM 2712 C C . GLN A 1 342 ? -31.902 49.590 15.485 1.00 32.72 342 GLN A C 1
ATOM 2714 O O . GLN A 1 342 ? -31.817 48.472 15.978 1.00 32.72 342 GLN A O 1
ATOM 2719 N N . ASN A 1 343 ? -30.909 50.121 14.758 1.00 31.97 343 ASN A N 1
ATOM 2720 C CA . ASN A 1 343 ? -29.467 49.837 14.906 1.00 31.97 343 ASN A CA 1
ATOM 2721 C C . ASN A 1 343 ? -28.886 50.679 16.077 1.00 31.97 343 ASN A C 1
ATOM 2723 O O . ASN A 1 343 ? -29.510 51.682 16.426 1.00 31.97 343 ASN A O 1
ATOM 2727 N N . PRO A 1 344 ? -27.590 50.556 16.448 1.00 53.50 344 PRO A N 1
ATOM 2728 C CA . PRO A 1 344 ? -26.749 49.407 16.835 1.00 53.50 344 PRO A CA 1
ATOM 2729 C C . PRO A 1 344 ? -26.059 49.712 18.215 1.00 53.50 344 PRO A C 1
ATOM 2731 O O . PRO A 1 344 ? -26.528 50.623 18.897 1.00 53.50 344 PRO A O 1
ATOM 2734 N N . PRO A 1 345 ? -24.965 49.042 18.676 1.00 50.28 345 PRO A N 1
ATOM 2735 C CA . PRO A 1 345 ? -23.617 49.411 18.208 1.00 50.28 345 PRO A CA 1
ATOM 2736 C C . PRO A 1 345 ? -22.530 48.302 18.210 1.00 50.28 345 PRO A C 1
ATOM 2738 O O . PRO A 1 345 ? -22.712 47.167 18.639 1.00 50.28 345 PRO A O 1
ATOM 2741 N N . ARG A 1 346 ? -21.386 48.734 17.664 1.00 37.81 346 ARG A N 1
ATOM 2742 C CA . ARG A 1 346 ? -20.040 48.148 17.508 1.00 37.81 346 ARG A CA 1
ATOM 2743 C C . ARG A 1 346 ? -19.363 47.664 18.802 1.00 37.81 346 ARG A C 1
ATOM 2745 O O . ARG A 1 346 ? -19.580 48.279 19.833 1.00 37.81 346 ARG A O 1
ATOM 2752 N N . PHE A 1 347 ? -18.413 46.729 18.653 1.00 35.72 347 PHE A N 1
ATOM 2753 C CA . PHE A 1 347 ? -17.078 46.662 19.302 1.00 35.72 347 PHE A CA 1
ATOM 2754 C C . PHE A 1 347 ? -16.180 45.784 18.386 1.00 35.72 347 PHE A C 1
ATOM 2756 O O . PHE A 1 347 ? -16.622 44.717 17.965 1.00 35.72 347 PHE A O 1
ATOM 2763 N N . GLU A 1 348 ? -15.137 46.312 17.726 1.00 32.34 348 GLU A N 1
ATOM 2764 C CA . GLU A 1 348 ? -13.721 46.440 18.165 1.00 32.34 348 GLU A CA 1
ATOM 2765 C C . GLU A 1 348 ? -13.086 45.101 18.590 1.00 32.34 348 GLU A C 1
ATOM 2767 O O . GLU A 1 348 ? -13.529 44.446 19.522 1.00 32.34 348 GLU A O 1
ATOM 2772 N N . GLU A 1 349 ? -12.258 44.523 17.714 1.00 32.84 349 GLU A N 1
ATOM 2773 C CA . GLU A 1 349 ? -10.780 44.573 17.723 1.00 32.84 349 GLU A CA 1
ATOM 2774 C C . GLU A 1 349 ? -10.138 43.539 18.659 1.00 32.84 349 GLU A C 1
ATOM 2776 O O . GLU A 1 349 ? -10.196 43.647 19.876 1.00 32.84 349 GLU A O 1
ATOM 2781 N N . SER A 1 350 ? -9.457 42.548 18.073 1.00 34.41 350 SER A N 1
ATOM 2782 C CA . SER A 1 350 ? -8.021 42.291 18.295 1.00 34.41 350 SER A CA 1
ATOM 2783 C C . SER A 1 350 ? -7.605 40.941 17.697 1.00 34.41 350 SER A C 1
ATOM 2785 O O . SER A 1 350 ? -8.104 39.873 18.043 1.00 34.41 350 SER A O 1
ATOM 2787 N N . ALA A 1 351 ? -6.656 41.004 16.765 1.00 34.53 351 ALA A N 1
ATOM 2788 C CA . ALA A 1 351 ? -5.835 39.872 16.357 1.00 34.53 351 ALA A CA 1
ATOM 2789 C C . ALA A 1 351 ? -4.640 39.739 17.315 1.00 34.53 351 ALA A C 1
ATOM 2791 O O . ALA A 1 351 ? -4.174 40.745 17.855 1.00 34.53 351 ALA A O 1
ATOM 2792 N N . PRO A 1 352 ? -4.031 38.546 17.393 1.00 45.66 352 PRO A N 1
ATOM 2793 C CA . PRO A 1 352 ? -2.588 38.535 17.210 1.00 45.66 352 PRO A CA 1
ATOM 2794 C C . PRO A 1 352 ? -2.092 37.485 16.215 1.00 45.66 352 PRO A C 1
ATOM 2796 O O . PRO A 1 352 ? -2.643 36.405 16.011 1.00 45.66 352 PRO A O 1
ATOM 2799 N N . ARG A 1 353 ? -0.984 37.895 15.603 1.00 34.47 353 ARG A N 1
ATOM 2800 C CA . ARG A 1 353 ? -0.093 37.192 14.687 1.00 34.47 353 ARG A CA 1
ATOM 2801 C C . ARG A 1 353 ? 0.463 35.909 15.313 1.00 34.47 353 ARG A C 1
ATOM 2803 O O . ARG A 1 353 ? 0.907 35.933 16.455 1.00 34.47 353 ARG A O 1
ATOM 2810 N N . LEU A 1 354 ? 0.589 34.856 14.507 1.00 32.97 354 LEU A N 1
ATOM 2811 C CA . LEU A 1 354 ? 1.572 33.794 14.725 1.00 32.97 354 LEU A CA 1
ATOM 2812 C C . LEU A 1 354 ? 2.531 33.774 13.536 1.00 32.97 354 LEU A C 1
ATOM 2814 O O . LEU A 1 354 ? 2.169 33.460 12.404 1.00 32.97 354 LEU A O 1
ATOM 2818 N N . GLN A 1 355 ? 3.755 34.189 13.836 1.00 33.03 355 GLN A N 1
ATOM 2819 C CA . GLN A 1 355 ? 4.936 34.174 12.992 1.00 33.03 355 GLN A CA 1
ATOM 2820 C C . GLN A 1 355 ? 5.917 33.190 13.649 1.00 33.03 355 GLN A C 1
ATOM 2822 O O . GLN A 1 355 ? 5.988 33.134 14.873 1.00 33.03 355 GLN A O 1
ATOM 2827 N N . CYS A 1 356 ? 6.683 32.482 12.817 1.00 29.42 356 CYS A N 1
ATOM 2828 C CA . CYS A 1 356 ? 7.862 31.672 13.152 1.00 29.42 356 CYS A CA 1
ATOM 2829 C C . CYS A 1 356 ? 7.629 30.267 13.740 1.00 29.42 356 CYS A C 1
ATOM 2831 O O . CYS A 1 356 ? 7.261 30.102 14.893 1.00 29.42 356 CYS A O 1
ATOM 2833 N N . CYS A 1 357 ? 7.955 29.254 12.926 1.00 31.39 357 CYS A N 1
ATOM 2834 C CA . CYS A 1 357 ? 8.991 28.255 13.229 1.00 31.39 357 CYS A CA 1
ATOM 2835 C C . CYS A 1 357 ? 9.302 27.448 11.956 1.00 31.39 357 CYS A C 1
ATOM 2837 O O . CYS A 1 357 ? 8.851 26.324 11.763 1.00 31.39 357 CYS A O 1
ATOM 2839 N N . GLY A 1 358 ? 10.072 28.067 11.061 1.00 32.41 358 GLY A N 1
ATOM 2840 C CA . GLY A 1 358 ? 10.894 27.367 10.081 1.00 32.41 358 GLY A CA 1
ATOM 2841 C C . GLY A 1 358 ? 12.344 27.481 10.532 1.00 32.41 358 GLY A C 1
ATOM 2842 O O . GLY A 1 358 ? 12.959 28.504 10.268 1.00 32.41 358 GLY A O 1
ATOM 2843 N N . ALA A 1 359 ? 12.845 26.481 11.261 1.00 38.62 359 ALA A N 1
ATOM 2844 C CA . ALA A 1 359 ? 14.269 26.261 11.551 1.00 38.62 359 ALA A CA 1
ATOM 2845 C C . ALA A 1 359 ? 14.440 24.963 12.364 1.00 38.62 359 ALA A C 1
ATOM 2847 O O . ALA A 1 359 ? 14.604 25.004 13.577 1.00 38.62 359 ALA A O 1
ATOM 2848 N N . ALA A 1 360 ? 14.368 23.800 11.710 1.00 37.28 360 ALA A N 1
ATOM 2849 C CA . ALA A 1 360 ? 14.756 22.522 12.328 1.00 37.28 360 ALA A CA 1
ATOM 2850 C C . ALA A 1 360 ? 15.161 21.462 11.284 1.00 37.28 360 ALA A C 1
ATOM 2852 O O . ALA A 1 360 ? 14.786 20.300 11.391 1.00 37.28 360 ALA A O 1
ATOM 2853 N N . LEU A 1 361 ? 15.887 21.856 10.228 1.00 34.62 361 LEU A N 1
ATOM 2854 C CA . LEU A 1 361 ? 16.302 20.920 9.167 1.00 34.62 361 LEU A CA 1
ATOM 2855 C C . LEU A 1 361 ? 17.726 21.166 8.640 1.00 34.62 361 LEU A C 1
ATOM 2857 O O . LEU A 1 361 ? 18.033 20.873 7.490 1.00 34.62 361 LEU A O 1
ATOM 2861 N N . LEU A 1 362 ? 18.607 21.706 9.488 1.00 32.97 362 LEU A N 1
ATOM 2862 C CA . LEU A 1 362 ? 19.985 22.065 9.122 1.00 32.97 362 LEU A CA 1
ATOM 2863 C C . LEU A 1 362 ? 21.005 21.723 10.224 1.00 32.97 362 LEU A C 1
ATOM 2865 O O . LEU A 1 362 ? 21.915 22.493 10.516 1.00 32.97 362 LEU A O 1
ATOM 2869 N N . SER A 1 363 ? 20.868 20.549 10.851 1.00 35.16 363 SER A N 1
ATOM 2870 C CA . SER A 1 363 ? 21.870 20.045 11.815 1.00 35.16 363 SER A CA 1
ATOM 2871 C C . SER A 1 363 ? 22.154 18.538 11.728 1.00 35.16 363 SER A C 1
ATOM 2873 O O . SER A 1 363 ? 22.765 17.987 12.632 1.00 35.16 363 SER A O 1
ATOM 2875 N N . ALA A 1 364 ? 21.790 17.869 10.629 1.00 35.47 364 ALA A N 1
ATOM 2876 C CA . ALA A 1 364 ? 22.038 16.431 10.439 1.00 35.47 364 ALA A CA 1
ATOM 2877 C C . ALA A 1 364 ? 22.982 16.107 9.260 1.00 35.47 364 ALA A C 1
ATOM 2879 O O . ALA A 1 364 ? 22.871 15.045 8.656 1.00 35.47 364 ALA A O 1
ATOM 2880 N N . LEU A 1 365 ? 23.900 17.017 8.905 1.00 34.00 365 LEU A N 1
ATOM 2881 C CA . LEU A 1 365 ? 24.847 16.825 7.789 1.00 34.00 365 LEU A CA 1
ATOM 2882 C C . LEU A 1 365 ? 26.333 16.969 8.154 1.00 34.00 365 LEU A C 1
ATOM 2884 O O . LEU A 1 365 ? 27.163 17.084 7.263 1.00 34.00 365 LEU A O 1
ATOM 2888 N N . ASN A 1 366 ? 26.697 16.889 9.435 1.00 38.81 366 ASN A N 1
ATOM 2889 C CA . ASN A 1 366 ? 28.100 16.864 9.859 1.00 38.81 366 ASN A CA 1
ATOM 2890 C C . ASN A 1 366 ? 28.317 15.792 10.932 1.00 38.81 366 ASN A C 1
ATOM 2892 O O . ASN A 1 366 ? 28.335 16.131 12.108 1.00 38.81 366 ASN A O 1
ATOM 2896 N N . ALA A 1 367 ? 28.455 14.520 10.535 1.00 38.16 367 ALA A N 1
ATOM 2897 C CA . ALA A 1 367 ? 29.177 13.497 11.311 1.00 38.16 367 ALA A CA 1
ATOM 2898 C C . ALA A 1 367 ? 29.190 12.127 10.603 1.00 38.16 367 ALA A C 1
ATOM 2900 O O . ALA A 1 367 ? 28.619 11.179 11.121 1.00 38.16 367 ALA A O 1
ATOM 2901 N N . VAL A 1 368 ? 29.858 11.989 9.452 1.00 35.69 368 VAL A N 1
ATOM 2902 C CA . VAL A 1 368 ? 30.451 10.696 9.047 1.00 35.69 368 VAL A CA 1
ATOM 2903 C C . VAL A 1 368 ? 31.723 10.977 8.240 1.00 35.69 368 VAL A C 1
ATOM 2905 O O . VAL A 1 368 ? 31.739 10.952 7.014 1.00 35.69 368 VAL A O 1
ATOM 2908 N N . SER A 1 369 ? 32.811 11.288 8.941 1.00 35.34 369 SER A N 1
ATOM 2909 C CA . SER A 1 369 ? 34.172 11.156 8.421 1.00 35.34 369 SER A CA 1
ATOM 2910 C C . SER A 1 369 ? 34.664 9.752 8.771 1.00 35.34 369 SER A C 1
ATOM 2912 O O . SER A 1 369 ? 35.171 9.534 9.872 1.00 35.34 369 SER A O 1
ATOM 2914 N N . VAL A 1 370 ? 34.478 8.783 7.870 1.00 37.72 370 VAL A N 1
ATOM 2915 C CA . VAL A 1 370 ? 35.132 7.473 8.005 1.00 37.72 370 VAL A CA 1
ATOM 2916 C C . VAL A 1 370 ? 36.545 7.589 7.454 1.00 37.72 370 VAL A C 1
ATOM 2918 O O . VAL A 1 370 ? 36.769 7.789 6.263 1.00 37.72 370 VAL A O 1
ATOM 2921 N N . SER A 1 371 ? 37.481 7.482 8.388 1.00 37.97 371 SER A N 1
ATOM 2922 C CA . SER A 1 371 ? 38.907 7.299 8.175 1.00 37.97 371 SER A CA 1
ATOM 2923 C C . SER A 1 371 ? 39.157 5.967 7.463 1.00 37.97 371 SER A C 1
ATOM 2925 O O . SER A 1 371 ? 38.830 4.904 7.990 1.00 37.97 371 SER A O 1
ATOM 2927 N N . VAL A 1 372 ? 39.730 6.032 6.263 1.00 35.62 372 VAL A N 1
ATOM 2928 C CA . VAL A 1 372 ? 40.314 4.879 5.575 1.00 35.62 372 VAL A CA 1
ATOM 2929 C C . VAL A 1 372 ? 41.704 4.660 6.166 1.00 35.62 372 VAL A C 1
ATOM 2931 O O . VAL A 1 372 ? 42.580 5.510 6.014 1.00 35.62 372 VAL A O 1
ATOM 2934 N N . LYS A 1 373 ? 41.916 3.519 6.825 1.00 40.41 373 LYS A N 1
ATOM 2935 C CA . LYS A 1 373 ? 43.260 2.962 7.008 1.00 40.41 373 LYS A CA 1
ATOM 2936 C C . LYS A 1 373 ? 43.498 1.912 5.921 1.00 40.41 373 LYS A C 1
ATOM 2938 O O . LYS A 1 373 ? 42.648 1.033 5.775 1.00 40.41 373 LYS A O 1
ATOM 2943 N N . PRO A 1 374 ? 44.611 1.974 5.177 1.00 52.34 374 PRO A N 1
ATOM 2944 C CA . PRO A 1 374 ? 45.126 0.803 4.489 1.00 52.34 374 PRO A CA 1
ATOM 2945 C C . PRO A 1 374 ? 45.836 -0.088 5.521 1.00 52.34 374 PRO A C 1
ATOM 2947 O O . PRO A 1 374 ? 46.372 0.436 6.498 1.00 52.34 374 PRO A O 1
ATOM 2950 N N . ASP A 1 375 ? 45.760 -1.412 5.359 1.00 40.50 375 ASP A N 1
ATOM 2951 C CA . ASP A 1 375 ? 46.940 -2.296 5.343 1.00 40.50 375 ASP A CA 1
ATOM 2952 C C . ASP A 1 375 ? 46.602 -3.795 5.493 1.00 40.50 375 ASP A C 1
ATOM 2954 O O . ASP A 1 375 ? 45.840 -4.202 6.367 1.00 40.50 375 ASP A O 1
ATOM 2958 N N . CYS A 1 376 ? 47.294 -4.574 4.646 1.00 39.12 376 CYS A N 1
ATOM 2959 C CA . CYS A 1 376 ? 47.817 -5.939 4.838 1.00 39.12 376 CYS A CA 1
ATOM 2960 C C . CYS A 1 376 ? 46.847 -7.136 4.913 1.00 39.12 376 CYS A C 1
ATOM 2962 O O . CYS A 1 376 ? 46.460 -7.557 6.000 1.00 39.12 376 CYS A O 1
ATOM 2964 N N . LEU A 1 377 ? 46.558 -7.784 3.776 1.00 38.88 377 LEU A N 1
ATOM 2965 C CA . LEU A 1 377 ? 47.305 -8.907 3.154 1.00 38.88 377 LEU A CA 1
ATOM 2966 C C . LEU A 1 377 ? 46.499 -9.487 1.983 1.00 38.88 377 LEU A C 1
ATOM 2968 O O . LEU A 1 377 ? 45.271 -9.664 2.147 1.00 38.88 377 LEU A O 1
#

pLDDT: mean 74.86, std 23.04, range [29.42, 98.69]

Secondary structure (DSSP, 8-state):
--PPPPP-PPPP-TTSTTSS--PPPP-PPPPPP-------------PPPPPEEEEEEEEEEETTBPPPHHHHHHHHHHHHHH-SEEEE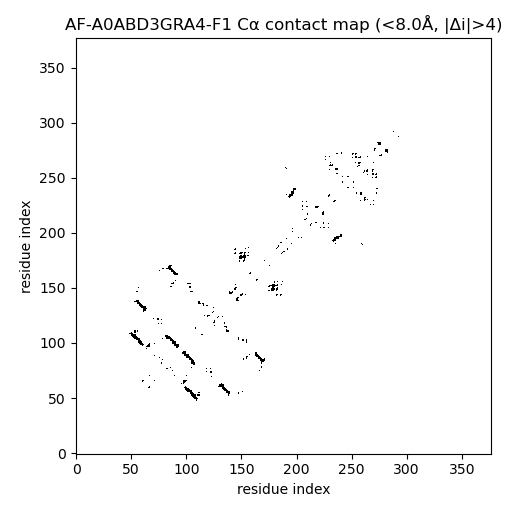EEEE-TTT--EEEEEEEEEEES-HHHHHHHHHHHTTHHHHPPTTEEEEEEE--SBTTBSHHHHHHHHTTTTTSTT-EEEEES--HHHHHHHHHHHHHHTS-GGGGSEEE-TTTHHHHHHHHHHHT-SS---SSHHHHHHHHHHTTSEEE-GGGT--TT--HHHHHHHHHHHH-GGG--HHHHHHHHH-SSTT--TT-S---HHHHHHHHHHHHHHHHHHHHHHHHHHHHHHHHTS-------------------------------------SSSSSS-----------